Protein AF-A0A7C5MYC2-F1 (afdb_monomer)

pLDDT: mean 78.36, std 22.59, range [30.2, 98.88]

Mean predicted aligned error: 18.4 Å

Nearest PDB structures (foldseek):
  7vme-assembly1_A  TM=4.708E-01  e=9.262E-05  unclassified Marinobacter
  7pzj-assembly1_A  TM=5.254E-01  e=3.603E-04  Kaistella jeonii
  1cux-assembly1_A  TM=4.445E-01  e=9.280E-03  Fusarium vanettenii
  1ffa-assembly1_A  TM=4.434E-01  e=8.246E-03  Fusarium vanettenii

Radius of gyration: 40.83 Å; Cα contacts (8 Å, |Δi|>4): 657; chains: 1; bounding box: 94×95×108 Å

Structure (mmCIF, N/CA/C/O backbone):
data_AF-A0A7C5MYC2-F1
#
_entry.id   AF-A0A7C5MYC2-F1
#
loop_
_atom_site.group_PDB
_atom_site.id
_atom_site.type_symbol
_atom_site.label_atom_id
_atom_site.label_alt_id
_atom_site.label_comp_id
_atom_site.label_asym_id
_atom_site.label_entity_id
_atom_site.label_seq_id
_atom_site.pdbx_PDB_ins_code
_atom_site.Cartn_x
_atom_site.Cartn_y
_atom_site.Cartn_z
_atom_site.occupancy
_atom_site.B_iso_or_equiv
_atom_site.auth_seq_id
_atom_site.auth_comp_id
_atom_site.auth_asym_id
_atom_site.auth_atom_id
_atom_site.pdbx_PDB_model_num
ATOM 1 N N . MET A 1 1 ? -17.491 48.946 32.745 1.00 39.00 1 MET A N 1
ATOM 2 C CA . MET A 1 1 ? -16.175 48.851 33.410 1.00 39.00 1 MET A CA 1
ATOM 3 C C . MET A 1 1 ? -15.127 48.729 32.322 1.00 39.00 1 MET A C 1
ATOM 5 O O . MET A 1 1 ? -15.325 47.957 31.397 1.00 39.00 1 MET A O 1
ATOM 9 N N . SER A 1 2 ? -14.147 49.620 32.386 1.00 34.09 2 SER A N 1
ATOM 10 C CA . SER A 1 2 ? -13.108 49.933 31.399 1.00 34.09 2 SER A CA 1
ATOM 11 C C . SER A 1 2 ? -11.841 49.117 31.665 1.00 34.09 2 SER A C 1
ATOM 13 O O . SER A 1 2 ? -11.564 48.913 32.838 1.00 34.09 2 SER A O 1
ATOM 15 N N . GLU A 1 3 ? -11.096 48.747 30.611 1.00 35.19 3 GLU A N 1
ATOM 16 C CA . GLU A 1 3 ? -9.609 48.715 30.467 1.00 35.19 3 GLU A CA 1
ATOM 17 C C . GLU A 1 3 ? -9.252 47.932 29.175 1.00 35.19 3 GLU A C 1
ATOM 19 O O . GLU A 1 3 ? -9.709 46.806 29.006 1.00 35.19 3 GLU A O 1
ATOM 24 N N . LYS A 1 4 ? -8.761 48.562 28.088 1.00 35.53 4 LYS A N 1
ATOM 25 C CA . LYS A 1 4 ? -7.371 48.974 27.732 1.00 35.53 4 LYS A CA 1
ATOM 26 C C . LYS A 1 4 ? -6.376 47.802 27.647 1.00 35.53 4 LYS A C 1
ATOM 28 O O . LYS A 1 4 ? -6.118 47.154 28.646 1.00 35.53 4 LYS A O 1
ATOM 33 N N . GLU A 1 5 ? -5.997 47.368 26.438 1.00 39.16 5 GLU A N 1
ATOM 34 C CA . GLU A 1 5 ? -4.896 47.830 25.545 1.00 39.16 5 GLU A CA 1
ATOM 35 C C . GLU A 1 5 ? -3.571 47.078 25.781 1.00 39.16 5 GLU A C 1
ATOM 37 O O . GLU A 1 5 ? -3.093 46.990 26.905 1.00 39.16 5 GLU A O 1
ATOM 42 N N . GLY A 1 6 ? -2.968 46.564 24.700 1.00 30.20 6 GLY A N 1
ATOM 43 C CA . GLY A 1 6 ? -1.650 45.922 24.719 1.00 30.20 6 GLY A CA 1
ATOM 44 C C . GLY A 1 6 ? -1.267 45.279 23.382 1.00 30.20 6 GLY A C 1
ATOM 45 O O . GLY A 1 6 ? -1.387 44.070 23.215 1.00 30.20 6 GLY A O 1
ATOM 46 N N . THR A 1 7 ? -0.829 46.098 22.427 1.00 35.38 7 THR A N 1
ATOM 47 C CA . THR A 1 7 ? -0.166 45.708 21.171 1.00 35.38 7 THR A CA 1
ATOM 48 C C . THR A 1 7 ? 1.322 45.445 21.421 1.00 35.38 7 THR A C 1
ATOM 50 O O . THR A 1 7 ? 1.981 46.273 22.046 1.00 35.38 7 THR A O 1
ATOM 53 N N . GLY A 1 8 ? 1.855 44.323 20.930 1.00 32.94 8 GLY A N 1
ATOM 54 C CA . GLY A 1 8 ? 3.282 43.990 20.989 1.00 32.94 8 GLY A CA 1
ATOM 55 C C . GLY A 1 8 ? 3.850 43.748 19.592 1.00 32.94 8 GLY A C 1
ATOM 56 O O . GLY A 1 8 ? 3.485 42.767 18.946 1.00 32.94 8 GLY A O 1
ATOM 57 N N . ASP A 1 9 ? 4.724 44.654 19.155 1.00 33.12 9 ASP A N 1
ATOM 58 C CA . ASP A 1 9 ? 5.522 44.565 17.931 1.00 33.12 9 ASP A CA 1
ATOM 59 C C . ASP A 1 9 ? 6.724 43.622 18.119 1.00 33.12 9 ASP A C 1
ATOM 61 O O . ASP A 1 9 ? 7.357 43.589 19.175 1.00 33.12 9 ASP A O 1
ATOM 65 N N . PHE A 1 10 ? 7.035 42.854 17.072 1.00 32.72 10 PHE A N 1
ATOM 66 C CA . PHE A 1 10 ? 8.182 41.947 16.984 1.00 32.72 10 PHE A CA 1
ATOM 67 C C . PHE A 1 10 ? 9.341 42.642 16.255 1.00 32.72 10 PHE A C 1
ATOM 69 O O . PHE A 1 10 ? 9.234 42.960 15.071 1.00 32.72 10 PHE A O 1
ATOM 76 N N . GLU A 1 11 ? 10.458 42.838 16.954 1.00 31.36 11 GLU A N 1
ATOM 77 C CA . GLU A 1 11 ? 11.714 43.378 16.421 1.00 31.36 11 GLU A CA 1
ATOM 78 C C . GLU A 1 11 ? 12.682 42.231 16.052 1.00 31.36 11 GLU A C 1
ATOM 80 O O . GLU A 1 11 ? 12.803 41.240 16.775 1.00 31.36 11 GLU A O 1
ATOM 85 N N . ALA A 1 12 ? 13.351 42.343 14.900 1.00 36.12 12 ALA A N 1
ATOM 86 C CA . ALA A 1 12 ? 14.298 41.359 14.365 1.00 36.12 12 ALA A CA 1
ATOM 87 C C . ALA A 1 12 ? 15.734 41.585 14.893 1.00 36.12 12 ALA A C 1
ATOM 89 O O . ALA A 1 12 ? 16.107 42.735 15.126 1.00 36.12 12 ALA A O 1
ATOM 90 N N . PRO A 1 13 ? 16.580 40.542 15.035 1.00 41.38 13 PRO A N 1
ATOM 91 C CA . PRO A 1 13 ? 17.935 40.723 15.545 1.00 41.38 13 PRO A CA 1
ATOM 92 C C . PRO A 1 13 ? 18.958 41.089 14.454 1.00 41.38 13 PRO A C 1
ATOM 94 O O . PRO A 1 13 ? 19.045 40.461 13.398 1.00 41.38 13 PRO A O 1
ATOM 97 N N . ASP A 1 14 ? 19.755 42.104 14.791 1.00 34.56 14 ASP A N 1
ATOM 98 C CA . ASP A 1 14 ? 20.915 42.661 14.091 1.00 34.56 14 ASP A CA 1
ATOM 99 C C . ASP A 1 14 ? 22.116 41.694 14.096 1.00 34.56 14 ASP A C 1
ATOM 101 O O . ASP A 1 14 ? 22.470 41.097 15.117 1.00 34.56 14 ASP A O 1
ATOM 105 N N . VAL A 1 15 ? 22.754 41.553 12.933 1.00 39.22 15 VAL A N 1
ATOM 106 C CA . VAL A 1 15 ? 23.890 40.663 12.674 1.00 39.22 15 VAL A CA 1
ATOM 107 C C . VAL A 1 15 ? 25.121 41.515 12.383 1.00 39.22 15 VAL A C 1
ATOM 109 O O . VAL A 1 15 ? 25.499 41.720 11.232 1.00 39.22 15 VAL A O 1
ATOM 112 N N . SER A 1 16 ? 25.791 42.008 13.423 1.00 30.58 16 SER A N 1
ATOM 113 C CA . SER A 1 16 ? 27.143 42.548 13.269 1.00 30.58 16 SER A CA 1
ATOM 114 C C . SER A 1 16 ? 27.916 42.561 14.588 1.00 30.58 16 SER A C 1
ATOM 116 O O . SER A 1 16 ? 27.665 43.372 15.471 1.00 30.58 16 SER A O 1
ATOM 118 N N . ARG A 1 17 ? 28.885 41.643 14.710 1.00 33.03 17 ARG A N 1
ATOM 119 C CA . ARG A 1 17 ? 30.165 41.765 15.442 1.00 33.03 17 ARG A CA 1
ATOM 120 C C . ARG A 1 17 ? 30.740 40.367 15.633 1.00 33.03 17 ARG A C 1
ATOM 122 O O . ARG A 1 17 ? 30.127 39.546 16.294 1.00 33.03 17 ARG A O 1
ATOM 129 N N . LEU A 1 18 ? 31.932 40.132 15.093 1.00 32.47 18 LEU A N 1
ATOM 130 C CA . LEU A 1 18 ? 33.087 39.631 15.844 1.00 32.47 18 LEU A CA 1
ATOM 131 C C . LEU A 1 18 ? 34.300 39.631 14.905 1.00 32.47 18 LEU A C 1
ATOM 133 O O . LEU A 1 18 ? 34.389 38.877 13.942 1.00 32.47 18 LEU A O 1
ATOM 137 N N . SER A 1 19 ? 35.213 40.550 15.198 1.00 32.03 19 SER A N 1
ATOM 138 C CA . SER A 1 19 ? 36.535 40.674 14.601 1.00 32.03 19 SER A CA 1
ATOM 139 C C . SER A 1 19 ? 37.575 40.178 15.603 1.00 32.03 19 SER A C 1
ATOM 141 O O . SER A 1 19 ? 37.449 40.410 16.804 1.00 32.03 19 SER A O 1
ATOM 143 N N . SER A 1 20 ? 38.658 39.646 15.039 1.00 33.34 20 SER A N 1
ATOM 144 C CA . SER A 1 20 ? 40.029 39.570 15.555 1.00 33.34 20 SER A CA 1
ATOM 145 C C . SER A 1 20 ? 40.399 38.481 16.565 1.00 33.34 20 SER A C 1
ATOM 147 O O . SER A 1 20 ? 40.134 38.579 17.757 1.00 33.34 20 SER A O 1
ATOM 149 N N . SER A 1 21 ? 41.251 37.568 16.096 1.00 31.94 21 SER A N 1
ATOM 150 C CA . SER A 1 21 ? 42.475 37.204 16.808 1.00 31.94 21 SER A CA 1
ATOM 151 C C . SER A 1 21 ? 43.614 36.958 15.806 1.00 31.94 21 SER A C 1
ATOM 153 O O . SER A 1 21 ? 43.459 36.296 14.782 1.00 31.94 21 SER A O 1
ATOM 155 N N . ARG A 1 22 ? 44.751 37.607 16.079 1.00 35.69 22 ARG A N 1
ATOM 156 C CA . ARG A 1 22 ? 46.049 37.455 15.407 1.00 35.69 22 ARG A CA 1
ATOM 157 C C . ARG A 1 22 ? 46.706 36.158 15.867 1.00 35.69 22 ARG A C 1
ATOM 159 O O . ARG A 1 22 ? 46.611 35.881 17.055 1.00 35.69 22 ARG A O 1
ATOM 166 N N . LEU A 1 23 ? 47.502 35.520 15.007 1.00 33.97 23 LEU A N 1
ATOM 167 C CA . LEU A 1 23 ? 48.734 34.817 15.388 1.00 33.97 23 LEU A CA 1
ATOM 168 C C . LEU A 1 23 ? 49.741 34.821 14.211 1.00 33.97 23 LEU A C 1
ATOM 170 O O . LEU A 1 23 ? 49.398 34.547 13.065 1.00 33.97 23 LEU A O 1
ATOM 174 N N . SER A 1 24 ? 50.961 35.224 14.567 1.00 30.73 24 SER A N 1
ATOM 175 C CA . SER A 1 24 ? 52.315 35.018 14.008 1.00 30.73 24 SER A CA 1
ATOM 176 C C . SER A 1 24 ? 52.576 33.620 13.405 1.00 30.73 24 SER A C 1
ATOM 178 O O . SER A 1 24 ? 51.852 32.697 13.744 1.00 30.73 24 SER A O 1
ATOM 180 N N . SER A 1 25 ? 53.613 33.290 12.624 1.00 31.97 25 SER A N 1
ATOM 181 C CA . SER A 1 25 ? 54.783 33.934 11.998 1.00 31.97 25 SER A CA 1
ATOM 182 C C . SER A 1 25 ? 55.534 32.841 11.195 1.00 31.97 25 SER A C 1
ATOM 184 O O . SER A 1 25 ? 55.359 31.663 11.480 1.00 31.97 25 SER A O 1
ATOM 186 N N . GLU A 1 26 ? 56.439 33.259 10.301 1.00 32.81 26 GLU A N 1
ATOM 187 C CA . GLU A 1 26 ? 57.592 32.512 9.739 1.00 32.81 26 GLU A CA 1
ATOM 188 C C . GLU A 1 26 ? 57.384 31.432 8.654 1.00 32.81 26 GLU A C 1
ATOM 190 O O . GLU A 1 26 ? 56.603 30.497 8.775 1.00 32.81 26 GLU A O 1
ATOM 195 N N . GLY A 1 27 ? 58.186 31.549 7.583 1.00 32.34 27 GLY A N 1
ATOM 196 C CA . GLY A 1 27 ? 58.301 30.558 6.508 1.00 32.34 27 GLY A CA 1
ATOM 197 C C . GLY A 1 27 ? 58.931 31.111 5.225 1.00 32.34 27 GLY A C 1
ATOM 198 O O . GLY A 1 27 ? 58.271 31.202 4.196 1.00 32.34 27 GLY A O 1
ATOM 199 N N . SER A 1 28 ? 60.200 31.525 5.288 1.00 36.47 28 SER A N 1
ATOM 200 C CA . SER A 1 28 ? 61.001 31.983 4.141 1.00 36.47 28 SER A CA 1
ATOM 201 C C . SER A 1 28 ? 61.481 30.793 3.298 1.00 36.47 28 SER A C 1
ATOM 203 O O . SER A 1 28 ? 62.249 29.965 3.783 1.00 36.47 28 SER A O 1
ATOM 205 N N . GLY A 1 29 ? 61.055 30.718 2.032 1.00 33.94 29 GLY A N 1
ATOM 206 C CA . GLY A 1 29 ? 61.508 29.728 1.050 1.00 33.94 29 GLY A CA 1
ATOM 207 C C . GLY A 1 29 ? 61.976 30.400 -0.243 1.00 33.94 29 GLY A C 1
ATOM 208 O O . GLY A 1 29 ? 61.168 30.900 -1.021 1.00 33.94 29 GLY A O 1
ATOM 209 N N . ARG A 1 30 ? 63.297 30.429 -0.461 1.00 35.22 30 ARG A N 1
ATOM 210 C CA . ARG A 1 30 ? 63.971 30.945 -1.666 1.00 35.22 30 ARG A CA 1
ATOM 211 C C . ARG A 1 30 ? 63.613 30.118 -2.908 1.00 35.22 30 ARG A C 1
ATOM 213 O O . ARG A 1 30 ? 63.908 28.929 -2.967 1.00 35.22 30 ARG A O 1
ATOM 220 N N . ILE A 1 31 ? 63.082 30.781 -3.933 1.00 36.34 31 ILE A N 1
ATOM 221 C CA . ILE A 1 31 ? 62.927 30.247 -5.292 1.00 36.34 31 ILE A CA 1
ATOM 222 C C . ILE A 1 31 ? 64.267 30.398 -6.029 1.00 36.34 31 ILE A C 1
ATOM 224 O O . ILE A 1 31 ? 64.780 31.509 -6.163 1.00 36.34 31 ILE A O 1
ATOM 228 N N . THR A 1 32 ? 64.833 29.287 -6.511 1.00 40.03 32 THR A N 1
ATOM 229 C CA . THR A 1 32 ? 66.067 29.269 -7.317 1.00 40.03 32 THR A CA 1
ATOM 230 C C . THR A 1 32 ? 65.703 29.023 -8.781 1.00 40.03 32 THR A C 1
ATOM 232 O O . THR A 1 32 ? 65.143 27.981 -9.109 1.00 40.03 32 THR A O 1
ATOM 235 N N . ILE A 1 33 ? 66.005 29.985 -9.656 1.00 42.47 33 ILE A N 1
ATOM 236 C CA . ILE A 1 33 ? 65.817 29.898 -11.113 1.00 42.47 33 ILE A CA 1
ATOM 237 C C . ILE A 1 33 ? 67.083 29.277 -11.735 1.00 42.47 33 ILE A C 1
ATOM 239 O O . ILE A 1 33 ? 68.169 29.827 -11.524 1.00 42.47 33 ILE A O 1
ATOM 243 N N . PRO A 1 34 ? 67.002 28.178 -12.509 1.00 40.44 34 PRO A N 1
ATOM 244 C CA . PRO A 1 34 ? 68.157 27.644 -13.226 1.00 40.44 34 PRO A CA 1
ATOM 245 C C . PRO A 1 34 ? 68.434 28.418 -14.529 1.00 40.44 34 PRO A C 1
ATOM 247 O O . PRO A 1 34 ? 67.521 28.830 -15.244 1.00 40.44 34 PRO A O 1
ATOM 250 N N . ARG A 1 35 ? 69.727 28.625 -14.818 1.00 39.66 35 ARG A N 1
ATOM 251 C CA . ARG A 1 35 ? 70.253 29.320 -16.007 1.00 39.66 35 ARG A CA 1
ATOM 252 C C . ARG A 1 35 ? 70.217 28.441 -17.273 1.00 39.66 35 ARG A C 1
ATOM 254 O O . ARG A 1 35 ? 70.305 27.221 -17.159 1.00 39.66 35 ARG A O 1
ATOM 261 N N . PRO A 1 36 ? 70.166 29.057 -18.471 1.00 42.31 36 PRO A N 1
ATOM 262 C CA . PRO A 1 36 ? 70.090 28.361 -19.749 1.00 42.31 36 PRO A CA 1
ATOM 263 C C . PRO A 1 36 ? 71.487 28.071 -20.318 1.00 42.31 36 PRO A C 1
ATOM 265 O O . PRO A 1 36 ? 72.156 28.971 -20.818 1.00 42.31 36 PRO A O 1
ATOM 268 N N . SER A 1 37 ? 71.917 26.813 -20.289 1.00 45.06 37 SER A N 1
ATOM 269 C CA . SER A 1 37 ? 72.983 26.313 -21.166 1.00 45.06 37 SER A CA 1
ATOM 270 C C . SER A 1 37 ? 72.986 24.790 -21.136 1.00 45.06 37 SER A C 1
ATOM 272 O O . SER A 1 37 ? 73.504 24.224 -20.186 1.00 45.06 37 SER A O 1
ATOM 274 N N . ASP A 1 38 ? 72.351 24.168 -22.133 1.00 39.12 38 ASP A N 1
ATOM 275 C CA . ASP A 1 38 ? 72.709 22.857 -22.696 1.00 39.12 38 ASP A CA 1
ATOM 276 C C . ASP A 1 38 ? 71.740 22.538 -23.847 1.00 39.12 38 ASP A C 1
ATOM 278 O O . ASP A 1 38 ? 70.709 21.891 -23.679 1.00 39.12 38 ASP A O 1
ATOM 282 N N . TYR A 1 39 ? 72.053 23.040 -25.045 1.00 34.25 39 TYR A N 1
ATOM 283 C CA . TYR A 1 39 ? 71.360 22.671 -26.282 1.00 34.25 39 TYR A CA 1
ATOM 284 C C . TYR A 1 39 ? 72.369 21.991 -27.215 1.00 34.25 39 TYR A C 1
ATOM 286 O O . TYR A 1 39 ? 73.190 22.648 -27.853 1.00 34.25 39 TYR A O 1
ATOM 294 N N . ARG A 1 40 ? 72.329 20.654 -27.272 1.00 37.81 40 ARG A N 1
ATOM 295 C CA . ARG A 1 40 ? 72.939 19.857 -28.350 1.00 37.81 40 ARG A CA 1
ATOM 296 C C . ARG A 1 40 ? 71.864 19.565 -29.405 1.00 37.81 40 ARG A C 1
ATOM 298 O O . ARG A 1 40 ? 70.763 19.172 -29.022 1.00 37.81 40 ARG A O 1
ATOM 305 N N . PRO A 1 41 ? 72.153 19.702 -30.710 1.00 39.06 41 PRO A N 1
ATOM 306 C CA . PRO A 1 41 ? 71.170 19.457 -31.755 1.00 39.06 41 PRO A CA 1
ATOM 307 C C . PRO A 1 41 ? 71.030 17.949 -32.001 1.00 39.06 41 PRO A C 1
ATOM 309 O O . PRO A 1 41 ? 71.984 17.289 -32.416 1.00 39.06 41 PRO A O 1
ATOM 312 N N . SER A 1 42 ? 69.839 17.394 -31.772 1.00 34.75 42 SER A N 1
ATOM 313 C CA . SER A 1 42 ? 69.474 16.068 -32.272 1.00 34.75 42 SER A CA 1
ATOM 314 C C . SER A 1 42 ? 68.950 16.197 -33.702 1.00 34.75 42 SER A C 1
ATOM 316 O O . SER A 1 42 ? 67.890 16.753 -33.981 1.00 34.75 42 SER A O 1
ATOM 318 N N . SER A 1 43 ? 69.743 15.685 -34.636 1.00 44.12 43 SER A N 1
ATOM 319 C CA . SER A 1 43 ? 69.320 15.394 -35.996 1.00 44.12 43 SER A CA 1
ATOM 320 C C . SER A 1 43 ? 68.593 14.048 -36.009 1.00 44.12 43 SER A C 1
ATOM 322 O O . SER A 1 43 ? 69.136 13.056 -35.536 1.00 44.12 43 SER A O 1
ATOM 324 N N . GLN A 1 44 ? 67.363 14.058 -36.535 1.00 42.56 44 GLN A N 1
ATOM 325 C CA . GLN A 1 44 ? 66.622 12.996 -37.241 1.00 42.56 44 GLN A CA 1
ATOM 326 C C . GLN A 1 44 ? 65.122 13.144 -36.951 1.00 42.56 44 GLN A C 1
ATOM 328 O O . GLN A 1 44 ? 64.598 12.678 -35.943 1.00 42.56 44 GLN A O 1
ATOM 333 N N . LEU A 1 45 ? 64.425 13.822 -37.867 1.00 42.53 45 LEU A N 1
ATOM 334 C CA . LEU A 1 45 ? 62.966 13.828 -37.918 1.00 42.53 45 LEU A CA 1
ATOM 335 C C . LEU A 1 45 ? 62.464 12.406 -38.237 1.00 42.53 45 LEU A C 1
ATOM 337 O O . LEU A 1 45 ? 62.999 11.768 -39.150 1.00 42.53 45 LEU A O 1
ATOM 341 N N . PRO A 1 46 ? 61.429 11.903 -37.544 1.00 41.06 46 PRO A N 1
ATOM 342 C CA . PRO A 1 46 ? 60.824 10.619 -37.870 1.00 41.06 46 PRO A CA 1
ATOM 343 C C . PRO A 1 46 ? 60.166 10.688 -39.256 1.00 41.06 46 PRO A C 1
ATOM 345 O O . PRO A 1 46 ? 59.416 11.620 -39.552 1.00 41.06 46 PRO A O 1
ATOM 348 N N . LYS A 1 47 ? 60.430 9.689 -40.113 1.00 52.06 47 LYS A N 1
ATOM 349 C CA . LYS A 1 47 ? 59.710 9.501 -41.384 1.00 52.06 47 LYS A CA 1
ATOM 350 C C . LYS A 1 47 ? 58.207 9.421 -41.096 1.00 52.06 47 LYS A C 1
ATOM 352 O O . LYS A 1 47 ? 57.751 8.473 -40.459 1.00 52.06 47 LYS A O 1
ATOM 357 N N . ARG A 1 48 ? 57.442 10.411 -41.561 1.00 47.75 48 ARG A N 1
ATOM 358 C CA . ARG A 1 48 ? 55.976 10.396 -41.497 1.00 47.75 48 ARG A CA 1
ATOM 359 C C . ARG A 1 48 ? 55.429 9.320 -42.442 1.00 47.75 48 ARG A C 1
ATOM 361 O O . ARG A 1 48 ? 55.736 9.323 -43.627 1.00 47.75 48 ARG A O 1
ATOM 368 N N . ASN A 1 49 ? 54.618 8.412 -41.897 1.00 50.00 49 ASN A N 1
ATOM 369 C CA . ASN A 1 49 ? 53.811 7.438 -42.641 1.00 50.00 49 ASN A CA 1
ATOM 370 C C . ASN A 1 49 ? 52.491 8.095 -43.084 1.00 50.00 49 ASN A C 1
ATOM 372 O O . ASN A 1 49 ? 51.423 7.751 -42.573 1.00 50.00 49 ASN A O 1
ATOM 376 N N . THR A 1 50 ? 52.561 9.071 -43.983 1.00 48.53 50 THR A N 1
ATOM 377 C CA . THR A 1 50 ? 51.381 9.705 -44.588 1.00 48.53 50 THR A CA 1
ATOM 378 C C . THR A 1 50 ? 51.326 9.335 -46.066 1.00 48.53 50 THR A C 1
ATOM 380 O O . THR A 1 50 ? 52.353 9.317 -46.738 1.00 48.53 50 THR A O 1
ATOM 383 N N . THR A 1 51 ? 50.142 8.968 -46.564 1.00 57.47 51 THR A N 1
ATOM 384 C CA . THR A 1 51 ? 49.917 8.697 -47.991 1.00 57.47 51 THR A CA 1
ATOM 385 C C . THR A 1 51 ? 49.017 9.787 -48.547 1.00 57.47 51 THR A C 1
ATOM 387 O O . THR A 1 51 ? 47.989 10.124 -47.959 1.00 57.47 51 THR A O 1
ATOM 390 N N . THR A 1 52 ? 49.414 10.379 -49.667 1.00 67.88 52 THR A N 1
ATOM 391 C CA . THR A 1 52 ? 48.631 11.441 -50.313 1.00 67.88 52 THR A CA 1
ATOM 392 C C . THR A 1 52 ? 47.726 10.862 -51.397 1.00 67.88 52 THR A C 1
ATOM 394 O O . THR A 1 52 ? 47.991 9.792 -51.952 1.00 67.88 52 THR A O 1
ATOM 397 N N . PHE A 1 53 ? 46.668 11.589 -51.763 1.00 54.78 53 PHE A N 1
ATOM 398 C CA . PHE A 1 53 ? 45.827 11.229 -52.914 1.00 54.78 53 PHE A CA 1
ATOM 399 C C . PHE A 1 53 ? 46.626 11.081 -54.220 1.00 54.78 53 PHE A C 1
ATOM 401 O O . PHE A 1 53 ? 46.259 10.279 -55.078 1.00 54.78 53 PHE A O 1
ATOM 408 N N . VAL A 1 54 ? 47.745 11.800 -54.351 1.00 66.44 54 VAL A N 1
ATOM 409 C CA . VAL A 1 54 ? 48.658 11.713 -55.500 1.00 66.44 54 VAL A CA 1
ATOM 410 C C . VAL A 1 54 ? 49.376 10.359 -55.543 1.00 66.44 54 VAL A C 1
ATOM 412 O O . VAL A 1 54 ? 49.480 9.756 -56.608 1.00 66.44 54 VAL A O 1
ATOM 415 N N . GLU A 1 55 ? 49.810 9.828 -54.397 1.00 64.38 55 GLU A N 1
ATOM 416 C CA . GLU A 1 55 ? 50.441 8.503 -54.315 1.00 64.38 55 GLU A CA 1
ATOM 417 C C . GLU A 1 55 ? 49.448 7.363 -54.586 1.00 64.38 55 GLU A C 1
ATOM 419 O O . GLU A 1 55 ? 49.782 6.408 -55.289 1.00 64.38 55 GLU A O 1
ATOM 424 N N . LEU A 1 56 ? 48.209 7.476 -54.094 1.00 56.12 56 LEU A N 1
ATOM 425 C CA . LEU A 1 56 ? 47.131 6.529 -54.415 1.00 56.12 56 LEU A CA 1
ATOM 426 C C . LEU A 1 56 ? 46.770 6.559 -55.908 1.00 56.12 56 LEU A C 1
ATOM 428 O O . LEU A 1 56 ? 46.584 5.498 -56.507 1.00 56.12 56 LEU A O 1
ATOM 432 N N . ASN A 1 57 ? 46.736 7.746 -56.528 1.00 62.09 57 ASN A N 1
ATOM 433 C CA . ASN A 1 57 ? 46.531 7.875 -57.972 1.00 62.09 57 ASN A CA 1
ATOM 434 C C . ASN A 1 57 ? 47.697 7.273 -58.770 1.00 62.09 57 ASN A C 1
ATOM 436 O O . ASN A 1 57 ? 47.453 6.578 -59.746 1.00 62.09 57 ASN A O 1
ATOM 440 N N . ALA A 1 58 ? 48.949 7.439 -58.329 1.00 66.56 58 ALA A N 1
ATOM 441 C CA . ALA A 1 58 ? 50.111 6.832 -58.987 1.00 66.56 58 ALA A CA 1
ATOM 442 C C . ALA A 1 58 ? 50.098 5.289 -58.927 1.00 66.56 58 ALA A C 1
ATOM 444 O O . ALA A 1 58 ? 50.535 4.618 -59.865 1.00 66.56 58 ALA A O 1
ATOM 445 N N . VAL A 1 59 ? 49.577 4.702 -57.843 1.00 61.44 59 VAL A N 1
ATOM 446 C CA . VAL A 1 59 ? 49.365 3.247 -57.734 1.00 61.44 59 VAL A CA 1
ATOM 447 C C . VAL A 1 59 ? 48.216 2.791 -58.637 1.00 61.44 59 VAL A C 1
ATOM 449 O O . VAL A 1 59 ? 48.362 1.788 -59.336 1.00 61.44 59 VAL A O 1
ATOM 452 N N . ALA A 1 60 ? 47.110 3.539 -58.681 1.00 54.44 60 ALA A 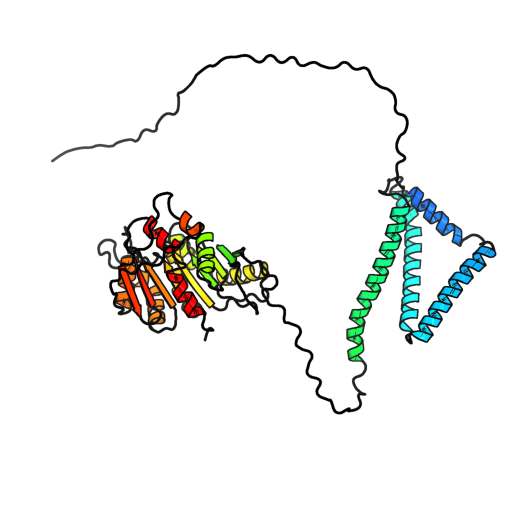N 1
ATOM 453 C CA . ALA A 1 60 ? 45.990 3.266 -59.581 1.00 54.44 60 ALA A CA 1
ATOM 454 C C . ALA A 1 60 ? 46.395 3.390 -61.063 1.00 54.44 60 ALA A C 1
ATOM 456 O O . ALA A 1 60 ? 46.047 2.525 -61.865 1.00 54.44 60 ALA A O 1
ATOM 457 N N . GLU A 1 61 ? 47.206 4.389 -61.420 1.00 54.94 61 GLU A N 1
ATOM 458 C CA . GLU A 1 61 ? 47.765 4.557 -62.762 1.00 54.94 61 GLU A CA 1
ATOM 459 C C . GLU A 1 61 ? 48.690 3.395 -63.125 1.00 54.94 61 GLU A C 1
ATOM 461 O O . GLU A 1 61 ? 48.507 2.799 -64.183 1.00 54.94 61 GLU A O 1
ATOM 466 N N . ARG A 1 62 ? 49.597 2.973 -62.232 1.00 58.06 62 ARG A N 1
ATOM 467 C CA . ARG A 1 62 ? 50.446 1.785 -62.455 1.00 58.06 62 ARG A CA 1
ATOM 468 C C . ARG A 1 62 ? 49.645 0.494 -62.624 1.00 58.06 62 ARG A C 1
ATOM 470 O O . ARG A 1 62 ? 50.063 -0.368 -63.390 1.00 58.06 62 ARG A O 1
ATOM 477 N N . LEU A 1 63 ? 48.511 0.356 -61.940 1.00 51.41 63 LEU A N 1
ATOM 478 C CA . LEU A 1 63 ? 47.601 -0.781 -62.112 1.00 51.41 63 LEU A CA 1
ATOM 479 C C . LEU A 1 63 ? 46.779 -0.672 -63.409 1.00 51.41 63 LEU A C 1
ATOM 481 O O . LEU A 1 63 ? 46.479 -1.694 -64.021 1.00 51.41 63 LEU A O 1
ATOM 485 N N . SER A 1 64 ? 46.472 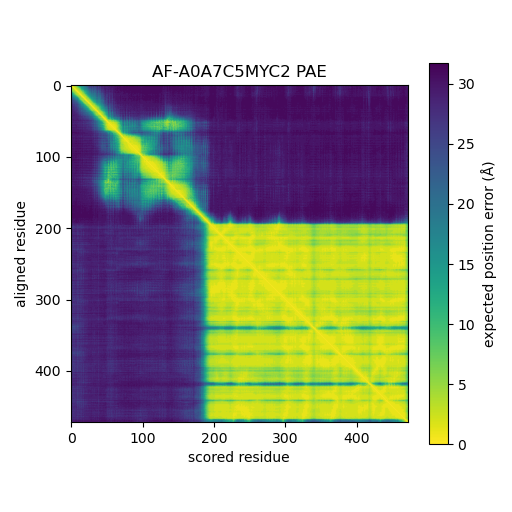0.545 -63.869 1.00 46.16 64 SER A N 1
ATOM 486 C CA . SER A 1 64 ? 45.730 0.791 -65.114 1.00 46.16 64 SER A CA 1
ATOM 487 C C . SER A 1 64 ? 46.600 0.703 -66.379 1.00 46.16 64 SER A C 1
ATOM 489 O O . SER A 1 64 ? 46.141 0.203 -67.403 1.00 46.16 64 SER A O 1
ATOM 491 N N . VAL A 1 65 ? 47.884 1.076 -66.315 1.00 42.69 65 VAL A N 1
ATOM 492 C CA . VAL A 1 65 ? 48.830 1.007 -67.450 1.00 42.69 65 VAL A CA 1
ATOM 493 C C . VAL A 1 65 ? 49.195 -0.443 -67.802 1.00 42.69 65 VAL A C 1
ATOM 495 O O . VAL A 1 65 ? 49.502 -0.746 -68.952 1.00 42.69 65 VAL A O 1
ATOM 498 N N . VAL A 1 66 ? 49.021 -1.390 -66.872 1.00 44.59 66 VAL A N 1
ATOM 499 C CA . VAL A 1 66 ? 49.150 -2.835 -67.150 1.00 44.59 66 VAL A CA 1
ATOM 500 C C . VAL A 1 66 ? 48.044 -3.359 -68.088 1.00 44.59 66 VAL A C 1
ATOM 502 O O . VAL A 1 66 ? 48.151 -4.475 -68.590 1.00 44.59 66 VAL A O 1
ATOM 505 N N . THR A 1 67 ? 47.022 -2.556 -68.407 1.00 46.34 67 THR A N 1
ATOM 506 C CA . THR A 1 67 ? 45.955 -2.952 -69.346 1.00 46.34 67 THR A CA 1
ATOM 507 C C . THR A 1 67 ? 46.096 -2.401 -70.771 1.00 46.34 67 THR A C 1
ATOM 509 O O . THR A 1 67 ? 45.285 -2.767 -71.618 1.00 46.34 67 THR A O 1
ATOM 512 N N . ALA A 1 68 ? 47.125 -1.597 -71.084 1.00 43.84 68 ALA A N 1
ATOM 513 C CA . ALA A 1 68 ? 47.255 -0.961 -72.406 1.00 43.84 68 ALA A CA 1
ATOM 514 C C . ALA A 1 68 ? 48.588 -1.189 -73.155 1.00 43.84 68 ALA A C 1
ATOM 516 O O . ALA A 1 68 ? 48.681 -0.824 -74.325 1.00 43.84 68 ALA A O 1
ATOM 517 N N . GLU A 1 69 ? 49.595 -1.837 -72.561 1.00 49.47 69 GLU A N 1
ATOM 518 C CA . GLU A 1 69 ? 50.844 -2.189 -73.258 1.00 49.47 69 GLU A CA 1
ATOM 519 C C . GLU A 1 69 ? 51.003 -3.702 -73.442 1.00 49.47 69 GLU A C 1
ATOM 521 O O . GLU A 1 69 ? 50.640 -4.490 -72.568 1.00 49.47 69 GLU A O 1
ATOM 526 N N . LYS A 1 70 ? 51.549 -4.109 -74.602 1.00 51.53 70 LYS A N 1
ATOM 527 C CA . LYS A 1 70 ? 51.800 -5.509 -74.991 1.00 51.53 70 LYS A CA 1
ATOM 528 C C . LYS A 1 70 ? 52.516 -6.260 -73.865 1.00 51.53 70 LYS A C 1
ATOM 530 O O . LYS A 1 70 ? 53.725 -6.142 -73.685 1.00 51.53 70 LYS A O 1
ATOM 535 N N . VAL A 1 71 ? 51.751 -7.051 -73.120 1.00 52.16 71 VAL A N 1
ATOM 536 C CA . VAL A 1 71 ? 52.250 -7.867 -72.013 1.00 52.16 71 VAL A CA 1
ATOM 537 C C . VAL A 1 71 ? 53.276 -8.874 -72.560 1.00 52.16 71 VAL A C 1
ATOM 539 O O . VAL A 1 71 ? 52.965 -9.579 -73.521 1.00 52.16 71 VAL A O 1
ATOM 542 N N . PRO A 1 72 ? 54.489 -8.977 -71.982 1.00 66.75 72 PRO A N 1
ATOM 543 C CA . PRO A 1 72 ? 55.484 -9.953 -72.415 1.00 66.75 72 PRO A CA 1
ATOM 544 C C . PRO A 1 72 ? 54.936 -11.378 -72.270 1.00 66.75 72 PRO A C 1
ATOM 546 O O . PRO A 1 72 ? 54.300 -11.704 -71.264 1.00 66.75 72 PRO A O 1
ATOM 549 N N . ILE A 1 73 ? 55.210 -12.225 -73.269 1.00 65.69 73 ILE A N 1
ATOM 550 C CA . ILE A 1 73 ? 54.610 -13.559 -73.471 1.00 65.69 73 ILE A CA 1
ATOM 551 C C . ILE A 1 73 ? 54.590 -14.406 -72.183 1.00 65.69 73 ILE A C 1
ATOM 553 O O . ILE A 1 73 ? 53.586 -15.046 -71.882 1.00 65.69 73 ILE A O 1
ATOM 557 N N . GLY A 1 74 ? 55.636 -14.342 -71.350 1.00 62.66 74 GLY A N 1
ATOM 558 C CA . GLY A 1 74 ? 55.691 -15.076 -70.077 1.00 62.66 74 GLY A CA 1
ATOM 559 C C . GLY A 1 74 ? 54.633 -14.661 -69.041 1.00 62.66 74 GLY A C 1
ATOM 560 O O . GLY A 1 74 ? 54.095 -15.511 -68.334 1.00 62.66 74 GLY A O 1
ATOM 561 N N . ARG A 1 75 ? 54.265 -13.373 -68.971 1.00 53.19 75 ARG A N 1
ATOM 562 C CA . ARG A 1 75 ? 53.176 -12.893 -68.097 1.00 53.19 75 ARG A CA 1
ATOM 563 C C . ARG A 1 75 ? 51.800 -13.188 -68.678 1.00 53.19 75 ARG A C 1
ATOM 565 O O . ARG A 1 75 ? 50.881 -13.443 -67.907 1.00 53.19 75 ARG A O 1
ATOM 572 N N . GLN A 1 76 ? 51.670 -13.200 -70.004 1.00 52.62 76 GLN A N 1
ATOM 573 C CA . GLN A 1 76 ? 50.450 -13.658 -70.669 1.00 52.62 76 GLN A CA 1
ATOM 574 C C . GLN A 1 76 ? 50.164 -15.121 -70.344 1.00 52.62 76 GLN A C 1
ATOM 576 O O . GLN A 1 76 ? 49.036 -15.425 -69.981 1.00 52.62 76 GLN A O 1
ATOM 581 N N . ILE A 1 77 ? 51.186 -15.983 -70.379 1.00 63.88 77 ILE A N 1
ATOM 582 C CA . ILE A 1 77 ? 51.063 -17.400 -70.015 1.00 63.88 77 ILE A CA 1
ATOM 583 C C . ILE A 1 77 ? 50.689 -17.558 -68.536 1.00 63.88 77 ILE A C 1
ATOM 585 O O . ILE A 1 77 ? 49.819 -18.359 -68.214 1.00 63.88 77 ILE A O 1
ATOM 589 N N . ALA A 1 78 ? 51.276 -16.775 -67.626 1.00 60.69 78 ALA A N 1
ATOM 590 C CA . ALA A 1 78 ? 50.923 -16.842 -66.205 1.00 60.69 78 ALA A CA 1
ATOM 591 C C . ALA A 1 78 ? 49.476 -16.380 -65.927 1.00 60.69 78 ALA A C 1
ATOM 593 O O . ALA A 1 78 ? 48.760 -17.016 -65.153 1.00 60.69 78 ALA A O 1
ATOM 594 N N . LEU A 1 79 ? 49.024 -15.308 -66.586 1.00 57.28 79 LEU A N 1
ATOM 595 C CA . LEU A 1 79 ? 47.658 -14.789 -66.461 1.00 57.28 79 LEU A CA 1
ATOM 596 C C . LEU A 1 79 ? 46.619 -15.721 -67.094 1.00 57.28 79 LEU A C 1
ATOM 598 O O . LEU A 1 79 ? 45.561 -15.937 -66.504 1.00 57.28 79 LEU A O 1
ATOM 602 N N . SER A 1 80 ? 46.918 -16.322 -68.248 1.00 54.47 80 SER A N 1
ATOM 603 C CA . SER A 1 80 ? 46.034 -17.315 -68.866 1.00 54.47 80 SER A CA 1
ATOM 604 C C . SER A 1 80 ? 46.026 -18.640 -68.100 1.00 54.47 80 SER A C 1
ATOM 606 O O . SER A 1 80 ? 44.977 -19.272 -68.016 1.00 54.47 80 SER A O 1
ATOM 608 N N . SER A 1 81 ? 47.131 -19.013 -67.447 1.00 61.50 81 SER A N 1
ATOM 609 C CA . SER A 1 81 ? 47.181 -20.171 -66.541 1.00 61.50 81 SER A CA 1
ATOM 610 C C . SER A 1 81 ? 46.338 -19.945 -65.284 1.00 61.50 81 SER A C 1
ATOM 612 O O . SER A 1 81 ? 45.589 -20.832 -64.883 1.00 61.50 81 SER A O 1
ATOM 614 N N . ALA A 1 82 ? 46.398 -18.749 -64.688 1.00 60.97 82 ALA A N 1
ATOM 615 C CA . ALA A 1 82 ? 45.566 -18.391 -63.539 1.00 60.97 82 ALA A CA 1
ATOM 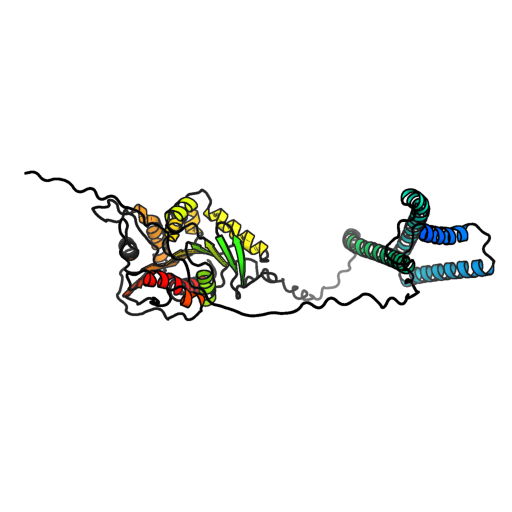616 C C . ALA A 1 82 ? 44.071 -18.329 -63.906 1.00 60.97 82 ALA A C 1
ATOM 618 O O . ALA A 1 82 ? 43.232 -18.835 -63.162 1.00 60.97 82 ALA A O 1
ATOM 619 N N . GLY A 1 83 ? 43.741 -17.775 -65.079 1.00 65.19 83 GLY A N 1
ATOM 620 C CA . GLY A 1 83 ? 42.375 -17.774 -65.608 1.00 65.19 83 GLY A CA 1
ATOM 621 C C . GLY A 1 83 ? 41.863 -19.180 -65.933 1.00 65.19 83 GLY A C 1
ATOM 622 O O . GLY A 1 83 ? 40.721 -19.506 -65.617 1.00 65.19 83 GLY A O 1
ATOM 623 N N . GLY A 1 84 ? 42.721 -20.039 -66.491 1.00 65.88 84 GLY A N 1
ATOM 624 C CA . GLY A 1 84 ? 42.415 -21.443 -66.760 1.00 65.88 84 GLY A CA 1
ATOM 625 C C . GLY A 1 84 ? 42.175 -22.247 -65.483 1.00 65.88 84 GLY A C 1
ATOM 626 O O . GLY A 1 84 ? 41.198 -22.986 -65.409 1.00 65.88 84 GLY A O 1
ATOM 627 N N . LEU A 1 85 ? 42.998 -22.054 -64.447 1.00 62.50 85 LEU A N 1
ATOM 628 C CA . LEU A 1 85 ? 42.822 -22.707 -63.147 1.00 62.50 85 LEU A CA 1
ATOM 629 C C . LEU A 1 85 ? 41.502 -22.289 -62.481 1.00 62.50 85 LEU A C 1
ATOM 631 O O . LEU A 1 85 ? 40.788 -23.134 -61.945 1.00 62.50 85 LEU A O 1
ATOM 635 N N . LEU A 1 86 ? 41.144 -21.004 -62.567 1.00 59.34 86 LEU A N 1
ATOM 636 C CA . LEU A 1 86 ? 39.871 -20.494 -62.059 1.00 59.34 86 LEU A CA 1
ATOM 637 C C . LEU A 1 86 ? 38.680 -21.115 -62.803 1.00 59.34 86 LEU A C 1
ATOM 639 O O . LEU A 1 86 ? 37.706 -21.510 -62.169 1.00 59.34 86 LEU A O 1
ATOM 643 N N . LEU A 1 87 ? 38.776 -21.246 -64.130 1.00 64.00 87 LEU A N 1
A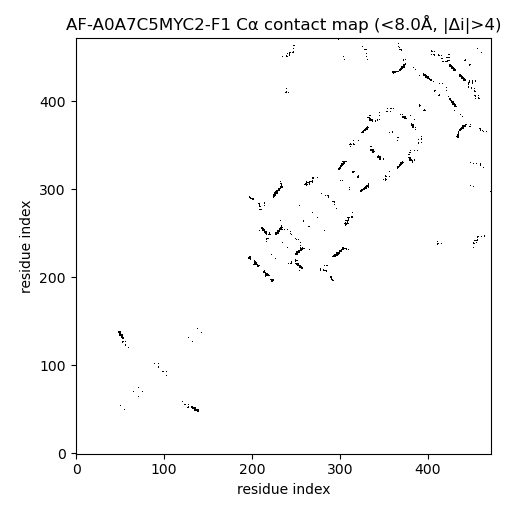TOM 644 C CA . LEU A 1 87 ? 37.745 -21.870 -64.962 1.00 64.00 87 LEU A CA 1
ATOM 645 C C . LEU A 1 87 ? 37.586 -23.364 -64.636 1.00 64.00 87 LEU A C 1
ATOM 647 O O . LEU A 1 87 ? 36.465 -23.850 -64.516 1.00 64.00 87 LEU A O 1
ATOM 651 N N . VAL A 1 88 ? 38.697 -24.079 -64.442 1.00 66.38 88 VAL A N 1
ATOM 652 C CA . VAL A 1 88 ? 38.705 -25.501 -64.062 1.00 66.38 88 VAL A CA 1
ATOM 653 C C . VAL A 1 88 ? 38.086 -25.700 -62.679 1.00 66.38 88 VAL A C 1
ATOM 655 O O . VAL A 1 88 ? 37.256 -26.590 -62.515 1.00 66.38 88 VAL A O 1
ATOM 658 N N . LEU A 1 89 ? 38.407 -24.847 -61.703 1.00 60.91 89 LEU A N 1
ATOM 659 C CA . LEU A 1 89 ? 37.776 -24.879 -60.378 1.00 60.91 89 LEU A CA 1
ATOM 660 C C . LEU A 1 89 ? 36.270 -24.582 -60.451 1.00 60.91 89 LEU A C 1
ATOM 662 O O . LEU A 1 89 ? 35.486 -25.212 -59.742 1.00 60.91 89 LEU A O 1
ATOM 666 N N . LEU A 1 90 ? 35.853 -23.690 -61.353 1.00 56.72 90 LEU A N 1
ATOM 667 C CA . LEU A 1 90 ? 34.444 -23.402 -61.633 1.00 56.72 90 LEU A CA 1
ATOM 668 C C . LEU A 1 90 ? 33.721 -24.621 -62.227 1.00 56.72 90 LEU A C 1
ATOM 670 O O . LEU A 1 90 ? 32.628 -24.960 -61.781 1.00 56.72 90 LEU A O 1
ATOM 674 N N . VAL A 1 91 ? 34.342 -25.318 -63.183 1.00 62.59 91 VAL A N 1
ATOM 675 C CA . VAL A 1 91 ? 33.790 -26.533 -63.811 1.00 62.59 91 VAL A CA 1
ATOM 676 C C . VAL A 1 91 ? 33.739 -27.707 -62.826 1.00 62.59 91 VAL A C 1
ATOM 678 O O . VAL A 1 91 ? 32.737 -28.417 -62.782 1.00 62.59 91 VAL A O 1
ATOM 681 N N . ILE A 1 92 ? 34.763 -27.888 -61.986 1.00 61.56 92 ILE A N 1
ATOM 682 C CA . ILE A 1 92 ? 34.753 -28.892 -60.908 1.00 61.56 92 ILE A CA 1
ATOM 683 C C . ILE A 1 92 ? 33.638 -28.574 -59.900 1.00 61.56 92 ILE A C 1
ATOM 685 O O . ILE A 1 92 ? 32.905 -29.475 -59.499 1.00 61.56 92 ILE A O 1
ATOM 689 N N . GLY A 1 93 ? 33.433 -27.297 -59.561 1.00 55.06 93 GLY A N 1
ATOM 690 C CA . GLY A 1 93 ? 32.308 -26.857 -58.729 1.00 55.06 93 GLY A CA 1
ATOM 691 C C . GLY A 1 93 ? 30.935 -27.167 -59.342 1.00 55.06 93 GLY A C 1
ATOM 692 O O . GLY A 1 93 ? 30.017 -27.558 -58.623 1.00 55.06 93 GLY A O 1
ATOM 693 N N . VAL A 1 94 ? 30.799 -27.073 -60.669 1.00 52.47 94 VAL A N 1
ATOM 694 C CA . VAL A 1 94 ? 29.571 -27.447 -61.399 1.00 52.47 94 VAL A CA 1
ATOM 695 C C . VAL A 1 94 ? 29.323 -28.954 -61.362 1.00 52.47 94 VAL A C 1
ATOM 697 O O . VAL A 1 94 ? 28.188 -29.377 -61.145 1.00 52.47 94 VAL A O 1
ATOM 700 N N . LEU A 1 95 ? 30.371 -29.760 -61.538 1.00 53.88 95 LEU A N 1
ATOM 701 C CA . LEU A 1 95 ? 30.261 -31.220 -61.573 1.00 53.88 95 LEU A CA 1
ATOM 702 C C . LEU A 1 95 ? 30.035 -31.836 -60.184 1.00 53.88 95 LEU A C 1
ATOM 704 O O . LEU A 1 95 ? 29.349 -32.848 -60.082 1.00 53.88 95 LEU A O 1
ATOM 708 N N . VAL A 1 96 ? 30.571 -31.225 -59.123 1.00 56.22 96 VAL A N 1
ATOM 709 C CA . VAL A 1 96 ? 30.434 -31.718 -57.739 1.00 56.22 96 VAL A CA 1
ATOM 710 C C . VAL A 1 96 ? 29.191 -31.145 -57.034 1.00 56.22 96 VAL A C 1
ATOM 712 O O . VAL A 1 96 ? 28.650 -31.793 -56.144 1.00 56.22 96 VAL A O 1
ATOM 715 N N . GLY A 1 97 ? 28.708 -29.958 -57.429 1.00 55.25 97 GLY A N 1
ATOM 716 C CA . GLY A 1 97 ? 27.658 -29.220 -56.706 1.00 55.25 97 GLY A CA 1
ATOM 717 C C . GLY A 1 97 ? 26.297 -29.072 -57.402 1.00 55.25 97 GLY A C 1
ATOM 718 O O . GLY A 1 97 ? 25.387 -28.477 -56.823 1.00 55.25 97 GLY A O 1
ATOM 719 N N . GLY A 1 98 ? 26.134 -29.554 -58.639 1.00 50.72 98 GLY A N 1
ATOM 720 C CA . GLY A 1 98 ? 24.824 -29.728 -59.285 1.00 50.72 98 GLY A CA 1
ATOM 721 C C . GLY A 1 98 ? 23.935 -28.483 -59.453 1.00 50.72 98 GLY A C 1
ATOM 722 O O . GLY A 1 98 ? 22.744 -28.636 -59.705 1.00 50.72 98 GLY A O 1
ATOM 723 N N . THR A 1 99 ? 24.442 -27.249 -59.329 1.00 56.16 99 THR A N 1
ATOM 724 C CA . THR A 1 99 ? 23.597 -26.046 -59.453 1.00 56.16 99 THR A CA 1
ATOM 725 C C . THR A 1 99 ? 24.251 -24.930 -60.276 1.00 56.16 99 THR A C 1
ATOM 727 O O . THR A 1 99 ? 25.147 -24.215 -59.830 1.00 56.16 99 THR A O 1
ATOM 730 N N . LEU A 1 100 ? 23.709 -24.712 -61.484 1.00 53.84 100 LEU A N 1
ATOM 731 C CA . LEU A 1 100 ? 24.007 -23.612 -62.427 1.00 53.84 100 LEU A CA 1
ATOM 732 C C . LEU A 1 100 ? 23.948 -22.207 -61.776 1.00 53.84 100 LEU A C 1
ATOM 734 O O . LEU A 1 100 ? 24.539 -21.241 -62.257 1.00 53.84 100 LEU A O 1
ATOM 738 N N . ARG A 1 101 ? 23.258 -22.108 -60.637 1.00 55.19 101 ARG A N 1
ATOM 739 C CA . ARG A 1 101 ? 23.032 -20.901 -59.840 1.00 55.19 101 ARG A CA 1
ATOM 740 C C . ARG A 1 101 ? 24.319 -20.268 -59.295 1.00 55.19 101 ARG A C 1
ATOM 742 O O . ARG A 1 101 ? 24.425 -19.043 -59.299 1.00 55.19 101 ARG A O 1
ATOM 749 N N . TRP A 1 102 ? 25.304 -21.066 -58.878 1.00 55.00 102 TRP A N 1
ATOM 750 C CA . TRP A 1 102 ? 26.565 -20.538 -58.334 1.00 55.00 102 TRP A CA 1
ATOM 751 C C . TRP A 1 102 ? 27.483 -19.960 -59.415 1.00 55.00 102 TRP A C 1
ATOM 753 O O . TRP A 1 102 ? 28.192 -18.987 -59.166 1.00 55.00 102 TRP A O 1
ATOM 763 N N . VAL A 1 103 ? 27.400 -20.485 -60.641 1.00 58.28 103 VAL A N 1
ATOM 764 C CA . VAL A 1 103 ? 28.146 -19.969 -61.800 1.00 58.28 103 VAL A CA 1
ATOM 765 C C . VAL A 1 103 ? 27.642 -18.584 -62.199 1.00 58.28 103 VAL A C 1
ATOM 767 O O . VAL A 1 103 ? 28.437 -17.671 -62.417 1.00 58.28 103 VAL A O 1
ATOM 770 N N . LEU A 1 104 ? 26.318 -18.406 -62.245 1.00 60.22 104 LEU A N 1
ATOM 771 C CA . LEU A 1 104 ? 25.706 -17.123 -62.593 1.00 60.22 104 LEU A CA 1
ATOM 772 C C . LEU A 1 104 ? 25.967 -16.059 -61.517 1.00 60.22 104 LEU A C 1
ATOM 774 O O . LEU A 1 104 ? 26.312 -14.929 -61.855 1.00 60.22 104 LEU A O 1
ATOM 778 N N . LEU A 1 105 ? 25.888 -16.424 -60.232 1.00 58.91 105 LEU A N 1
ATOM 779 C CA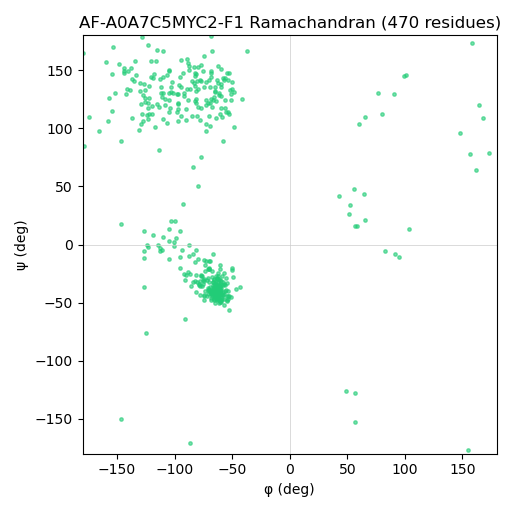 . LEU A 1 105 ? 26.215 -15.518 -59.122 1.00 58.91 105 LEU A CA 1
ATOM 780 C C . LEU A 1 105 ? 27.696 -15.112 -59.119 1.00 58.91 105 LEU A C 1
ATOM 782 O O . LEU A 1 105 ? 27.998 -13.929 -58.958 1.00 58.91 105 LEU A O 1
ATOM 786 N N . GLY A 1 106 ? 28.611 -16.054 -59.373 1.00 65.38 106 GLY A N 1
ATOM 787 C CA . GLY A 1 106 ? 30.036 -15.751 -59.530 1.00 65.38 106 GLY A CA 1
ATOM 788 C C . GLY A 1 106 ? 30.315 -14.819 -60.715 1.00 65.38 106 GLY A C 1
ATOM 789 O O . GLY A 1 106 ? 31.096 -13.873 -60.591 1.00 65.38 106 GLY A O 1
ATOM 790 N N . GLY A 1 107 ? 29.623 -15.026 -61.841 1.00 68.00 107 GLY A N 1
ATOM 791 C CA . GLY A 1 107 ? 29.711 -14.159 -63.018 1.00 68.00 107 GLY A CA 1
ATOM 792 C C . GLY A 1 107 ? 29.227 -12.732 -62.748 1.00 68.00 107 GLY A C 1
ATOM 793 O O . GLY A 1 107 ? 29.933 -11.772 -63.058 1.00 68.00 107 GLY A O 1
ATOM 794 N N . VAL A 1 108 ? 28.062 -12.576 -62.111 1.00 67.38 108 VAL A N 1
ATOM 795 C CA . VAL A 1 108 ? 27.518 -11.254 -61.748 1.00 67.38 108 VAL A CA 1
ATOM 796 C C . VAL A 1 108 ? 28.438 -10.533 -60.761 1.00 67.38 108 VAL A C 1
ATOM 798 O O . VAL A 1 108 ? 28.712 -9.345 -60.941 1.00 67.38 108 VAL A O 1
ATOM 801 N N . PHE A 1 109 ? 28.983 -11.240 -59.768 1.00 66.12 109 PHE A N 1
ATOM 802 C CA . PHE A 1 109 ? 29.915 -10.657 -58.804 1.00 66.12 109 PHE A CA 1
ATOM 803 C C . PHE A 1 109 ? 31.193 -10.127 -59.475 1.00 66.12 109 PHE A C 1
ATOM 805 O O . PHE A 1 109 ? 31.626 -9.010 -59.180 1.00 66.12 109 PHE A O 1
ATOM 812 N N . LEU A 1 110 ? 31.764 -10.873 -60.427 1.00 66.88 110 LEU A N 1
ATOM 813 C CA . LEU A 1 110 ? 32.933 -10.428 -61.195 1.00 66.88 110 LEU A CA 1
ATOM 814 C C . LEU A 1 110 ? 32.637 -9.176 -62.032 1.00 66.88 110 LEU A C 1
ATOM 816 O O . LEU A 1 110 ? 33.451 -8.250 -62.052 1.00 66.88 110 LEU A O 1
ATOM 820 N N . VAL A 1 111 ? 31.464 -9.107 -62.671 1.00 69.25 111 VAL A N 1
ATOM 821 C CA . VAL A 1 111 ? 31.053 -7.939 -63.469 1.00 69.25 111 VAL A CA 1
ATOM 822 C C . VAL A 1 111 ? 30.865 -6.704 -62.587 1.00 69.25 111 VAL A C 1
ATOM 824 O O . VAL A 1 111 ? 31.401 -5.640 -62.902 1.00 69.25 111 VAL A O 1
ATOM 827 N N . VAL A 1 112 ? 30.160 -6.833 -61.459 1.00 68.38 112 VAL A N 1
ATOM 828 C CA . VAL A 1 112 ? 29.919 -5.715 -60.529 1.00 68.38 112 VAL A CA 1
ATOM 829 C C . VAL A 1 112 ? 31.231 -5.211 -59.927 1.00 68.38 112 VAL A C 1
ATOM 831 O O . VAL A 1 112 ? 31.480 -4.005 -59.910 1.00 68.38 112 VAL A O 1
ATOM 834 N N . THR A 1 113 ? 32.110 -6.120 -59.504 1.00 60.66 113 THR A N 1
ATOM 835 C CA . THR A 1 113 ? 33.416 -5.757 -58.933 1.00 60.66 113 THR A CA 1
ATOM 836 C C . THR A 1 113 ? 34.304 -5.062 -59.970 1.00 60.66 113 THR A C 1
ATOM 838 O O . THR A 1 113 ? 34.944 -4.054 -59.663 1.00 60.66 113 THR A O 1
ATOM 841 N N . GLY A 1 114 ? 34.288 -5.532 -61.223 1.00 68.75 114 GLY A N 1
ATOM 842 C CA . GLY A 1 114 ? 34.988 -4.887 -62.335 1.00 68.75 114 GLY A CA 1
ATOM 843 C C . GLY A 1 114 ? 34.470 -3.475 -62.630 1.00 68.75 114 GLY A C 1
ATOM 844 O O . GLY A 1 114 ? 35.263 -2.543 -62.778 1.00 68.75 114 GLY A O 1
ATOM 845 N N . LEU A 1 115 ? 33.148 -3.283 -62.653 1.00 68.00 115 LEU A N 1
ATOM 846 C CA . LEU A 1 115 ? 32.533 -1.968 -62.869 1.00 68.00 115 LEU A CA 1
ATOM 847 C C . LEU A 1 115 ? 32.856 -0.981 -61.738 1.00 68.00 115 LEU A C 1
ATOM 849 O O . LEU A 1 115 ? 33.161 0.181 -62.017 1.00 68.00 115 LEU A O 1
ATOM 853 N N . LEU A 1 116 ? 32.852 -1.438 -60.482 1.00 67.50 116 LEU A N 1
ATOM 854 C CA . LEU A 1 116 ? 33.241 -0.621 -59.328 1.00 67.50 116 LEU A CA 1
ATOM 855 C C . LEU A 1 116 ? 34.721 -0.222 -59.384 1.00 67.50 116 LEU A C 1
ATOM 857 O O . LEU A 1 116 ? 35.045 0.939 -59.131 1.00 67.50 116 LEU A O 1
ATOM 861 N N . ALA A 1 117 ? 35.608 -1.137 -59.787 1.00 66.50 117 ALA A N 1
ATOM 862 C CA . ALA A 1 117 ? 37.028 -0.838 -59.962 1.00 66.50 117 ALA A CA 1
ATOM 863 C C . ALA A 1 117 ? 37.269 0.206 -61.070 1.00 66.50 117 ALA A C 1
ATOM 865 O O . ALA A 1 117 ? 38.023 1.161 -60.866 1.00 66.50 117 ALA A O 1
ATOM 866 N N . VAL A 1 118 ? 36.582 0.091 -62.214 1.00 69.38 118 VAL A N 1
ATOM 867 C CA . VAL A 1 118 ? 36.664 1.084 -63.305 1.00 69.38 118 VAL A CA 1
ATOM 868 C C . VAL A 1 118 ? 36.070 2.432 -62.881 1.00 69.38 118 VAL A C 1
ATOM 870 O O . VAL A 1 118 ? 36.631 3.483 -63.198 1.00 69.38 118 VAL A O 1
ATOM 873 N N . GLY A 1 119 ? 34.954 2.424 -62.147 1.00 67.56 119 GLY A N 1
ATOM 874 C CA . GLY A 1 119 ? 34.335 3.631 -61.597 1.00 67.56 119 GLY A CA 1
ATOM 875 C C . GLY A 1 119 ? 35.266 4.368 -60.635 1.00 67.56 119 GLY A C 1
ATOM 876 O O . GLY A 1 119 ? 35.489 5.570 -60.797 1.00 67.56 119 GLY A O 1
ATOM 877 N N . ALA A 1 120 ? 35.877 3.638 -59.698 1.00 65.75 120 ALA A N 1
ATOM 878 C CA . ALA A 1 120 ? 36.863 4.179 -58.768 1.00 65.75 120 ALA A CA 1
ATOM 879 C C . ALA A 1 120 ? 38.071 4.773 -59.511 1.00 65.75 120 ALA A C 1
ATOM 881 O O . ALA A 1 120 ? 38.425 5.927 -59.267 1.00 65.75 120 ALA A O 1
ATOM 882 N N . ALA A 1 121 ? 38.634 4.052 -60.488 1.00 68.00 121 ALA A N 1
ATOM 883 C CA . ALA A 1 121 ? 39.762 4.527 -61.292 1.00 68.00 121 ALA A CA 1
ATOM 884 C C . ALA A 1 121 ? 39.448 5.811 -62.088 1.00 68.00 121 ALA A C 1
ATOM 886 O O . ALA A 1 121 ? 40.331 6.638 -62.291 1.00 68.00 121 ALA A O 1
ATOM 887 N N . ARG A 1 122 ? 38.191 6.026 -62.505 1.00 71.50 122 ARG A N 1
ATOM 888 C CA . ARG A 1 122 ? 37.761 7.263 -63.190 1.00 71.50 122 ARG A CA 1
ATOM 889 C C . ARG A 1 122 ? 37.464 8.428 -62.242 1.00 71.50 122 ARG A C 1
ATOM 891 O O . ARG A 1 122 ? 37.537 9.586 -62.656 1.00 71.50 122 ARG A O 1
ATOM 898 N N . LEU A 1 123 ? 37.100 8.142 -60.994 1.00 65.06 123 LEU A N 1
ATOM 899 C CA . LEU A 1 123 ? 36.798 9.145 -59.966 1.00 65.06 123 LEU A CA 1
ATOM 900 C C . LEU A 1 123 ? 38.056 9.649 -59.249 1.00 65.06 123 LEU A C 1
ATOM 902 O O . LEU A 1 123 ? 38.114 10.826 -58.892 1.00 65.06 123 LEU A O 1
ATOM 906 N N . LEU A 1 124 ? 39.070 8.795 -59.093 1.00 63.22 124 LEU A N 1
ATOM 907 C CA . LEU A 1 124 ? 40.337 9.110 -58.422 1.00 63.22 124 LEU A CA 1
ATOM 908 C C . LEU A 1 124 ? 41.049 10.364 -58.978 1.00 63.22 124 LEU A C 1
ATOM 910 O O . LEU A 1 124 ? 41.379 11.236 -58.173 1.00 63.22 124 LEU A O 1
ATOM 914 N N . PRO A 1 125 ? 41.196 10.559 -60.305 1.00 62.34 125 PRO A N 1
ATOM 915 C CA . PRO A 1 125 ? 41.831 11.758 -60.863 1.00 62.34 125 PRO A CA 1
ATOM 916 C C . PRO A 1 125 ? 41.047 13.044 -60.571 1.00 62.34 125 PRO A C 1
ATOM 918 O O . PRO A 1 125 ? 41.631 14.097 -60.312 1.00 62.34 125 PRO A O 1
ATOM 921 N N . ARG A 1 126 ? 39.708 12.962 -60.561 1.00 71.75 126 ARG A N 1
ATOM 922 C CA . ARG A 1 126 ? 38.830 14.104 -60.250 1.00 71.75 126 ARG A CA 1
ATOM 923 C C . ARG A 1 126 ? 38.903 14.485 -58.775 1.00 71.75 126 ARG A C 1
ATOM 925 O O . ARG A 1 126 ? 38.880 15.668 -58.446 1.00 71.75 126 ARG A O 1
ATOM 932 N N . LEU A 1 127 ? 39.005 13.494 -57.891 1.00 63.19 127 LEU A N 1
ATOM 933 C CA . LEU A 1 127 ? 39.192 13.718 -56.458 1.00 63.19 127 LEU A CA 1
ATOM 934 C C . LEU A 1 127 ? 40.592 14.272 -56.159 1.00 63.19 127 LEU A C 1
ATOM 936 O O . LEU A 1 127 ? 40.706 15.214 -55.379 1.00 63.19 127 LEU A O 1
ATOM 940 N N . ALA A 1 128 ? 41.629 13.781 -56.842 1.00 64.38 128 ALA A N 1
ATOM 941 C CA . ALA A 1 128 ? 42.989 14.307 -56.727 1.00 64.38 128 ALA A CA 1
ATOM 942 C C . ALA A 1 128 ? 43.089 15.776 -57.186 1.00 64.38 128 ALA A C 1
ATOM 944 O O . ALA A 1 128 ? 43.720 16.586 -56.509 1.00 64.38 128 ALA A O 1
ATOM 945 N N . GLN A 1 129 ? 42.405 16.154 -58.275 1.00 70.62 129 GLN A N 1
ATOM 946 C CA . GLN A 1 129 ? 42.335 17.552 -58.728 1.00 70.62 129 GLN A CA 1
ATOM 947 C C . GLN A 1 129 ? 41.574 18.466 -57.760 1.00 70.62 129 GLN A C 1
ATOM 949 O O . GLN A 1 129 ? 41.925 19.636 -57.625 1.00 70.62 129 GLN A O 1
ATOM 954 N N . ARG A 1 130 ? 40.529 17.957 -57.097 1.00 69.50 130 ARG A N 1
ATOM 955 C CA . ARG A 1 130 ? 39.662 18.768 -56.230 1.00 69.50 130 ARG A CA 1
ATOM 956 C C . ARG A 1 130 ? 40.229 18.977 -54.828 1.00 69.50 130 ARG A C 1
ATOM 958 O O . ARG A 1 130 ? 39.961 20.012 -54.227 1.00 69.50 130 ARG A O 1
ATOM 965 N N . TYR A 1 131 ? 40.981 18.007 -54.312 1.00 59.97 131 TYR A N 1
ATOM 966 C CA . TYR A 1 131 ? 41.446 18.010 -52.924 1.00 59.97 131 TYR A CA 1
ATOM 967 C C . TYR A 1 131 ? 42.963 18.173 -52.767 1.00 59.97 131 TYR A C 1
ATOM 969 O O . TYR A 1 131 ? 43.422 18.348 -51.645 1.00 59.97 131 TYR A O 1
ATOM 977 N N . GLY A 1 132 ? 43.751 18.191 -53.849 1.00 67.56 132 GLY A N 1
ATOM 978 C CA . GLY A 1 132 ? 45.196 18.428 -53.773 1.00 67.56 132 GLY A CA 1
ATOM 979 C C . GLY A 1 132 ? 45.927 17.438 -52.852 1.00 67.56 132 GLY A C 1
ATOM 980 O O . GLY A 1 132 ? 45.491 16.304 -52.650 1.00 67.56 132 GLY A O 1
ATOM 981 N N . SER A 1 133 ? 47.060 17.851 -52.281 1.00 54.03 133 SER A N 1
ATOM 982 C CA . SER A 1 133 ? 47.908 17.024 -51.407 1.00 54.03 133 SER A CA 1
ATOM 983 C C . SER A 1 133 ? 47.377 16.926 -49.970 1.00 54.03 133 SER A C 1
ATOM 985 O O . SER A 1 133 ? 48.110 17.177 -49.014 1.00 54.03 133 SER A O 1
ATOM 987 N N . VAL A 1 134 ? 46.097 16.599 -49.798 1.00 61.84 134 VAL A N 1
ATOM 988 C CA . VAL A 1 134 ? 45.558 16.270 -48.473 1.00 61.84 134 VAL A CA 1
ATOM 989 C C . VAL A 1 134 ? 46.153 14.930 -48.033 1.00 61.84 134 VAL A C 1
ATOM 991 O O . VAL A 1 134 ? 46.042 13.923 -48.738 1.00 61.84 134 VAL A O 1
ATOM 994 N N . GLU A 1 135 ? 46.837 14.941 -46.888 1.00 58.66 135 GLU A N 1
ATOM 995 C CA . GLU A 1 135 ? 47.423 13.750 -46.273 1.00 58.66 135 GLU A CA 1
ATOM 996 C C . GLU A 1 135 ? 46.308 12.876 -45.689 1.00 58.66 135 GLU A C 1
ATOM 998 O O . GLU A 1 135 ? 45.551 13.314 -44.822 1.00 58.66 135 GLU A O 1
ATOM 1003 N N . LEU A 1 136 ? 46.198 11.633 -46.161 1.00 65.62 136 LEU A N 1
ATOM 1004 C CA . LEU A 1 136 ? 45.285 10.659 -45.577 1.00 65.62 136 LEU A CA 1
ATOM 1005 C C . LEU A 1 136 ? 45.960 9.972 -44.383 1.00 65.62 136 LEU A C 1
ATOM 1007 O O . LEU A 1 136 ? 47.156 9.657 -44.443 1.00 65.62 136 LEU A O 1
ATOM 1011 N N . PRO A 1 137 ? 45.215 9.704 -43.297 1.00 55.22 137 PRO A N 1
ATOM 1012 C CA . PRO A 1 137 ? 45.748 8.957 -42.171 1.00 55.22 137 PRO A CA 1
ATOM 1013 C C . PRO A 1 137 ? 46.047 7.513 -42.599 1.00 55.22 137 PRO A C 1
ATOM 1015 O O . PRO A 1 137 ? 45.185 6.811 -43.125 1.00 55.22 137 PRO A O 1
ATOM 1018 N N . GLY A 1 138 ? 47.282 7.070 -42.355 1.00 67.00 138 GLY A N 1
ATOM 1019 C CA . GLY A 1 138 ? 47.737 5.705 -42.622 1.00 67.00 138 GLY A CA 1
ATOM 1020 C C . GLY A 1 138 ? 48.514 5.550 -43.932 1.00 67.00 138 GLY A C 1
ATOM 1021 O O . GLY A 1 138 ? 48.239 6.203 -44.934 1.00 67.00 138 GLY A O 1
ATOM 1022 N N . GLY A 1 139 ? 49.505 4.656 -43.918 1.00 71.94 139 GLY A N 1
ATOM 1023 C CA . GLY A 1 139 ? 50.301 4.337 -45.103 1.00 71.94 139 GLY A CA 1
ATOM 1024 C C . GLY A 1 139 ? 49.536 3.478 -46.117 1.00 71.94 139 GLY A C 1
ATOM 1025 O O . GLY A 1 139 ? 48.575 2.794 -45.769 1.00 71.94 139 GLY A O 1
ATOM 1026 N N . LEU A 1 140 ? 50.017 3.437 -47.360 1.00 64.62 140 LEU A N 1
ATOM 1027 C CA . LEU A 1 140 ? 49.435 2.709 -48.500 1.00 64.62 140 LEU A CA 1
ATOM 1028 C C . LEU A 1 140 ? 48.930 1.280 -48.190 1.00 64.62 140 LEU A C 1
ATOM 1030 O O . LEU A 1 140 ? 47.903 0.853 -48.713 1.00 64.62 140 LEU A O 1
ATOM 1034 N N . ARG A 1 141 ? 49.616 0.536 -47.313 1.00 65.31 141 ARG A N 1
ATOM 1035 C CA . ARG A 1 141 ? 49.215 -0.827 -46.913 1.00 65.31 141 ARG A CA 1
ATOM 1036 C C . ARG A 1 141 ? 47.900 -0.870 -46.125 1.00 65.31 141 ARG A C 1
ATOM 1038 O O . ARG A 1 141 ? 47.162 -1.838 -46.264 1.00 65.31 141 ARG A O 1
ATOM 1045 N N . VAL A 1 142 ? 47.598 0.161 -45.335 1.00 70.75 142 VAL A N 1
ATOM 1046 C CA . VAL A 1 142 ? 46.355 0.266 -44.548 1.00 70.75 142 VAL A CA 1
ATOM 1047 C C . VAL A 1 142 ? 45.159 0.451 -45.476 1.00 70.75 142 VAL A C 1
ATOM 1049 O O . VAL A 1 142 ? 44.141 -0.213 -45.313 1.00 70.75 142 VAL A O 1
ATOM 1052 N N . TRP A 1 143 ? 45.312 1.285 -46.503 1.00 67.88 143 TRP A N 1
ATOM 1053 C CA . TRP A 1 143 ? 44.263 1.534 -47.490 1.00 67.88 143 TRP A CA 1
ATOM 1054 C C . TRP A 1 143 ? 44.032 0.338 -48.418 1.00 67.88 143 TRP A C 1
ATOM 1056 O O . TRP A 1 143 ? 42.885 -0.014 -48.687 1.00 67.88 143 TRP A O 1
ATOM 1066 N N . LEU A 1 144 ? 45.101 -0.350 -48.836 1.00 69.00 144 LEU A N 1
ATOM 1067 C CA . LEU A 1 144 ? 44.981 -1.614 -49.571 1.00 69.00 144 LEU A CA 1
ATOM 1068 C C . LEU A 1 144 ? 44.312 -2.706 -48.721 1.00 69.00 144 LEU A C 1
ATOM 1070 O O . LEU A 1 144 ? 43.442 -3.415 -49.220 1.00 69.00 144 LEU A O 1
ATOM 1074 N N . GLY A 1 145 ? 44.663 -2.802 -47.434 1.00 66.31 145 GLY A N 1
ATOM 1075 C CA . GLY A 1 145 ? 44.015 -3.718 -46.494 1.00 66.31 145 GLY A CA 1
ATOM 1076 C C . GLY A 1 145 ? 42.529 -3.408 -46.303 1.00 66.31 145 GLY A C 1
ATOM 1077 O O . GLY A 1 145 ? 41.699 -4.303 -46.423 1.00 66.31 145 GLY A O 1
ATOM 1078 N N . GLY A 1 146 ? 42.175 -2.135 -46.094 1.00 66.94 146 GLY A N 1
ATOM 1079 C CA . GLY A 1 146 ? 40.785 -1.695 -45.941 1.00 66.94 146 GLY A CA 1
ATOM 1080 C C . GLY A 1 146 ? 39.915 -1.997 -47.164 1.00 66.94 146 GLY A C 1
ATOM 1081 O O . GLY A 1 146 ? 38.781 -2.447 -47.008 1.00 66.94 146 GLY A O 1
ATOM 1082 N N . GLY A 1 147 ? 40.455 -1.832 -48.377 1.00 66.69 147 GLY A N 1
ATOM 1083 C CA . GLY A 1 147 ? 39.748 -2.176 -49.616 1.00 66.69 147 GLY A CA 1
ATOM 1084 C C . GLY A 1 147 ? 39.442 -3.673 -49.745 1.00 66.69 147 GLY A C 1
ATOM 1085 O O . GLY A 1 147 ? 38.332 -4.042 -50.131 1.00 66.69 147 GLY A O 1
ATOM 1086 N N . VAL A 1 148 ? 40.389 -4.540 -49.368 1.00 66.62 148 VAL A N 1
ATOM 1087 C CA . VAL A 1 148 ? 40.194 -6.002 -49.378 1.00 66.62 148 VAL A CA 1
ATOM 1088 C C . VAL A 1 148 ? 39.140 -6.425 -48.352 1.00 66.62 148 VAL A C 1
ATOM 1090 O O . VAL A 1 148 ? 38.264 -7.230 -48.671 1.00 66.62 148 VAL A O 1
ATOM 1093 N N . THR A 1 149 ? 39.161 -5.844 -47.151 1.00 61.69 149 THR A N 1
ATOM 1094 C CA . THR A 1 149 ? 38.174 -6.148 -46.103 1.00 61.69 149 THR A CA 1
ATOM 1095 C C . THR A 1 149 ? 36.765 -5.702 -46.496 1.00 61.69 149 THR A C 1
ATOM 1097 O O . THR A 1 149 ? 35.804 -6.436 -46.268 1.00 61.69 149 THR A O 1
ATOM 1100 N N . LEU A 1 150 ? 36.626 -4.538 -47.142 1.00 66.25 150 LEU A N 1
ATOM 1101 C CA . LEU A 1 150 ? 35.329 -4.041 -47.611 1.00 66.25 150 LEU A CA 1
ATOM 1102 C C . LEU A 1 150 ? 34.739 -4.940 -48.712 1.00 66.25 150 LEU A C 1
ATOM 1104 O O . LEU A 1 150 ? 33.540 -5.222 -48.709 1.00 66.25 150 LEU A O 1
ATOM 1108 N N . LEU A 1 151 ? 35.582 -5.435 -49.625 1.00 58.44 151 LEU A N 1
ATOM 1109 C CA . LEU A 1 151 ? 35.183 -6.391 -50.664 1.00 58.44 151 LEU A CA 1
ATOM 1110 C C . LEU A 1 151 ? 34.736 -7.733 -50.068 1.00 58.44 151 LEU A C 1
ATOM 1112 O O . LEU A 1 151 ? 33.702 -8.262 -50.475 1.00 58.44 151 LEU A O 1
ATOM 1116 N N . ALA A 1 152 ? 35.460 -8.250 -49.072 1.00 60.56 152 ALA A N 1
ATOM 1117 C CA . ALA A 1 152 ? 35.089 -9.482 -48.376 1.00 60.56 152 ALA A CA 1
ATOM 1118 C C . ALA A 1 152 ? 33.762 -9.338 -47.604 1.00 60.56 152 ALA A C 1
ATOM 1120 O O . ALA A 1 152 ? 32.904 -10.216 -47.689 1.00 60.56 152 ALA A O 1
ATOM 1121 N N . ALA A 1 153 ? 33.550 -8.210 -46.918 1.00 59.03 153 ALA A N 1
ATOM 1122 C CA . ALA A 1 153 ? 32.300 -7.925 -46.208 1.00 59.03 153 ALA A CA 1
ATOM 1123 C C . ALA A 1 153 ? 31.103 -7.769 -47.165 1.00 59.03 153 ALA A C 1
ATOM 1125 O O . ALA A 1 153 ? 30.006 -8.243 -46.874 1.00 59.03 153 ALA A O 1
ATOM 1126 N N . SER A 1 154 ? 31.325 -7.166 -48.337 1.00 58.88 154 SER A N 1
ATOM 1127 C CA . SER A 1 154 ? 30.296 -7.023 -49.377 1.00 58.88 154 SER A CA 1
ATOM 1128 C C . SER A 1 154 ? 29.895 -8.379 -49.968 1.00 58.88 154 SER A C 1
ATOM 1130 O O . SER A 1 154 ? 28.710 -8.640 -50.170 1.00 58.88 154 SER A O 1
ATOM 1132 N N . ALA A 1 155 ? 30.869 -9.267 -50.199 1.00 55.75 155 ALA A N 1
ATOM 1133 C CA . ALA A 1 155 ? 30.610 -10.636 -50.638 1.00 55.75 155 ALA A CA 1
ATOM 1134 C C . ALA A 1 155 ? 29.826 -11.432 -49.579 1.00 55.75 155 ALA A C 1
ATOM 1136 O O . ALA A 1 155 ? 28.841 -12.084 -49.921 1.00 55.75 155 ALA A O 1
ATOM 1137 N N . ALA A 1 156 ? 30.202 -11.309 -48.299 1.00 55.34 156 ALA A N 1
ATOM 1138 C CA . ALA A 1 156 ? 29.524 -11.974 -47.186 1.00 55.34 156 ALA A CA 1
ATOM 1139 C C . ALA A 1 156 ? 28.067 -11.499 -47.006 1.00 55.34 156 ALA A C 1
ATOM 1141 O O . ALA A 1 156 ? 27.165 -12.322 -46.830 1.00 55.34 156 ALA A O 1
ATOM 1142 N N . GLY A 1 157 ? 27.814 -10.189 -47.119 1.00 56.75 157 GLY A N 1
ATOM 1143 C CA . GLY A 1 157 ? 26.466 -9.615 -47.036 1.00 56.75 157 GLY A CA 1
ATOM 1144 C C . GLY A 1 157 ? 25.548 -10.062 -48.178 1.00 56.75 157 GLY A C 1
ATOM 1145 O O . GLY A 1 157 ? 24.377 -10.364 -47.949 1.00 56.75 157 GLY A O 1
ATOM 1146 N N . LEU A 1 158 ? 26.087 -10.193 -49.396 1.00 55.22 158 LEU A N 1
ATOM 1147 C CA . LEU A 1 158 ? 25.337 -10.719 -50.539 1.00 55.22 158 LEU A CA 1
ATOM 1148 C C . LEU A 1 158 ? 25.034 -12.219 -50.391 1.00 55.22 158 LEU A C 1
ATOM 1150 O O . LEU A 1 158 ? 23.939 -12.648 -50.750 1.00 55.22 158 LEU A O 1
ATOM 1154 N N . THR A 1 159 ? 25.946 -13.015 -49.821 1.00 53.00 159 THR A N 1
ATOM 1155 C CA . THR A 1 159 ? 25.680 -14.440 -49.549 1.00 53.00 159 THR A CA 1
ATOM 1156 C C . THR A 1 159 ? 24.666 -14.666 -48.426 1.00 53.00 159 THR A C 1
ATOM 1158 O O . THR A 1 159 ? 23.886 -15.611 -48.515 1.00 53.00 159 THR A O 1
ATOM 1161 N N . TRP A 1 160 ? 24.615 -13.793 -47.414 1.00 47.19 160 TRP A N 1
ATOM 1162 C CA . TRP A 1 160 ? 23.654 -13.907 -46.309 1.00 47.19 160 TRP A CA 1
ATOM 1163 C C . TRP A 1 160 ? 22.231 -13.508 -46.741 1.00 47.19 160 TRP A C 1
ATOM 1165 O O . TRP A 1 160 ? 21.279 -14.245 -46.491 1.00 47.19 160 TRP A O 1
ATOM 1175 N N . GLY A 1 161 ? 22.079 -12.404 -47.485 1.00 47.41 161 GLY A N 1
ATOM 1176 C CA . GLY A 1 161 ? 20.765 -11.917 -47.939 1.00 47.41 161 GLY A CA 1
ATOM 1177 C C . GLY A 1 161 ? 20.058 -12.820 -48.964 1.00 47.41 161 GLY A C 1
ATOM 1178 O O . GLY A 1 161 ? 18.834 -12.807 -49.072 1.00 47.41 161 GLY A O 1
ATOM 1179 N N . LEU A 1 162 ? 20.802 -13.652 -49.699 1.00 49.06 162 LEU A N 1
ATOM 1180 C CA . LEU A 1 162 ? 20.236 -14.619 -50.651 1.00 49.06 162 LEU A CA 1
ATOM 1181 C C . LEU A 1 162 ? 19.756 -15.928 -49.991 1.00 49.06 162 LEU A C 1
ATOM 1183 O O . LEU A 1 162 ? 18.991 -16.665 -50.624 1.00 49.06 162 LEU A O 1
ATOM 1187 N N . SER A 1 163 ? 20.151 -16.202 -48.740 1.00 46.72 163 SER A N 1
ATOM 1188 C CA . SER A 1 163 ? 19.739 -17.393 -47.976 1.00 46.72 163 SER A CA 1
ATOM 1189 C C . SER A 1 163 ? 18.326 -17.261 -47.387 1.00 46.72 163 SER A C 1
ATOM 1191 O O . SER A 1 163 ? 17.581 -18.237 -47.357 1.00 46.72 163 SER A O 1
ATOM 1193 N N . GLU A 1 164 ? 17.903 -16.060 -46.984 1.00 47.31 164 GLU A N 1
ATOM 1194 C CA . GLU A 1 164 ? 16.537 -15.832 -46.471 1.00 47.31 164 GLU A CA 1
ATOM 1195 C C . GLU A 1 164 ? 15.495 -15.758 -47.595 1.00 47.31 164 GLU A C 1
ATOM 1197 O O . GLU A 1 164 ? 14.393 -16.295 -47.476 1.00 47.31 164 GLU A O 1
ATOM 1202 N N . ALA A 1 165 ? 15.865 -15.179 -48.741 1.00 47.81 165 ALA A N 1
ATOM 1203 C CA . ALA A 1 165 ? 14.982 -15.076 -49.904 1.00 47.81 165 ALA A CA 1
ATOM 1204 C C . ALA A 1 165 ? 14.766 -16.420 -50.633 1.00 47.81 165 ALA A C 1
ATOM 1206 O O . ALA A 1 165 ? 13.873 -16.541 -51.469 1.00 47.81 165 ALA A O 1
ATOM 1207 N N . THR A 1 166 ? 15.577 -17.447 -50.349 1.00 48.72 166 THR A N 1
ATOM 1208 C CA . THR A 1 166 ? 15.412 -18.789 -50.936 1.00 48.72 166 THR A CA 1
ATOM 1209 C C . THR A 1 166 ? 14.546 -19.722 -50.111 1.00 48.72 166 THR A C 1
ATOM 1211 O O . THR A 1 166 ? 13.836 -20.540 -50.699 1.00 48.72 166 THR A O 1
ATOM 1214 N N . ALA A 1 167 ? 14.536 -19.566 -48.788 1.00 47.88 167 ALA A N 1
ATOM 1215 C CA . ALA A 1 167 ? 13.663 -20.334 -47.906 1.00 47.88 167 ALA A CA 1
ATOM 1216 C C . ALA A 1 167 ? 12.174 -20.074 -48.206 1.00 47.88 167 ALA A C 1
ATOM 1218 O O . ALA A 1 167 ? 11.359 -20.993 -48.185 1.00 47.88 167 ALA A O 1
ATOM 1219 N N . THR A 1 168 ? 11.831 -18.841 -48.585 1.00 46.88 168 THR A N 1
ATOM 1220 C CA . THR A 1 168 ? 10.458 -18.422 -48.912 1.00 46.88 168 THR A CA 1
ATOM 1221 C C . THR A 1 168 ? 9.985 -18.870 -50.300 1.00 46.88 168 THR A C 1
ATOM 1223 O O . THR A 1 168 ? 8.792 -19.081 -50.496 1.00 46.88 168 THR A O 1
ATOM 1226 N N . LEU A 1 169 ? 10.893 -19.078 -51.260 1.00 46.38 169 LEU A N 1
ATOM 1227 C CA . LEU A 1 169 ? 10.549 -19.489 -52.631 1.00 46.38 169 LEU A CA 1
ATOM 1228 C C . LEU A 1 169 ? 10.535 -21.014 -52.836 1.00 46.38 169 LEU A C 1
ATOM 1230 O O . LEU A 1 169 ? 9.805 -21.499 -53.698 1.00 46.38 169 LEU A O 1
ATOM 1234 N N . ALA A 1 170 ? 11.284 -21.784 -52.039 1.00 45.09 170 ALA A N 1
ATOM 1235 C CA . ALA A 1 170 ? 11.296 -23.248 -52.133 1.00 45.09 170 ALA A CA 1
ATOM 1236 C C . ALA A 1 170 ? 9.986 -23.899 -51.641 1.00 45.09 170 ALA A C 1
ATOM 1238 O O . ALA A 1 170 ? 9.594 -24.944 -52.156 1.00 45.09 170 ALA A O 1
ATOM 1239 N N . GLY A 1 171 ? 9.277 -23.265 -50.699 1.00 49.25 171 GLY A N 1
ATOM 1240 C CA . GLY A 1 171 ? 7.986 -23.750 -50.194 1.00 49.25 171 GLY A CA 1
ATOM 1241 C C . GLY A 1 171 ? 6.811 -23.569 -51.163 1.00 49.25 171 GLY A C 1
ATOM 1242 O O . GLY A 1 171 ? 5.790 -24.227 -51.007 1.00 49.25 171 GLY A O 1
ATOM 1243 N N . ALA A 1 172 ? 6.948 -22.712 -52.180 1.00 50.06 172 ALA A N 1
ATOM 1244 C CA . ALA A 1 172 ? 5.839 -22.327 -53.054 1.00 50.06 172 ALA A CA 1
ATOM 1245 C C . ALA A 1 172 ? 5.730 -23.146 -54.358 1.00 50.06 172 ALA A C 1
ATOM 1247 O O . ALA A 1 172 ? 4.733 -23.017 -55.062 1.00 50.06 172 ALA A O 1
ATOM 1248 N N . ALA A 1 173 ? 6.731 -23.963 -54.715 1.00 47.69 173 ALA A N 1
ATOM 1249 C CA . ALA A 1 173 ? 6.873 -24.455 -56.093 1.00 47.69 173 ALA A CA 1
ATOM 1250 C C . ALA A 1 173 ? 6.475 -25.924 -56.358 1.00 47.69 173 ALA A C 1
ATOM 1252 O O . ALA A 1 173 ? 6.341 -26.279 -57.525 1.00 47.69 173 ALA A O 1
ATOM 1253 N N . PHE A 1 174 ? 6.257 -26.782 -55.351 1.00 50.72 174 PHE A N 1
ATOM 1254 C CA . PHE A 1 174 ? 5.912 -28.198 -55.591 1.00 50.72 174 PHE A CA 1
ATOM 1255 C C . PHE A 1 174 ? 4.957 -28.765 -54.520 1.00 50.72 174 PHE A C 1
ATOM 1257 O O . PHE A 1 174 ? 5.429 -29.314 -53.524 1.00 50.72 174 PHE A O 1
ATOM 1264 N N . PRO A 1 175 ? 3.624 -28.659 -54.698 1.00 44.06 175 PRO A N 1
ATOM 1265 C CA . PRO A 1 175 ? 2.655 -29.191 -53.741 1.00 44.06 175 PRO A CA 1
ATOM 1266 C C . PRO A 1 175 ? 2.282 -30.663 -53.983 1.00 44.06 175 PRO A C 1
ATOM 1268 O O . PRO A 1 175 ? 1.656 -31.276 -53.126 1.00 44.06 175 PRO A O 1
ATOM 1271 N N . GLU A 1 176 ? 2.684 -31.269 -55.101 1.00 47.88 176 GLU A N 1
ATOM 1272 C CA . GLU A 1 176 ? 2.285 -32.632 -55.462 1.00 47.88 176 GLU A CA 1
ATOM 1273 C C . GLU A 1 176 ? 3.506 -33.480 -55.816 1.00 47.88 176 GLU A C 1
ATOM 1275 O O . GLU A 1 176 ? 4.090 -33.301 -56.879 1.00 47.88 176 GLU A O 1
ATOM 1280 N N . LEU A 1 177 ? 3.901 -34.360 -54.887 1.00 45.44 177 LEU A N 1
ATOM 1281 C CA . LEU A 1 177 ? 4.627 -35.636 -55.053 1.00 45.44 177 LEU A CA 1
ATOM 1282 C C . LEU A 1 177 ? 5.344 -35.963 -53.731 1.00 45.44 177 LEU A C 1
ATOM 1284 O O . LEU A 1 177 ? 6.554 -35.789 -53.587 1.00 45.44 177 LEU A O 1
ATOM 1288 N N . ARG A 1 178 ? 4.596 -36.466 -52.745 1.00 44.94 178 ARG A N 1
ATOM 1289 C CA . ARG A 1 178 ? 5.173 -37.276 -51.663 1.00 44.94 178 ARG A CA 1
ATOM 1290 C C . ARG A 1 178 ? 4.461 -38.630 -51.637 1.00 44.94 178 ARG A C 1
ATOM 1292 O O . ARG A 1 178 ? 3.238 -38.646 -51.519 1.00 44.94 178 ARG A O 1
ATOM 1299 N N . PRO A 1 179 ? 5.181 -39.756 -51.776 1.00 45.09 179 PRO A N 1
ATOM 1300 C CA . PRO A 1 179 ? 4.591 -41.075 -51.607 1.00 45.09 179 PRO A CA 1
ATOM 1301 C C . PRO A 1 179 ? 4.253 -41.317 -50.131 1.00 45.09 179 PRO A C 1
ATOM 1303 O O . PRO A 1 179 ? 4.995 -40.915 -49.235 1.00 45.09 179 PRO A O 1
ATOM 1306 N N . HIS A 1 180 ? 3.116 -41.969 -49.896 1.00 46.38 180 HIS A N 1
ATOM 1307 C CA . HIS A 1 180 ? 2.589 -42.281 -48.572 1.00 46.38 180 HIS A CA 1
ATOM 1308 C C . HIS A 1 180 ? 3.428 -43.403 -47.935 1.00 46.38 180 HIS A C 1
ATOM 1310 O O . HIS A 1 180 ? 3.259 -44.580 -48.248 1.00 46.38 180 HIS A O 1
ATOM 1316 N N . ILE A 1 181 ? 4.378 -43.023 -47.082 1.00 50.50 181 ILE A N 1
ATOM 1317 C CA . ILE A 1 181 ? 5.045 -43.924 -46.137 1.00 50.50 181 ILE A CA 1
ATOM 1318 C C . ILE A 1 181 ? 4.229 -43.837 -44.840 1.00 50.50 181 ILE A C 1
ATOM 1320 O O . ILE A 1 181 ? 3.948 -42.710 -44.427 1.00 50.50 181 ILE A O 1
ATOM 1324 N N . PRO A 1 182 ? 3.820 -44.955 -44.209 1.00 51.16 182 PRO A N 1
ATOM 1325 C CA . PRO A 1 182 ? 3.166 -44.908 -42.907 1.00 51.16 182 PRO A CA 1
ATOM 1326 C C . PRO A 1 182 ? 4.079 -44.173 -41.929 1.00 51.16 182 PRO A C 1
ATOM 1328 O O . PRO A 1 182 ? 5.224 -44.572 -41.715 1.00 51.16 182 PRO A O 1
ATOM 1331 N N . GLU A 1 183 ? 3.586 -43.051 -41.426 1.00 54.47 183 GLU A N 1
ATOM 1332 C CA . GLU A 1 183 ? 4.304 -42.146 -40.547 1.00 54.47 183 GLU A CA 1
ATOM 1333 C C . GLU A 1 183 ? 4.476 -42.854 -39.200 1.00 54.47 183 GLU A C 1
ATOM 1335 O O . GLU A 1 183 ? 3.536 -42.995 -38.424 1.00 54.47 183 GLU A O 1
ATOM 1340 N N . GLU A 1 184 ? 5.673 -43.388 -38.956 1.00 58.06 184 GLU A N 1
ATOM 1341 C CA . GLU A 1 184 ? 6.118 -43.674 -37.599 1.00 58.06 184 GLU A CA 1
ATOM 1342 C C . GLU A 1 184 ? 6.087 -42.323 -36.879 1.00 58.06 184 GLU A C 1
ATOM 1344 O O . GLU A 1 184 ? 6.821 -41.407 -37.260 1.00 58.06 184 GLU A O 1
ATOM 1349 N N . GLU A 1 185 ? 5.134 -42.174 -35.956 1.00 56.56 185 GLU A N 1
ATOM 1350 C CA . GLU A 1 185 ? 4.817 -40.944 -35.235 1.00 56.56 185 GLU A CA 1
ATOM 1351 C C . GLU A 1 185 ? 6.074 -40.473 -34.498 1.00 56.56 185 GLU A C 1
ATOM 1353 O O . GLU A 1 185 ? 6.371 -40.877 -33.375 1.00 56.56 185 GLU A O 1
ATOM 1358 N N . LYS A 1 186 ? 6.888 -39.666 -35.186 1.00 59.06 186 LYS A N 1
ATOM 1359 C CA . LYS A 1 186 ? 8.024 -38.989 -34.584 1.00 59.06 186 LYS A CA 1
ATOM 1360 C C . LYS A 1 186 ? 7.441 -38.039 -33.564 1.00 59.06 186 LYS A C 1
ATOM 1362 O O . LYS A 1 186 ? 6.831 -37.037 -33.936 1.00 59.06 186 LYS A O 1
ATOM 1367 N N . GLU A 1 187 ? 7.648 -38.381 -32.299 1.00 59.88 187 GLU A N 1
ATOM 1368 C CA . GLU A 1 187 ? 7.426 -37.488 -31.173 1.00 59.88 187 GLU A CA 1
ATOM 1369 C C . GLU A 1 187 ? 7.947 -36.096 -31.566 1.00 59.88 187 GLU A C 1
ATOM 1371 O O . GLU A 1 187 ? 9.085 -35.990 -32.054 1.00 59.88 187 GLU A O 1
ATOM 1376 N N . PRO A 1 188 ? 7.114 -35.043 -31.470 1.00 68.62 188 PRO A N 1
ATOM 1377 C CA . PRO A 1 188 ? 7.545 -33.711 -31.849 1.00 68.62 188 PRO A CA 1
ATOM 1378 C C . PRO A 1 188 ? 8.829 -33.378 -31.082 1.00 68.62 188 PRO A C 1
ATOM 1380 O O . PRO A 1 188 ? 8.955 -33.763 -29.914 1.00 68.62 188 PRO A O 1
ATOM 1383 N N . PRO A 1 189 ? 9.800 -32.689 -31.715 1.00 69.12 189 PRO A N 1
ATOM 1384 C CA . PRO A 1 189 ? 10.976 -32.226 -30.994 1.00 69.12 189 PRO A CA 1
ATOM 1385 C C . PRO A 1 189 ? 10.505 -31.484 -29.736 1.00 69.12 189 PRO A C 1
ATOM 1387 O O . PRO A 1 189 ? 9.496 -30.771 -29.820 1.00 69.12 189 PRO A O 1
ATOM 1390 N N . PRO A 1 190 ? 11.181 -31.658 -28.582 1.00 69.06 190 PRO A N 1
ATOM 1391 C CA . PRO A 1 190 ? 10.806 -30.953 -27.365 1.00 69.06 190 PRO A CA 1
ATOM 1392 C C . PRO A 1 190 ? 10.632 -29.473 -27.712 1.00 69.06 190 PRO A C 1
ATOM 1394 O O . PRO A 1 190 ? 11.502 -28.945 -28.415 1.00 69.06 190 PRO A O 1
ATOM 1397 N N . PRO A 1 191 ? 9.527 -28.820 -27.303 1.00 70.06 191 PRO A N 1
ATOM 1398 C CA . PRO A 1 191 ? 9.343 -27.408 -27.599 1.00 70.06 191 PRO A CA 1
ATOM 1399 C C . PRO A 1 191 ? 10.607 -26.672 -27.159 1.00 70.06 191 PRO A C 1
ATOM 1401 O O . PRO A 1 191 ? 11.093 -26.902 -26.046 1.00 70.06 191 PRO A O 1
ATOM 1404 N N . GLU A 1 192 ? 11.172 -25.846 -28.047 1.00 67.12 192 GLU A N 1
ATOM 1405 C CA . GLU A 1 192 ? 12.286 -24.983 -27.661 1.00 67.12 192 GLU A CA 1
ATOM 1406 C C . GLU A 1 192 ? 11.878 -24.256 -26.375 1.00 67.12 192 GLU A C 1
ATOM 1408 O O . GLU A 1 192 ? 10.728 -23.803 -26.296 1.00 67.12 192 GLU A O 1
ATOM 1413 N N . PRO A 1 193 ? 12.747 -24.192 -25.345 1.00 71.62 193 PRO A N 1
ATOM 1414 C CA . PRO A 1 193 ? 12.388 -23.549 -24.094 1.00 71.62 193 PRO A CA 1
ATOM 1415 C C . PRO A 1 193 ? 11.877 -22.145 -24.401 1.00 71.62 193 PRO A C 1
ATOM 1417 O O . PRO A 1 193 ? 12.638 -21.307 -24.886 1.00 71.62 193 PRO A O 1
ATOM 1420 N N . VAL A 1 194 ? 10.583 -21.903 -24.167 1.00 79.12 194 VAL A N 1
ATOM 1421 C CA . VAL A 1 194 ? 10.002 -20.575 -24.352 1.00 79.12 194 VAL A CA 1
ATOM 1422 C C . VAL A 1 194 ? 10.751 -19.667 -23.394 1.00 79.12 194 VAL A C 1
ATOM 1424 O O . VAL A 1 194 ? 10.677 -19.842 -22.176 1.00 79.12 194 VAL A O 1
ATOM 1427 N N . GLU A 1 195 ? 11.538 -18.748 -23.947 1.00 89.56 195 GLU A N 1
ATOM 1428 C CA . GLU A 1 195 ? 12.309 -17.817 -23.140 1.00 89.56 195 GLU A CA 1
ATOM 1429 C C . GLU A 1 195 ? 11.345 -17.071 -22.221 1.00 89.56 195 GLU A C 1
ATOM 1431 O O . GLU A 1 195 ? 10.371 -16.475 -22.683 1.00 89.56 195 GLU A O 1
ATOM 1436 N N . ARG A 1 196 ? 11.594 -17.121 -20.912 1.00 94.69 196 ARG A N 1
ATOM 1437 C CA . ARG A 1 196 ? 10.729 -16.465 -19.931 1.00 94.69 196 ARG A CA 1
ATOM 1438 C C . ARG A 1 196 ? 10.607 -14.976 -20.233 1.00 94.69 196 ARG A C 1
ATOM 1440 O O . ARG A 1 196 ? 11.588 -14.320 -20.584 1.00 94.69 196 ARG A O 1
ATOM 1447 N N . ALA A 1 197 ? 9.420 -14.418 -20.037 1.00 97.06 197 ALA A N 1
ATOM 1448 C CA . ALA A 1 197 ? 9.161 -13.003 -20.284 1.00 97.06 197 ALA A CA 1
ATOM 1449 C C . ALA A 1 197 ? 10.057 -12.060 -19.459 1.00 97.06 197 ALA A C 1
ATOM 1451 O O . ALA A 1 197 ? 10.351 -10.942 -19.882 1.00 97.06 197 ALA A O 1
ATOM 1452 N N . ASP A 1 198 ? 10.523 -12.516 -18.298 1.00 97.31 198 ASP A N 1
ATOM 1453 C CA . ASP A 1 198 ? 11.402 -11.783 -17.392 1.00 97.31 198 ASP A CA 1
ATOM 1454 C C . ASP A 1 198 ? 12.905 -12.084 -17.571 1.00 97.31 198 ASP A C 1
ATOM 1456 O O . ASP A 1 198 ? 13.717 -11.668 -16.731 1.00 97.31 198 ASP A O 1
ATOM 1460 N N . ALA A 1 199 ? 13.304 -12.779 -18.644 1.00 97.00 199 ALA A N 1
ATOM 1461 C CA . ALA A 1 199 ? 14.702 -13.141 -18.912 1.00 97.00 199 ALA A CA 1
ATOM 1462 C C . ALA A 1 199 ? 15.629 -11.917 -19.031 1.00 97.00 199 ALA A C 1
ATOM 1464 O O . ALA A 1 199 ? 16.796 -11.971 -18.644 1.00 97.00 199 ALA A O 1
ATOM 1465 N N . HIS A 1 200 ? 15.103 -10.787 -19.510 1.00 96.88 200 HIS A N 1
ATOM 1466 C CA . HIS A 1 200 ? 15.846 -9.531 -19.669 1.00 96.88 200 HIS A CA 1
ATOM 1467 C C . HIS A 1 200 ? 15.414 -8.434 -18.691 1.00 96.88 200 HIS A C 1
ATOM 1469 O O . HIS A 1 200 ? 15.887 -7.296 -18.782 1.00 96.88 200 HIS A O 1
ATOM 1475 N N . LEU A 1 201 ? 14.533 -8.762 -17.743 1.00 98.31 201 LEU A N 1
ATOM 1476 C CA . LEU A 1 201 ? 14.046 -7.807 -16.762 1.00 98.31 201 LEU A CA 1
ATOM 1477 C C . LEU A 1 201 ? 15.174 -7.378 -15.820 1.00 98.31 201 LEU A C 1
ATOM 1479 O O . LEU A 1 201 ? 15.792 -8.190 -15.122 1.00 98.31 201 LEU A O 1
ATOM 1483 N N . LYS A 1 202 ? 15.390 -6.068 -15.744 1.00 98.25 202 LYS A N 1
ATOM 1484 C CA . LYS A 1 202 ? 16.275 -5.443 -14.763 1.00 98.25 202 LYS A CA 1
ATOM 1485 C C . LYS A 1 202 ? 15.599 -5.507 -13.389 1.00 98.25 202 LYS A C 1
ATOM 1487 O O . LYS A 1 202 ? 14.668 -4.753 -13.120 1.00 98.25 202 LYS A O 1
ATOM 1492 N N . ARG A 1 203 ? 16.061 -6.417 -12.531 1.00 97.69 203 ARG A N 1
ATOM 1493 C CA . ARG A 1 203 ? 15.607 -6.573 -11.136 1.00 97.69 203 ARG A CA 1
ATOM 1494 C C . ARG A 1 203 ? 16.424 -5.696 -10.189 1.00 97.69 203 ARG A C 1
ATOM 1496 O O . ARG A 1 203 ? 17.522 -5.263 -10.538 1.00 97.69 203 ARG A O 1
ATOM 1503 N N . GLY A 1 204 ? 15.884 -5.411 -9.005 1.00 96.81 204 GLY A N 1
ATOM 1504 C CA . GLY A 1 204 ? 16.538 -4.568 -7.997 1.00 96.81 204 GLY A CA 1
ATOM 1505 C C . GLY A 1 204 ? 16.723 -3.109 -8.434 1.00 96.81 204 GLY A C 1
ATOM 1506 O O . GLY A 1 204 ? 17.585 -2.407 -7.913 1.00 96.81 204 GLY A O 1
ATOM 1507 N N . THR A 1 205 ? 15.945 -2.650 -9.416 1.00 97.25 205 THR A N 1
ATOM 1508 C CA . THR A 1 205 ? 16.005 -1.280 -9.938 1.00 97.25 205 THR A CA 1
ATOM 1509 C C . THR A 1 205 ? 14.622 -0.636 -9.953 1.00 97.25 205 THR A C 1
ATOM 1511 O O . THR A 1 205 ? 13.617 -1.244 -9.576 1.00 97.25 205 THR A O 1
ATOM 1514 N N . LYS A 1 206 ? 14.581 0.624 -10.386 1.00 97.69 206 LYS A N 1
ATOM 1515 C CA . LYS A 1 206 ? 13.368 1.423 -10.505 1.00 97.69 206 LYS A CA 1
ATOM 1516 C C . LYS A 1 206 ? 13.259 2.089 -11.870 1.00 97.69 206 LYS A C 1
ATOM 1518 O O . LYS A 1 206 ? 14.238 2.611 -12.403 1.00 97.69 206 LYS A O 1
ATOM 1523 N N . GLY A 1 207 ? 12.049 2.090 -12.409 1.00 97.69 207 GLY A N 1
ATOM 1524 C CA . GLY A 1 207 ? 11.655 2.793 -13.620 1.00 97.69 207 GLY A CA 1
ATOM 1525 C C . GLY A 1 207 ? 10.731 3.966 -13.308 1.00 97.69 207 GLY A C 1
ATOM 1526 O O . GLY A 1 207 ? 10.225 4.126 -12.192 1.00 97.69 207 GLY A O 1
ATOM 1527 N N . ARG A 1 208 ? 10.528 4.833 -14.299 1.00 97.75 208 ARG A N 1
ATOM 1528 C CA . ARG A 1 208 ? 9.633 5.982 -14.165 1.00 97.75 208 ARG A CA 1
ATOM 1529 C C . ARG A 1 208 ? 8.228 5.575 -14.595 1.00 97.75 208 ARG A C 1
ATOM 1531 O O . ARG A 1 208 ? 7.986 5.381 -15.775 1.00 97.75 208 ARG A O 1
ATOM 1538 N N . ALA A 1 209 ? 7.284 5.622 -13.666 1.00 96.88 209 ALA A N 1
ATOM 1539 C CA . ALA A 1 209 ? 5.864 5.438 -13.943 1.00 96.88 209 ALA A CA 1
ATOM 1540 C C . ALA A 1 209 ? 5.100 6.582 -13.279 1.00 96.88 209 ALA A C 1
ATOM 1542 O O . ALA A 1 209 ? 4.899 6.600 -12.067 1.00 96.88 209 ALA A O 1
ATOM 1543 N N . ARG A 1 210 ? 4.751 7.618 -14.050 1.00 95.31 210 ARG A N 1
ATOM 1544 C CA . ARG A 1 210 ? 4.185 8.855 -13.485 1.00 95.31 210 ARG A CA 1
ATOM 1545 C C . ARG A 1 210 ? 2.834 8.583 -12.798 1.00 95.31 210 ARG A C 1
ATOM 1547 O O . ARG A 1 210 ? 2.033 7.829 -13.342 1.00 95.31 210 ARG A O 1
ATOM 1554 N N . PRO A 1 211 ? 2.547 9.237 -11.658 1.00 95.94 211 PRO A N 1
ATOM 1555 C CA . PRO A 1 211 ? 3.316 10.299 -10.996 1.00 95.94 211 PRO A CA 1
ATOM 1556 C C . PRO A 1 211 ? 4.310 9.786 -9.929 1.00 95.94 211 PRO A C 1
ATOM 1558 O O . PRO A 1 211 ? 4.530 10.447 -8.918 1.00 95.94 211 PRO A O 1
ATOM 1561 N N . GLY A 1 212 ? 4.914 8.619 -10.135 1.00 96.88 212 GLY A N 1
ATOM 1562 C CA . GLY A 1 212 ? 5.818 7.993 -9.179 1.00 96.88 212 GLY A CA 1
ATOM 1563 C C . GLY A 1 212 ? 6.943 7.190 -9.826 1.00 96.88 212 GLY A C 1
ATOM 1564 O O . GLY A 1 212 ? 7.425 7.504 -10.923 1.00 96.88 212 GLY A O 1
ATOM 1565 N N . LEU A 1 213 ? 7.372 6.164 -9.100 1.00 98.25 213 LEU A N 1
ATOM 1566 C CA . LEU A 1 213 ? 8.408 5.224 -9.509 1.00 98.25 213 LEU A CA 1
ATOM 1567 C C . LEU A 1 213 ? 7.872 3.801 -9.386 1.00 98.25 213 LEU A C 1
ATOM 1569 O O . LEU A 1 213 ? 7.241 3.470 -8.380 1.00 98.25 213 LEU A O 1
ATOM 1573 N N . LEU A 1 214 ? 8.187 2.980 -10.384 1.00 98.75 214 LEU A N 1
ATOM 1574 C CA . LEU A 1 214 ? 7.927 1.549 -10.370 1.00 98.75 214 LEU A CA 1
ATOM 1575 C C . LEU A 1 214 ? 9.202 0.829 -9.942 1.00 98.75 214 LEU A C 1
ATOM 1577 O O . LEU A 1 214 ? 10.231 0.970 -10.597 1.00 98.75 214 LEU A O 1
ATOM 1581 N N . PHE A 1 215 ? 9.139 0.060 -8.867 1.00 98.75 215 PHE A N 1
ATOM 1582 C CA . PHE A 1 215 ? 10.240 -0.747 -8.359 1.00 98.75 215 PHE A CA 1
ATOM 1583 C C . PHE A 1 215 ? 10.041 -2.208 -8.749 1.00 98.75 215 PHE A C 1
ATOM 1585 O O . PHE A 1 215 ? 8.926 -2.733 -8.677 1.00 98.75 215 PHE A O 1
ATOM 1592 N N . VAL A 1 216 ? 11.143 -2.853 -9.126 1.00 98.56 216 VAL A N 1
ATOM 1593 C CA . VAL A 1 216 ? 11.204 -4.286 -9.420 1.00 98.56 216 VAL A CA 1
ATOM 1594 C C . VAL A 1 216 ? 12.004 -4.957 -8.306 1.00 98.56 216 VAL A C 1
ATOM 1596 O O . VAL A 1 216 ? 13.223 -4.752 -8.260 1.00 98.56 216 VAL A O 1
ATOM 1599 N N . PRO A 1 217 ? 11.366 -5.729 -7.405 1.00 97.06 217 PRO A N 1
ATOM 1600 C CA . PRO A 1 217 ? 12.084 -6.470 -6.373 1.00 97.06 217 PRO A CA 1
ATOM 1601 C C . PRO A 1 217 ? 13.207 -7.353 -6.946 1.00 97.06 217 PRO A C 1
ATOM 1603 O O . PRO A 1 217 ? 13.085 -7.842 -8.075 1.00 97.06 217 PRO A O 1
ATOM 1606 N N . PRO A 1 218 ? 14.318 -7.558 -6.214 1.00 95.69 218 PRO A N 1
ATOM 1607 C CA . PRO A 1 218 ? 15.436 -8.389 -6.672 1.00 95.69 218 PRO A CA 1
ATOM 1608 C C . PRO A 1 218 ? 15.047 -9.836 -7.007 1.00 95.69 218 PRO A C 1
ATOM 1610 O O . PRO A 1 218 ? 15.634 -10.438 -7.903 1.00 95.69 218 PRO A O 1
ATOM 1613 N N . ASP A 1 219 ? 14.056 -10.369 -6.301 1.00 93.94 219 ASP A N 1
ATOM 1614 C CA . ASP A 1 219 ? 13.536 -11.734 -6.379 1.00 93.94 219 ASP A CA 1
ATOM 1615 C C . ASP A 1 219 ? 12.265 -11.856 -7.239 1.00 93.94 219 ASP A C 1
ATOM 1617 O O . ASP A 1 219 ? 11.679 -12.934 -7.332 1.00 93.94 219 ASP A O 1
ATOM 1621 N N . PHE A 1 220 ? 11.847 -10.772 -7.902 1.00 97.75 220 PHE A N 1
ATOM 1622 C CA . PHE A 1 220 ? 10.655 -10.776 -8.744 1.00 97.75 220 PHE A CA 1
ATOM 1623 C C . PHE A 1 220 ? 10.783 -11.754 -9.923 1.00 97.75 220 PHE A C 1
ATOM 1625 O O . PHE A 1 220 ? 11.814 -11.822 -10.601 1.00 97.75 220 PHE A O 1
ATOM 1632 N N . THR A 1 221 ? 9.694 -12.462 -10.218 1.00 96.94 221 THR A N 1
ATOM 1633 C CA . THR A 1 221 ? 9.595 -13.423 -11.316 1.00 96.94 221 THR A CA 1
ATOM 1634 C C . THR A 1 221 ? 8.276 -13.309 -12.080 1.00 96.94 221 THR A C 1
ATOM 1636 O O . THR A 1 221 ? 7.214 -13.095 -11.496 1.00 96.94 221 THR A O 1
ATOM 1639 N N . SER A 1 222 ? 8.339 -13.477 -13.400 1.00 97.00 222 SER A N 1
ATOM 1640 C CA . SER A 1 222 ? 7.177 -13.553 -14.292 1.00 97.00 222 SER A CA 1
ATOM 1641 C C . SER A 1 222 ? 7.531 -14.349 -15.549 1.00 97.00 222 SER A C 1
ATOM 1643 O O . SER A 1 222 ? 8.390 -13.948 -16.333 1.00 97.00 222 SER A O 1
ATOM 1645 N N . GLU A 1 223 ? 6.899 -15.507 -15.730 1.00 95.62 223 GLU A N 1
ATOM 1646 C CA . GLU A 1 223 ? 7.183 -16.390 -16.868 1.00 95.62 223 GLU A CA 1
ATOM 1647 C C . GLU A 1 223 ? 6.556 -15.880 -18.169 1.00 95.62 223 GLU A C 1
ATOM 1649 O O . GLU A 1 223 ? 7.167 -16.001 -19.231 1.00 95.62 223 GLU A O 1
ATOM 1654 N N . ASP A 1 224 ? 5.373 -15.273 -18.078 1.00 96.00 224 ASP A N 1
ATOM 1655 C CA . ASP A 1 224 ? 4.502 -14.915 -19.202 1.00 96.00 224 ASP A CA 1
ATOM 1656 C C . ASP A 1 224 ? 4.316 -13.400 -19.398 1.00 96.00 224 ASP A C 1
ATOM 1658 O O . ASP A 1 224 ? 3.610 -12.982 -20.311 1.00 96.00 224 ASP A O 1
ATOM 1662 N N . GLY A 1 225 ? 4.933 -12.572 -18.552 1.00 97.44 225 GLY A N 1
ATOM 1663 C CA . GLY A 1 225 ? 4.828 -11.113 -18.608 1.00 97.44 225 GLY A CA 1
ATOM 1664 C C . GLY A 1 225 ? 3.750 -10.551 -17.687 1.00 97.44 225 GLY A C 1
ATOM 1665 O O . GLY A 1 225 ? 3.715 -9.342 -17.431 1.00 97.44 225 GLY A O 1
ATOM 1666 N N . GLN A 1 226 ? 2.894 -11.405 -17.121 1.00 97.94 226 GLN A N 1
ATOM 1667 C CA . GLN A 1 226 ? 1.894 -10.971 -16.160 1.00 97.94 226 GLN A CA 1
ATOM 1668 C C . GLN A 1 226 ? 2.515 -10.726 -14.785 1.00 97.94 226 GLN A C 1
ATOM 1670 O O . GLN A 1 226 ? 3.360 -11.490 -14.311 1.00 97.94 226 GLN A O 1
ATOM 1675 N N . PHE A 1 227 ? 2.070 -9.672 -14.105 1.00 98.31 227 PHE A N 1
ATOM 1676 C CA . PHE A 1 227 ? 2.585 -9.302 -12.789 1.00 98.31 227 PHE A CA 1
ATOM 1677 C C . PHE A 1 227 ? 1.499 -8.742 -11.873 1.00 98.31 227 PHE A C 1
ATOM 1679 O O . PHE A 1 227 ? 0.557 -8.085 -12.316 1.00 98.31 227 PHE A O 1
ATOM 1686 N N . ASP A 1 228 ? 1.638 -8.985 -10.573 1.00 98.56 228 ASP A N 1
ATOM 1687 C CA . ASP A 1 228 ? 0.834 -8.297 -9.565 1.00 98.56 228 ASP A CA 1
ATOM 1688 C C . ASP A 1 228 ? 1.447 -6.928 -9.261 1.00 98.56 228 ASP A C 1
ATOM 1690 O O . ASP A 1 228 ? 2.671 -6.769 -9.272 1.00 98.56 228 ASP A O 1
ATOM 1694 N N . LEU A 1 229 ? 0.602 -5.934 -8.993 1.00 98.88 229 LEU A N 1
ATOM 1695 C CA . LEU A 1 229 ? 1.026 -4.562 -8.732 1.00 98.88 229 LEU A CA 1
ATOM 1696 C C . LEU A 1 229 ? 0.534 -4.086 -7.365 1.00 98.88 229 LEU A C 1
ATOM 1698 O O . LEU A 1 229 ? -0.668 -4.069 -7.093 1.00 98.88 229 LEU A O 1
ATOM 1702 N N . ILE A 1 230 ? 1.456 -3.613 -6.530 1.00 98.88 230 ILE A N 1
ATOM 1703 C CA . ILE A 1 230 ? 1.133 -2.852 -5.320 1.00 98.88 230 ILE A CA 1
ATOM 1704 C C . ILE A 1 230 ? 1.287 -1.368 -5.646 1.00 98.88 230 ILE A C 1
ATOM 1706 O O . ILE A 1 230 ? 2.394 -0.897 -5.902 1.00 98.88 230 ILE A O 1
ATOM 1710 N N . VAL A 1 231 ? 0.187 -0.618 -5.626 1.00 98.88 231 VAL A N 1
ATOM 1711 C CA . VAL A 1 231 ? 0.204 0.842 -5.781 1.00 98.88 231 VAL A CA 1
ATOM 1712 C C . VAL A 1 231 ? 0.157 1.477 -4.399 1.00 98.88 231 VAL A C 1
ATOM 1714 O O . VAL A 1 231 ? -0.888 1.487 -3.750 1.00 98.88 231 VAL A O 1
ATOM 1717 N N . HIS A 1 232 ? 1.289 2.013 -3.951 1.00 98.88 232 HIS A N 1
ATOM 1718 C CA . HIS A 1 232 ? 1.433 2.644 -2.649 1.00 98.88 232 HIS A CA 1
ATOM 1719 C C . HIS A 1 232 ? 1.450 4.172 -2.750 1.00 98.88 232 HIS A C 1
ATOM 1721 O O . HIS A 1 232 ? 2.211 4.757 -3.527 1.00 98.88 232 HIS A O 1
ATOM 1727 N N . PHE A 1 233 ? 0.643 4.828 -1.923 1.00 98.75 233 PHE A N 1
ATOM 1728 C CA . PHE A 1 233 ? 0.581 6.281 -1.828 1.00 98.75 233 PHE A CA 1
ATOM 1729 C C . PHE A 1 233 ? 1.150 6.775 -0.508 1.00 98.75 233 PHE A C 1
ATOM 1731 O O . PHE A 1 233 ? 0.680 6.367 0.553 1.00 98.75 233 PHE A O 1
ATOM 1738 N N . HIS A 1 234 ? 2.049 7.752 -0.622 1.00 98.50 234 HIS A N 1
ATOM 1739 C CA . HIS A 1 234 ? 2.676 8.475 0.477 1.00 98.50 234 HIS A CA 1
ATOM 1740 C C . HIS A 1 234 ? 3.587 7.620 1.368 1.00 98.50 234 HIS A C 1
ATOM 1742 O O . HIS A 1 234 ? 3.117 6.821 2.161 1.00 98.50 234 HIS A O 1
ATOM 1748 N N . GLY A 1 235 ? 4.899 7.840 1.288 1.00 97.06 235 GLY A N 1
ATOM 1749 C CA . GLY A 1 235 ? 5.884 7.158 2.131 1.00 97.06 235 GLY A CA 1
ATOM 1750 C C . GLY A 1 235 ? 7.285 7.174 1.526 1.00 97.06 235 GLY A C 1
ATOM 1751 O O . GLY A 1 235 ? 7.481 7.613 0.389 1.00 97.06 235 GLY A O 1
ATOM 1752 N N . ASN A 1 236 ? 8.279 6.695 2.276 1.00 97.19 236 ASN A N 1
ATOM 1753 C CA . ASN A 1 236 ? 9.626 6.504 1.741 1.00 97.19 236 ASN A CA 1
ATOM 1754 C C . ASN A 1 236 ? 9.602 5.366 0.688 1.00 97.19 236 ASN A C 1
ATOM 1756 O O . ASN A 1 236 ? 9.276 4.233 1.045 1.00 97.19 236 ASN A O 1
ATOM 1760 N N . PRO A 1 237 ? 9.944 5.626 -0.591 1.00 96.75 237 PRO A N 1
ATOM 1761 C CA . PRO A 1 237 ? 9.846 4.609 -1.638 1.00 96.75 237 PRO A CA 1
ATOM 1762 C C . PRO A 1 237 ? 10.751 3.393 -1.435 1.00 96.75 237 PRO A C 1
ATOM 1764 O O . PRO A 1 237 ? 10.352 2.274 -1.749 1.00 96.75 237 PRO A O 1
ATOM 1767 N N . GLU A 1 238 ? 11.950 3.603 -0.894 1.00 97.00 238 GLU A N 1
ATOM 1768 C CA . GLU A 1 238 ? 12.906 2.527 -0.623 1.00 97.00 238 GLU A CA 1
ATOM 1769 C C . GLU A 1 238 ? 12.376 1.632 0.494 1.00 97.00 238 GLU A C 1
ATOM 1771 O O . GLU A 1 238 ? 12.295 0.423 0.299 1.00 97.00 238 GLU A O 1
ATOM 1776 N N . LEU A 1 239 ? 11.873 2.219 1.586 1.00 98.12 239 LEU A N 1
ATOM 1777 C CA . LEU A 1 239 ? 11.240 1.474 2.677 1.00 98.12 239 LEU A CA 1
ATOM 1778 C C . LEU A 1 239 ? 10.065 0.616 2.197 1.00 98.12 239 LEU A C 1
ATOM 1780 O O . LEU A 1 239 ? 9.977 -0.557 2.554 1.00 98.12 239 LEU A O 1
ATOM 1784 N N . VAL A 1 240 ? 9.173 1.179 1.381 1.00 98.31 240 VAL A N 1
ATOM 1785 C CA . VAL A 1 240 ? 8.003 0.453 0.864 1.00 98.31 240 VAL A CA 1
ATOM 1786 C C . VAL A 1 240 ? 8.441 -0.699 -0.040 1.00 98.31 240 VAL A C 1
ATOM 1788 O O . VAL A 1 240 ? 8.011 -1.833 0.158 1.00 98.31 240 VAL A O 1
ATOM 1791 N N . SER A 1 241 ? 9.314 -0.426 -1.015 1.00 97.44 241 SER A N 1
ATOM 1792 C CA . SER A 1 241 ? 9.789 -1.448 -1.960 1.00 97.44 241 SER A CA 1
ATOM 1793 C C . SER A 1 241 ? 10.573 -2.568 -1.269 1.00 97.44 241 SER A C 1
ATOM 1795 O O . SER A 1 241 ? 10.355 -3.747 -1.561 1.00 97.44 241 SER A O 1
ATOM 1797 N N . GLN A 1 242 ? 11.419 -2.220 -0.296 1.00 97.69 242 GLN A N 1
ATOM 1798 C CA . GLN A 1 242 ? 12.132 -3.200 0.506 1.00 97.69 242 GLN A CA 1
ATOM 1799 C C . GLN A 1 242 ? 11.157 -4.004 1.363 1.00 97.69 242 GLN A C 1
ATOM 1801 O O . GLN A 1 242 ? 11.222 -5.222 1.337 1.00 97.69 242 GLN A O 1
ATOM 1806 N N . SER A 1 243 ? 10.180 -3.373 2.018 1.00 98.44 243 SER A N 1
ATOM 1807 C CA . SER A 1 243 ? 9.191 -4.092 2.834 1.00 98.44 243 SER A CA 1
ATOM 1808 C C . SER A 1 243 ? 8.401 -5.143 2.047 1.00 98.44 243 SER A C 1
ATOM 1810 O O . SER A 1 243 ? 8.072 -6.192 2.596 1.00 98.44 243 SER A O 1
ATOM 1812 N N . VAL A 1 244 ? 8.106 -4.889 0.767 1.00 98.12 244 VAL A N 1
ATOM 1813 C CA . VAL A 1 244 ? 7.473 -5.877 -0.127 1.00 98.12 244 VAL A CA 1
ATOM 1814 C C . VAL A 1 244 ? 8.410 -7.053 -0.416 1.00 98.12 244 VAL A C 1
ATOM 1816 O O . VAL A 1 244 ? 7.963 -8.201 -0.377 1.00 98.12 244 VAL A O 1
ATOM 1819 N N . SER A 1 245 ? 9.697 -6.772 -0.640 1.00 96.69 245 SER A N 1
ATOM 1820 C CA . SER A 1 245 ? 10.730 -7.798 -0.851 1.00 96.69 245 SER A CA 1
ATOM 1821 C C . SER A 1 245 ? 10.925 -8.650 0.413 1.00 96.69 245 SER A C 1
ATOM 1823 O O . SER A 1 245 ? 10.884 -9.871 0.347 1.00 96.69 245 SER A O 1
ATOM 1825 N N . GLU A 1 246 ? 11.020 -8.021 1.588 1.00 97.69 246 GLU A N 1
ATOM 1826 C CA . GLU A 1 246 ? 11.153 -8.702 2.889 1.00 97.69 246 GLU A CA 1
ATOM 1827 C C . GLU A 1 246 ? 9.910 -9.538 3.237 1.00 97.69 246 GLU A C 1
ATOM 1829 O O . GLU A 1 246 ? 10.005 -10.608 3.837 1.00 97.69 246 GLU A O 1
ATOM 1834 N N . ALA A 1 247 ? 8.720 -9.093 2.821 1.00 97.38 247 ALA A N 1
ATOM 1835 C CA . ALA A 1 247 ? 7.506 -9.898 2.937 1.00 97.38 247 ALA A CA 1
ATOM 1836 C C . ALA A 1 247 ? 7.503 -11.102 1.969 1.00 97.38 247 ALA A C 1
ATOM 1838 O O . ALA A 1 247 ? 6.693 -12.021 2.132 1.00 97.38 247 ALA A O 1
ATOM 1839 N N . GLY A 1 248 ? 8.394 -11.140 0.973 1.00 96.38 248 GLY A N 1
ATOM 1840 C CA . GLY A 1 248 ? 8.476 -12.181 -0.051 1.00 96.38 248 GLY A CA 1
ATOM 1841 C C . GLY A 1 248 ? 7.237 -12.217 -0.942 1.00 96.38 248 GLY A C 1
ATOM 1842 O O . GLY A 1 248 ? 6.671 -13.291 -1.166 1.00 96.38 248 GLY A O 1
ATOM 1843 N N . ILE A 1 249 ? 6.753 -11.043 -1.356 1.00 97.31 249 ILE A N 1
ATOM 1844 C CA . ILE A 1 249 ? 5.619 -10.910 -2.275 1.00 97.31 249 ILE A CA 1
ATOM 1845 C C . ILE A 1 249 ? 6.156 -10.704 -3.690 1.00 97.31 249 ILE A C 1
ATOM 1847 O O . ILE A 1 249 ? 6.826 -9.714 -3.972 1.00 97.31 249 ILE A O 1
ATOM 1851 N N . ASN A 1 250 ? 5.790 -11.606 -4.600 1.00 97.56 250 ASN A N 1
ATOM 1852 C CA . ASN A 1 250 ? 6.158 -11.523 -6.011 1.00 97.56 250 ASN A CA 1
ATOM 1853 C C . ASN A 1 250 ? 5.298 -10.488 -6.765 1.00 97.56 250 ASN A C 1
ATOM 1855 O O . ASN A 1 250 ? 4.363 -10.844 -7.484 1.00 97.56 250 ASN A O 1
ATOM 1859 N N . ALA A 1 251 ? 5.581 -9.201 -6.567 1.00 98.38 251 ALA A N 1
ATOM 1860 C CA . ALA A 1 251 ? 4.842 -8.099 -7.178 1.00 98.38 251 ALA A CA 1
ATOM 1861 C C . ALA A 1 251 ? 5.757 -6.924 -7.532 1.00 98.38 251 ALA A C 1
ATOM 1863 O O . ALA A 1 251 ? 6.759 -6.677 -6.864 1.00 98.38 251 ALA A O 1
ATOM 1864 N N . LEU A 1 252 ? 5.378 -6.151 -8.548 1.00 98.81 252 LEU A N 1
ATOM 1865 C CA . LEU A 1 252 ? 5.981 -4.841 -8.780 1.00 98.81 252 LEU A CA 1
ATOM 1866 C C . LEU A 1 252 ? 5.361 -3.808 -7.835 1.00 98.81 252 LEU A C 1
ATOM 1868 O O . LEU A 1 252 ? 4.206 -3.939 -7.416 1.00 98.81 252 LEU A O 1
ATOM 1872 N N . VAL A 1 253 ? 6.119 -2.762 -7.502 1.00 98.81 253 VAL A N 1
ATOM 1873 C CA . VAL A 1 253 ? 5.698 -1.764 -6.508 1.00 98.81 253 VAL A CA 1
ATOM 1874 C C . VAL A 1 253 ? 5.727 -0.369 -7.111 1.00 98.81 253 VAL A C 1
ATOM 1876 O O . VAL A 1 253 ? 6.790 0.180 -7.383 1.00 98.81 253 VAL A O 1
ATOM 1879 N N . GLN A 1 254 ? 4.556 0.229 -7.295 1.00 98.69 254 GLN A N 1
ATOM 1880 C CA . GLN A 1 254 ? 4.405 1.605 -7.749 1.00 98.69 254 GLN A CA 1
ATOM 1881 C C . GLN A 1 254 ? 4.262 2.529 -6.539 1.00 98.69 254 GLN A C 1
ATOM 1883 O O . GLN A 1 254 ? 3.223 2.521 -5.883 1.00 98.69 254 GLN A O 1
ATOM 1888 N N . VAL A 1 255 ? 5.263 3.369 -6.263 1.00 98.69 255 VAL A N 1
ATOM 1889 C CA . VAL A 1 255 ? 5.211 4.330 -5.147 1.00 98.69 255 VAL A CA 1
ATOM 1890 C C . VAL A 1 255 ? 4.968 5.743 -5.660 1.00 98.69 255 VAL A C 1
ATOM 1892 O O . VAL A 1 255 ? 5.735 6.269 -6.469 1.00 98.69 255 VAL A O 1
ATOM 1895 N N . THR A 1 256 ? 3.912 6.378 -5.152 1.00 98.38 256 THR A N 1
ATOM 1896 C CA . THR A 1 256 ? 3.469 7.718 -5.548 1.00 98.38 256 THR A CA 1
ATOM 1897 C C . THR A 1 256 ? 3.480 8.679 -4.360 1.00 98.38 256 THR A C 1
ATOM 1899 O O . THR A 1 256 ? 2.734 8.506 -3.397 1.00 98.38 256 THR A O 1
ATOM 1902 N N . ASN A 1 257 ? 4.279 9.744 -4.466 1.00 98.19 257 ASN A N 1
ATOM 1903 C CA . ASN A 1 257 ? 4.359 10.833 -3.493 1.00 98.19 257 ASN A CA 1
ATOM 1904 C C . ASN A 1 257 ? 3.970 12.153 -4.169 1.00 98.19 257 ASN A C 1
ATOM 1906 O O . ASN A 1 257 ? 4.687 12.638 -5.039 1.00 98.19 257 ASN A O 1
ATOM 1910 N N . LEU A 1 258 ? 2.836 12.734 -3.770 1.00 97.19 258 LEU A N 1
ATOM 1911 C CA . LEU A 1 258 ? 2.256 13.940 -4.387 1.00 97.19 258 LEU A CA 1
ATOM 1912 C C . LEU A 1 258 ? 2.312 15.178 -3.481 1.00 97.19 258 LEU A C 1
ATOM 1914 O O . LEU A 1 258 ? 1.926 16.270 -3.887 1.00 97.19 258 LEU A O 1
ATOM 1918 N N . GLY A 1 259 ? 2.769 15.011 -2.241 1.00 93.88 259 GLY A N 1
ATOM 1919 C CA . GLY A 1 259 ? 2.848 16.072 -1.241 1.00 93.88 259 GLY A CA 1
ATOM 1920 C C . GLY A 1 259 ? 2.802 15.532 0.187 1.00 93.88 259 GLY A C 1
ATOM 1921 O O . GLY A 1 259 ? 2.763 14.319 0.400 1.00 93.88 259 GLY A O 1
ATOM 1922 N N . LEU A 1 260 ? 2.796 16.450 1.157 1.00 91.06 260 LEU A N 1
ATOM 1923 C CA . LEU A 1 260 ? 2.835 16.135 2.594 1.00 91.06 260 LEU A CA 1
ATOM 1924 C C . LEU A 1 260 ? 1.454 15.918 3.232 1.00 91.06 260 LEU A C 1
ATOM 1926 O O . LEU A 1 260 ? 1.352 15.288 4.274 1.00 91.06 260 LEU A O 1
ATOM 1930 N N . ARG A 1 261 ? 0.386 16.466 2.643 1.00 94.31 261 ARG A N 1
ATOM 1931 C CA . ARG A 1 261 ? -0.993 16.366 3.161 1.00 94.31 261 ARG A CA 1
ATOM 1932 C C . ARG A 1 261 ? -1.862 15.577 2.190 1.00 94.31 261 ARG A C 1
ATOM 1934 O O . ARG A 1 261 ? -1.468 15.374 1.047 1.00 94.31 261 ARG A O 1
ATOM 1941 N N . SER A 1 262 ? -3.059 15.173 2.612 1.00 95.56 262 SER A N 1
ATOM 1942 C CA . SER A 1 262 ? -3.963 14.359 1.784 1.00 95.56 262 SER A CA 1
ATOM 1943 C C . SER A 1 262 ? -4.578 15.101 0.591 1.00 95.56 262 SER A C 1
ATOM 1945 O O . SER A 1 262 ? -4.990 14.467 -0.378 1.00 95.56 262 SER A O 1
ATOM 1947 N N . GLY A 1 263 ? -4.600 16.439 0.623 1.00 96.44 263 GLY A N 1
ATOM 1948 C CA . GLY A 1 263 ? -5.181 17.289 -0.424 1.00 96.44 263 GLY A CA 1
ATOM 1949 C C . GLY A 1 263 ? -4.654 17.000 -1.838 1.00 96.44 263 GLY A C 1
ATOM 1950 O O . GLY A 1 263 ? -5.464 16.678 -2.704 1.00 96.44 263 GLY A O 1
ATOM 1951 N N . PRO A 1 264 ? -3.332 17.047 -2.090 1.00 97.75 264 PRO A N 1
ATOM 1952 C CA . PRO A 1 264 ? -2.755 16.699 -3.391 1.00 97.75 264 PRO A CA 1
ATOM 1953 C C . PRO A 1 264 ? -3.125 15.299 -3.905 1.00 97.75 264 PRO A C 1
ATOM 1955 O O . PRO A 1 264 ? -3.421 15.139 -5.086 1.00 97.75 264 PRO A O 1
ATOM 1958 N N . TYR A 1 265 ? -3.175 14.289 -3.029 1.00 98.25 265 TYR A N 1
ATOM 1959 C CA . TYR A 1 265 ? -3.582 12.925 -3.398 1.00 98.25 265 TYR A CA 1
ATOM 1960 C C . TYR A 1 265 ? -5.059 12.866 -3.807 1.00 98.25 265 TYR A C 1
ATOM 1962 O O . TYR A 1 265 ? -5.414 12.240 -4.811 1.00 98.25 265 TYR A O 1
ATOM 1970 N N . LYS A 1 266 ? -5.914 13.576 -3.063 1.00 96.12 266 LYS A N 1
ATOM 1971 C CA . LYS A 1 266 ? -7.337 13.738 -3.378 1.00 96.12 266 LYS A CA 1
ATOM 1972 C C . LYS A 1 266 ? -7.531 14.439 -4.724 1.00 96.12 266 LYS A C 1
ATOM 1974 O O . LYS A 1 266 ? -8.227 13.926 -5.588 1.00 96.12 266 LYS A O 1
ATOM 1979 N N . GLN A 1 267 ? -6.869 15.573 -4.934 1.00 97.00 267 GLN A N 1
ATOM 1980 C CA . GLN A 1 267 ? -6.965 16.344 -6.178 1.00 97.00 267 GLN A CA 1
ATOM 1981 C C . GLN A 1 267 ? -6.488 15.544 -7.393 1.00 97.00 267 GLN A C 1
ATOM 1983 O O . GLN A 1 267 ? -7.141 15.563 -8.432 1.00 97.00 267 GLN A O 1
ATOM 1988 N N . TRP A 1 268 ? -5.381 14.810 -7.264 1.00 97.38 268 TRP A N 1
ATOM 1989 C CA . TRP A 1 268 ? -4.884 13.962 -8.344 1.00 97.38 268 TRP A CA 1
ATOM 1990 C C . TRP A 1 268 ? -5.869 12.839 -8.699 1.00 97.38 268 TRP A C 1
ATOM 1992 O O . TRP A 1 268 ? -6.156 12.631 -9.874 1.00 97.38 268 TRP A O 1
ATOM 2002 N N . SER A 1 269 ? -6.426 12.150 -7.700 1.00 95.75 269 SER A N 1
ATOM 2003 C CA . SER A 1 269 ? -7.357 11.031 -7.923 1.00 95.75 269 SER A CA 1
ATOM 2004 C C . SER A 1 269 ? -8.736 11.459 -8.449 1.00 95.75 269 SER A C 1
ATOM 2006 O O . SER A 1 269 ? -9.423 10.651 -9.079 1.00 95.75 269 SER A O 1
ATOM 2008 N N . MET A 1 270 ? -9.127 12.726 -8.260 1.00 95.31 270 MET A N 1
ATOM 2009 C CA . MET A 1 270 ? -10.322 13.313 -8.885 1.00 95.31 270 MET A CA 1
ATOM 2010 C C . MET A 1 270 ? -10.201 13.453 -10.404 1.00 95.31 270 MET A C 1
ATOM 2012 O O . MET A 1 270 ? -11.220 13.444 -11.096 1.00 95.31 270 MET A O 1
ATOM 2016 N N . VAL A 1 271 ? -8.983 13.606 -10.936 1.00 95.44 271 VAL A N 1
ATOM 2017 C CA . VAL A 1 271 ? -8.787 13.775 -12.378 1.00 95.44 271 VAL A CA 1
ATOM 2018 C C . VAL A 1 271 ? -9.298 12.520 -13.104 1.00 95.44 271 VAL A C 1
ATOM 2020 O O . VAL A 1 271 ? -8.936 11.399 -12.722 1.00 95.44 271 VAL A O 1
ATOM 2023 N N . PRO A 1 272 ? -10.141 12.668 -14.146 1.00 92.38 272 PRO A N 1
ATOM 2024 C CA . PRO A 1 272 ? -10.631 11.533 -14.919 1.00 92.38 272 PRO A CA 1
ATOM 2025 C C . PRO A 1 272 ? -9.490 10.632 -15.404 1.00 92.38 272 PRO A C 1
ATOM 2027 O O . PRO A 1 272 ? -8.465 11.108 -15.896 1.00 92.38 272 PRO A O 1
ATOM 2030 N N . ASP A 1 273 ? -9.668 9.323 -15.221 1.00 94.19 273 ASP A N 1
ATOM 2031 C CA . ASP A 1 273 ? -8.719 8.269 -15.604 1.00 94.19 273 ASP A CA 1
ATOM 2032 C C . ASP A 1 273 ? -7.301 8.396 -15.017 1.00 94.19 273 ASP A C 1
ATOM 2034 O O . ASP A 1 273 ? -6.378 7.735 -15.489 1.00 94.19 273 ASP A O 1
ATOM 2038 N N . ALA A 1 274 ? -7.079 9.220 -13.983 1.00 96.56 274 ALA A N 1
ATOM 2039 C CA . ALA A 1 274 ? -5.753 9.371 -13.375 1.00 96.56 274 ALA A CA 1
ATOM 2040 C C . ALA A 1 274 ? -5.177 8.035 -12.887 1.00 96.56 274 ALA A C 1
ATOM 2042 O O . ALA A 1 274 ? -3.991 7.759 -13.077 1.00 96.56 274 ALA A O 1
ATOM 2043 N N . PHE A 1 275 ? -6.033 7.194 -12.305 1.00 97.88 275 PHE A N 1
ATOM 2044 C CA . PHE A 1 275 ? -5.653 5.862 -11.860 1.00 97.88 275 PHE A CA 1
ATOM 2045 C C . PHE A 1 275 ? -5.331 4.937 -13.040 1.00 97.88 275 PHE A C 1
ATOM 2047 O O . PHE A 1 275 ? -4.254 4.353 -13.061 1.00 97.88 275 PHE A O 1
ATOM 2054 N N . ASP A 1 276 ? -6.174 4.885 -14.073 1.00 97.38 276 ASP A N 1
ATOM 2055 C CA . ASP A 1 276 ? -5.929 4.052 -15.261 1.00 97.38 276 ASP A CA 1
ATOM 2056 C C . ASP A 1 276 ? -4.644 4.451 -15.999 1.00 97.38 276 ASP A C 1
ATOM 2058 O O . ASP A 1 276 ? -3.892 3.597 -16.476 1.00 97.38 276 ASP A O 1
ATOM 2062 N N . ARG A 1 277 ? -4.338 5.754 -16.043 1.00 98.06 277 ARG A N 1
ATOM 2063 C CA . ARG A 1 277 ? -3.072 6.264 -16.589 1.00 98.06 277 ARG A CA 1
ATOM 2064 C C . ARG A 1 277 ? -1.871 5.832 -15.753 1.00 98.06 277 ARG A C 1
ATOM 2066 O O . ARG A 1 277 ? -0.839 5.515 -16.333 1.00 98.06 277 ARG A O 1
ATOM 2073 N N . LEU A 1 278 ? -1.989 5.800 -14.423 1.00 98.50 278 LEU A N 1
ATOM 2074 C CA . LEU A 1 278 ? -0.938 5.275 -13.543 1.00 98.50 278 LEU A CA 1
ATOM 2075 C C . LEU A 1 278 ? -0.711 3.779 -13.792 1.00 98.50 278 LEU A C 1
ATOM 2077 O O . LEU A 1 278 ? 0.439 3.352 -13.891 1.00 98.50 278 LEU A O 1
ATOM 2081 N N . LEU A 1 279 ? -1.782 2.992 -13.938 1.00 98.56 279 LEU A N 1
ATOM 2082 C CA . LEU A 1 279 ? -1.679 1.564 -14.255 1.00 98.56 279 LEU A CA 1
ATOM 2083 C C . LEU A 1 279 ? -1.002 1.348 -15.614 1.00 98.56 279 LEU A C 1
ATOM 2085 O O . LEU A 1 279 ? -0.034 0.598 -15.706 1.00 98.56 279 LEU A O 1
ATOM 2089 N N . SER A 1 280 ? -1.427 2.092 -16.636 1.00 98.56 280 SER A N 1
ATOM 2090 C CA . SER A 1 280 ? -0.827 2.041 -17.978 1.00 98.56 280 SER A CA 1
ATOM 2091 C C . SER A 1 280 ? 0.651 2.450 -17.962 1.00 98.56 280 SER A C 1
ATOM 2093 O O . SER A 1 280 ? 1.486 1.804 -18.588 1.00 98.56 280 SER A O 1
ATOM 2095 N N . ALA A 1 281 ? 1.004 3.491 -17.201 1.00 98.75 281 ALA A N 1
ATOM 2096 C CA . ALA A 1 281 ? 2.393 3.915 -17.030 1.00 98.75 281 ALA A CA 1
ATOM 2097 C C . ALA A 1 281 ? 3.240 2.871 -16.284 1.00 98.75 281 ALA A C 1
ATOM 2099 O O . ALA A 1 281 ? 4.443 2.781 -16.518 1.00 98.75 281 ALA A O 1
ATOM 2100 N N . SER A 1 282 ? 2.626 2.083 -15.398 1.00 98.81 282 SER A N 1
ATOM 2101 C CA . SER A 1 282 ? 3.298 0.984 -14.698 1.00 98.81 282 SER A CA 1
ATOM 2102 C C . SER A 1 282 ? 3.572 -0.186 -15.649 1.00 98.81 282 SER A C 1
ATOM 2104 O O . SER A 1 282 ? 4.691 -0.685 -15.676 1.00 98.81 282 SER A O 1
ATOM 2106 N N . GLU A 1 283 ? 2.606 -0.572 -16.491 1.00 98.81 283 GLU A N 1
ATOM 2107 C CA . GLU A 1 283 ? 2.817 -1.573 -17.556 1.00 98.81 283 GLU A CA 1
ATOM 2108 C C . GLU A 1 283 ? 3.921 -1.129 -18.526 1.00 98.81 283 GLU A C 1
ATOM 2110 O O . GLU A 1 283 ? 4.858 -1.882 -18.792 1.00 98.81 283 GLU A O 1
ATOM 2115 N N . GLN A 1 284 ? 3.877 0.130 -18.973 1.00 98.75 284 GLN A N 1
ATOM 2116 C CA . GLN A 1 284 ? 4.910 0.698 -19.839 1.00 98.75 284 GLN A CA 1
ATOM 2117 C C . GLN A 1 284 ? 6.290 0.684 -19.168 1.00 98.75 284 GLN A C 1
ATOM 2119 O O . GLN A 1 284 ? 7.267 0.252 -19.776 1.00 98.75 284 GLN A O 1
ATOM 2124 N N . SER A 1 285 ? 6.389 1.131 -17.914 1.00 98.75 285 SER A N 1
ATOM 2125 C CA . SER A 1 285 ? 7.668 1.149 -17.204 1.00 98.75 285 SER A CA 1
ATOM 2126 C C . SER A 1 285 ? 8.212 -0.261 -16.968 1.00 98.75 285 SER A C 1
ATOM 2128 O O . SER A 1 285 ? 9.428 -0.431 -16.981 1.00 98.75 285 SER A O 1
ATOM 2130 N N . ALA A 1 286 ? 7.360 -1.265 -16.744 1.00 98.75 286 ALA A N 1
ATOM 2131 C CA . ALA A 1 286 ? 7.794 -2.656 -16.633 1.00 98.75 286 ALA A CA 1
ATOM 2132 C C . ALA A 1 286 ? 8.375 -3.163 -17.965 1.00 98.75 286 ALA A C 1
ATOM 2134 O O . ALA A 1 286 ? 9.454 -3.760 -17.977 1.00 98.75 286 ALA A O 1
ATOM 2135 N N . ALA A 1 287 ? 7.722 -2.843 -19.087 1.00 98.56 287 ALA A N 1
ATOM 2136 C CA . ALA A 1 287 ? 8.222 -3.166 -20.421 1.00 98.56 287 ALA A CA 1
ATOM 2137 C C . ALA A 1 287 ? 9.570 -2.487 -20.724 1.00 98.56 287 ALA A C 1
ATOM 2139 O O . ALA A 1 287 ? 10.511 -3.139 -21.174 1.00 98.56 287 ALA A O 1
ATOM 2140 N N . GLU A 1 288 ? 9.717 -1.199 -20.399 1.00 98.56 288 GLU A N 1
ATOM 2141 C CA . GLU A 1 288 ? 10.978 -0.450 -20.555 1.00 98.56 288 GLU A CA 1
ATOM 2142 C C . GLU A 1 288 ? 12.122 -1.011 -19.688 1.00 98.56 288 GLU A C 1
ATOM 2144 O O . GLU A 1 288 ? 13.304 -0.889 -20.032 1.00 98.56 288 GLU A O 1
ATOM 2149 N N . LEU A 1 289 ? 11.785 -1.647 -18.563 1.00 98.44 289 LEU A N 1
ATOM 2150 C CA . LEU A 1 289 ? 12.736 -2.347 -17.699 1.00 98.44 289 LEU A CA 1
ATOM 2151 C C . LEU A 1 289 ? 13.085 -3.758 -18.193 1.00 98.44 289 LEU A C 1
ATOM 2153 O O . LEU A 1 289 ? 13.986 -4.373 -17.622 1.00 98.44 289 LEU A O 1
ATOM 2157 N N . GLY A 1 290 ? 12.449 -4.237 -19.264 1.00 98.19 290 GLY A N 1
ATOM 2158 C CA . GLY A 1 290 ? 12.765 -5.504 -19.923 1.00 98.19 290 GLY A CA 1
ATOM 2159 C C . GLY A 1 290 ? 11.796 -6.648 -19.625 1.00 98.19 290 GLY A C 1
ATOM 2160 O O . GLY A 1 290 ? 12.135 -7.789 -19.928 1.00 98.19 290 GLY A O 1
ATOM 2161 N N . LEU A 1 291 ? 10.623 -6.378 -19.036 1.00 98.50 291 LEU A N 1
ATOM 2162 C CA . LEU A 1 291 ? 9.563 -7.383 -18.919 1.00 98.50 291 LEU A CA 1
ATOM 2163 C C . LEU A 1 291 ? 8.803 -7.479 -20.246 1.00 98.50 291 LEU A C 1
ATOM 2165 O O . LEU A 1 291 ? 8.091 -6.551 -20.633 1.00 98.50 291 LEU A O 1
ATOM 2169 N N . ARG A 1 292 ? 8.953 -8.597 -20.953 1.00 97.88 292 ARG A N 1
ATOM 2170 C CA . ARG A 1 292 ? 8.208 -8.849 -22.190 1.00 97.88 292 ARG A CA 1
ATOM 2171 C C . ARG A 1 292 ? 6.723 -9.051 -21.873 1.00 97.88 292 ARG A C 1
ATOM 2173 O O . ARG A 1 292 ? 6.396 -9.582 -20.821 1.00 97.88 292 ARG A O 1
ATOM 2180 N N . ASP A 1 293 ? 5.841 -8.587 -22.759 1.00 96.81 293 ASP A N 1
ATOM 2181 C CA . ASP A 1 293 ? 4.380 -8.732 -22.632 1.00 96.81 293 ASP A CA 1
ATOM 2182 C C . ASP A 1 293 ? 3.812 -8.245 -21.279 1.00 96.81 293 ASP A C 1
ATOM 2184 O O . ASP A 1 293 ? 2.840 -8.785 -20.754 1.00 96.81 293 ASP A O 1
ATOM 2188 N N . ALA A 1 294 ? 4.431 -7.199 -20.713 1.00 98.44 294 ALA A N 1
ATOM 2189 C CA . ALA A 1 294 ? 4.127 -6.682 -19.384 1.00 98.44 294 ALA A CA 1
ATOM 2190 C C . ALA A 1 294 ? 2.636 -6.354 -19.201 1.00 98.44 294 ALA A C 1
ATOM 2192 O O . ALA A 1 294 ? 2.114 -5.403 -19.795 1.00 98.44 294 ALA A O 1
ATOM 2193 N N . LYS A 1 295 ? 1.962 -7.099 -18.316 1.00 98.44 295 LYS A N 1
ATOM 2194 C CA . LYS A 1 295 ? 0.536 -6.908 -18.034 1.00 98.44 295 LYS A CA 1
ATOM 2195 C C . LYS A 1 295 ? 0.200 -7.025 -16.554 1.00 98.44 295 LYS A C 1
ATOM 2197 O O . LYS A 1 295 ? 0.572 -7.988 -15.889 1.00 98.44 295 LYS A O 1
ATOM 2202 N N . ILE A 1 296 ? -0.573 -6.072 -16.039 1.00 98.56 296 ILE A N 1
ATOM 2203 C CA . ILE A 1 296 ? -1.050 -6.134 -14.655 1.00 98.56 296 ILE A CA 1
ATOM 2204 C C . ILE A 1 296 ? -2.129 -7.216 -14.529 1.00 98.56 296 ILE A C 1
ATOM 2206 O O . ILE A 1 296 ? -3.177 -7.150 -15.185 1.00 98.56 296 ILE A O 1
ATOM 2210 N N . ARG A 1 297 ? -1.908 -8.164 -13.617 1.00 96.75 297 ARG A N 1
ATOM 2211 C CA . ARG A 1 297 ? -2.833 -9.246 -13.269 1.00 96.75 297 ARG A CA 1
ATOM 2212 C C . ARG A 1 297 ? -3.753 -8.848 -12.116 1.00 96.75 297 ARG A C 1
ATOM 2214 O O . ARG A 1 297 ? -4.957 -8.704 -12.333 1.00 96.75 297 ARG A O 1
ATOM 2221 N N . ARG A 1 298 ? -3.199 -8.603 -10.922 1.00 96.50 298 ARG A N 1
ATOM 2222 C CA . ARG A 1 298 ? -3.925 -8.106 -9.735 1.00 96.50 298 ARG A CA 1
ATOM 2223 C C . ARG A 1 298 ? -3.365 -6.780 -9.246 1.00 96.50 298 ARG A C 1
ATOM 2225 O O . ARG A 1 298 ? -2.209 -6.448 -9.499 1.00 96.50 298 ARG A O 1
ATOM 2232 N N . ILE A 1 299 ? -4.195 -6.041 -8.514 1.00 98.75 299 ILE A N 1
ATOM 2233 C CA . ILE A 1 299 ? -3.820 -4.758 -7.920 1.00 98.75 299 ILE A CA 1
ATOM 2234 C C . ILE A 1 299 ? -4.131 -4.764 -6.429 1.00 98.75 299 ILE A C 1
ATOM 2236 O O . ILE A 1 299 ? -5.270 -5.019 -6.036 1.00 98.75 299 ILE A O 1
ATOM 2240 N N . ALA A 1 300 ? -3.143 -4.404 -5.616 1.00 98.81 300 ALA A N 1
ATOM 2241 C CA . ALA A 1 300 ? -3.360 -3.947 -4.251 1.00 98.81 300 ALA A CA 1
ATOM 2242 C C . ALA A 1 300 ? -3.175 -2.431 -4.191 1.00 98.81 300 ALA A C 1
ATOM 2244 O O . ALA A 1 300 ? -2.162 -1.900 -4.652 1.00 98.81 300 ALA A O 1
ATOM 2245 N N . LEU A 1 301 ? -4.138 -1.732 -3.598 1.00 98.81 301 LEU A N 1
ATOM 2246 C CA . LEU A 1 301 ? -3.963 -0.344 -3.197 1.00 98.81 301 LEU A CA 1
ATOM 2247 C C . LEU A 1 301 ? -3.403 -0.297 -1.785 1.00 98.81 301 LEU A C 1
ATOM 2249 O O . LEU A 1 301 ? -3.899 -0.978 -0.892 1.00 98.81 301 LEU A O 1
ATOM 2253 N N . SER A 1 302 ? -2.393 0.535 -1.573 1.00 98.88 302 SER A N 1
ATOM 2254 C CA . SER A 1 302 ? -1.814 0.763 -0.261 1.00 98.88 302 SER A CA 1
ATOM 2255 C C . SER A 1 302 ? -1.616 2.251 0.002 1.00 98.88 302 SER A C 1
ATOM 2257 O O . SER A 1 302 ? -1.319 3.021 -0.911 1.00 98.88 302 SER A O 1
ATOM 2259 N N . CYS A 1 303 ? -1.767 2.681 1.249 1.00 98.69 303 CYS A N 1
ATOM 2260 C CA . CYS A 1 303 ? -1.370 4.023 1.650 1.00 98.69 303 CYS A CA 1
ATOM 2261 C C . CYS A 1 303 ? -0.907 4.089 3.095 1.00 98.69 303 CYS A C 1
ATOM 2263 O O . CYS A 1 303 ? -1.360 3.311 3.933 1.00 98.69 303 CYS A O 1
ATOM 2265 N N . TRP A 1 304 ? -0.076 5.092 3.366 1.00 98.69 304 TRP A N 1
ATOM 2266 C CA . TRP A 1 304 ? 0.263 5.538 4.709 1.00 98.69 304 TRP A CA 1
ATOM 2267 C C . TRP A 1 304 ? -0.123 7.005 4.894 1.00 98.69 304 TRP A C 1
ATOM 2269 O O . TRP A 1 304 ? -0.007 7.805 3.960 1.00 98.69 304 TRP A O 1
ATOM 2279 N N . SER A 1 305 ? -0.575 7.377 6.095 1.00 97.25 305 SER A N 1
ATOM 2280 C CA . SER A 1 305 ? -0.833 8.778 6.457 1.00 97.25 305 SER A CA 1
ATOM 2281 C C . SER A 1 305 ? -1.680 9.511 5.401 1.00 97.25 305 SER A C 1
ATOM 2283 O O . SER A 1 305 ? -2.721 9.008 4.986 1.00 97.25 305 SER A O 1
ATOM 2285 N N . ALA A 1 306 ? -1.212 10.656 4.889 1.00 97.12 306 ALA A N 1
ATOM 2286 C CA . ALA A 1 306 ? -1.825 11.472 3.841 1.00 97.12 306 ALA A CA 1
ATOM 2287 C C . ALA A 1 306 ? -2.251 10.724 2.559 1.00 97.12 306 ALA A C 1
ATOM 2289 O O . ALA A 1 306 ? -3.130 11.217 1.841 1.00 97.12 306 ALA A O 1
ATOM 2290 N N . GLY A 1 307 ? -1.675 9.556 2.261 1.00 97.75 307 GLY A N 1
ATOM 2291 C CA . GLY A 1 307 ? -1.980 8.788 1.053 1.00 97.75 307 GLY A CA 1
ATOM 2292 C C . GLY A 1 307 ? -3.447 8.352 0.939 1.00 97.75 307 GLY A C 1
ATOM 2293 O O . GLY A 1 307 ? -3.931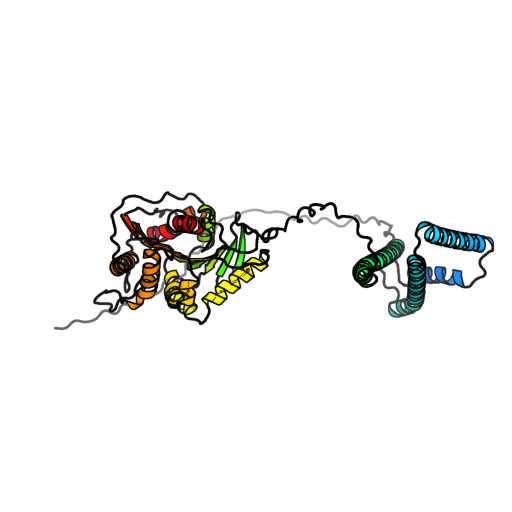 8.140 -0.174 1.00 97.75 307 GLY A O 1
ATOM 2294 N N . TYR A 1 308 ? -4.199 8.308 2.048 1.00 97.19 308 TYR A N 1
ATOM 2295 C CA . TYR A 1 308 ? -5.641 8.006 2.030 1.00 97.19 308 TYR A CA 1
ATOM 2296 C C . TYR A 1 308 ? -6.460 8.953 1.153 1.00 97.19 308 TYR A C 1
ATOM 2298 O O . TYR A 1 308 ? -7.511 8.560 0.651 1.00 97.19 308 TYR A O 1
ATOM 2306 N N . GLY A 1 309 ? -5.972 10.178 0.921 1.00 96.88 309 GLY A N 1
ATOM 2307 C CA . GLY A 1 309 ? -6.641 11.130 0.039 1.00 96.88 309 GLY A CA 1
ATOM 2308 C C . GLY A 1 309 ? -6.852 10.577 -1.373 1.00 96.88 309 GLY A C 1
ATOM 2309 O O . GLY A 1 309 ? -7.883 10.862 -1.974 1.00 96.88 309 GLY A O 1
ATOM 2310 N N . ALA A 1 310 ? -5.926 9.751 -1.882 1.00 97.31 310 ALA A N 1
ATOM 2311 C CA . ALA A 1 310 ? -6.078 9.090 -3.180 1.00 97.31 310 ALA A CA 1
ATOM 2312 C C . ALA A 1 310 ? -7.155 7.996 -3.148 1.00 97.31 310 ALA A C 1
ATOM 2314 O O . ALA A 1 310 ? -7.902 7.836 -4.112 1.00 97.31 310 ALA A O 1
ATOM 2315 N N . MET A 1 311 ? -7.248 7.262 -2.035 1.00 96.12 311 MET A N 1
ATOM 2316 C CA . MET A 1 311 ? -8.168 6.132 -1.884 1.00 96.12 311 MET A CA 1
ATOM 2317 C C . MET A 1 311 ? -9.618 6.567 -2.061 1.00 96.12 311 MET A C 1
ATOM 2319 O O . MET A 1 311 ? -10.362 5.907 -2.778 1.00 96.12 311 MET A O 1
ATOM 2323 N N . LEU A 1 312 ? -9.988 7.710 -1.473 1.00 91.62 312 LEU A N 1
ATOM 2324 C CA . LEU A 1 312 ? -11.366 8.203 -1.461 1.00 91.62 312 LEU A CA 1
ATOM 2325 C C . LEU A 1 312 ? -11.985 8.285 -2.861 1.00 91.62 312 LEU A C 1
ATOM 2327 O O . LEU A 1 312 ? -13.111 7.846 -3.031 1.00 91.62 312 LEU A O 1
ATOM 2331 N N . HIS A 1 313 ? -11.260 8.792 -3.865 1.00 92.25 313 HIS A N 1
ATOM 2332 C CA . HIS A 1 313 ? -11.797 8.919 -5.230 1.00 92.25 313 HIS A CA 1
ATOM 2333 C C . HIS A 1 313 ? -11.443 7.763 -6.159 1.00 92.25 313 HIS A C 1
ATOM 2335 O O . HIS A 1 313 ? -12.125 7.569 -7.167 1.00 92.25 313 HIS A O 1
ATOM 2341 N N . ILE A 1 314 ? -10.397 6.987 -5.856 1.00 96.94 314 ILE A N 1
ATOM 2342 C CA . ILE A 1 314 ? -10.159 5.746 -6.598 1.00 96.94 314 ILE A CA 1
ATOM 2343 C C . ILE A 1 314 ? -11.300 4.768 -6.312 1.00 96.94 314 ILE A C 1
ATOM 2345 O O . ILE A 1 314 ? -11.866 4.228 -7.259 1.00 96.94 314 ILE A O 1
ATOM 2349 N N . LEU A 1 315 ? -11.657 4.596 -5.037 1.00 96.12 315 LEU A N 1
ATOM 2350 C CA . LEU A 1 315 ? -12.655 3.632 -4.568 1.00 96.12 315 LEU A CA 1
ATOM 2351 C C . LEU A 1 315 ? -14.112 4.095 -4.746 1.00 96.12 315 LEU A C 1
ATOM 2353 O O . LEU A 1 315 ? -15.015 3.278 -4.646 1.00 96.12 315 LEU A O 1
ATOM 2357 N N . ASP A 1 316 ? -14.351 5.369 -5.060 1.00 91.00 316 ASP A N 1
ATOM 2358 C CA . ASP A 1 316 ? -15.688 5.898 -5.397 1.00 91.00 316 ASP A CA 1
ATOM 2359 C C . ASP A 1 316 ? -16.211 5.382 -6.755 1.00 91.00 316 ASP A C 1
ATOM 2361 O O . ASP A 1 316 ? -17.382 5.512 -7.095 1.00 91.00 316 ASP A O 1
ATOM 2365 N N . LYS A 1 317 ? -15.331 4.786 -7.569 1.00 92.00 317 LYS A N 1
ATOM 2366 C CA . LYS A 1 317 ? -15.655 4.273 -8.904 1.00 92.00 317 LYS A CA 1
ATOM 2367 C C . LYS A 1 317 ? -15.735 2.752 -8.868 1.00 92.00 317 LYS A C 1
ATOM 2369 O O . LYS A 1 317 ? -14.708 2.090 -8.730 1.00 92.00 317 LYS A O 1
ATOM 2374 N N . GLU A 1 318 ? -16.924 2.201 -9.099 1.00 91.94 318 GLU A N 1
ATOM 2375 C CA . GLU A 1 318 ? -17.181 0.750 -9.085 1.00 91.94 318 GLU A CA 1
ATOM 2376 C C . GLU A 1 318 ? -16.191 -0.039 -9.959 1.00 91.94 318 GLU A C 1
ATOM 2378 O O . GLU A 1 318 ? -15.559 -0.977 -9.478 1.00 91.94 318 GLU A O 1
ATOM 2383 N N . ARG A 1 319 ? -15.911 0.440 -11.183 1.00 93.94 319 ARG A N 1
ATOM 2384 C CA . ARG A 1 319 ? -14.919 -0.175 -12.089 1.00 93.94 319 ARG A CA 1
ATOM 2385 C C . ARG A 1 319 ? -13.527 -0.350 -11.464 1.00 93.94 319 ARG A C 1
ATOM 2387 O O . ARG A 1 319 ? -12.808 -1.284 -11.805 1.00 93.94 319 ARG A O 1
ATOM 2394 N N . HIS A 1 320 ? -13.111 0.564 -10.584 1.00 95.25 320 HIS A N 1
ATOM 2395 C CA . HIS A 1 320 ? -11.821 0.460 -9.906 1.00 95.25 320 HIS A CA 1
ATOM 2396 C C . HIS A 1 320 ? -11.914 -0.495 -8.721 1.00 95.25 320 HIS A C 1
ATOM 2398 O O . HIS A 1 320 ? -11.003 -1.291 -8.528 1.00 95.25 320 HIS A O 1
ATOM 2404 N N . VAL A 1 321 ? -13.009 -0.452 -7.957 1.00 94.62 321 VAL A N 1
ATOM 2405 C CA . VAL A 1 321 ? -13.254 -1.387 -6.847 1.00 94.62 321 VAL A CA 1
ATOM 2406 C C . VAL A 1 321 ? -13.254 -2.832 -7.351 1.00 94.62 321 VAL A C 1
ATOM 2408 O O . VAL A 1 321 ? -12.666 -3.706 -6.717 1.00 94.62 321 VAL A O 1
ATOM 2411 N N . ASP A 1 322 ? -13.845 -3.090 -8.515 1.00 94.56 322 ASP A N 1
ATOM 2412 C CA . ASP A 1 322 ? -13.826 -4.417 -9.130 1.00 94.56 322 ASP A CA 1
ATOM 2413 C C . ASP A 1 322 ? -12.420 -4.859 -9.518 1.00 94.56 322 ASP A C 1
ATOM 2415 O O . ASP A 1 322 ? -12.050 -6.011 -9.278 1.00 94.56 322 ASP A O 1
ATOM 2419 N N . ARG A 1 323 ? -11.612 -3.937 -10.047 1.00 95.75 323 ARG A N 1
ATOM 2420 C CA . ARG A 1 323 ? -10.249 -4.215 -10.504 1.00 95.75 323 ARG A CA 1
ATOM 2421 C C . ARG A 1 323 ? -9.226 -4.339 -9.365 1.00 95.75 323 ARG A C 1
ATOM 2423 O O . ARG A 1 323 ? -8.222 -5.030 -9.528 1.00 95.75 323 ARG A O 1
ATOM 2430 N N . VAL A 1 324 ? -9.460 -3.682 -8.232 1.00 98.19 324 VAL A N 1
ATOM 2431 C CA . VAL A 1 324 ? -8.601 -3.739 -7.040 1.00 98.19 324 VAL A CA 1
ATOM 2432 C C . VAL A 1 324 ? -8.940 -4.987 -6.236 1.00 98.19 324 VAL A C 1
ATOM 2434 O O . VAL A 1 324 ? -10.086 -5.191 -5.854 1.00 98.19 324 VAL A O 1
ATOM 2437 N N . ASP A 1 325 ? -7.954 -5.835 -5.974 1.00 98.38 325 ASP A N 1
ATOM 2438 C CA . ASP A 1 325 ? -8.117 -7.073 -5.207 1.00 98.38 325 ASP A CA 1
ATOM 2439 C C . ASP A 1 325 ? -7.988 -6.842 -3.693 1.00 98.38 325 ASP A C 1
ATOM 2441 O O . ASP A 1 325 ? -8.700 -7.457 -2.896 1.00 98.38 325 ASP A O 1
ATOM 2445 N N . ALA A 1 326 ? -7.102 -5.922 -3.303 1.00 98.75 326 ALA A N 1
ATOM 2446 C CA . ALA A 1 326 ? -6.779 -5.665 -1.908 1.00 98.75 326 ALA A CA 1
ATOM 2447 C C . ALA A 1 326 ? -6.592 -4.175 -1.596 1.00 98.75 326 ALA A C 1
ATOM 2449 O O . ALA A 1 326 ? -6.114 -3.406 -2.430 1.00 98.75 326 ALA A O 1
ATOM 2450 N N . LEU A 1 327 ? -6.917 -3.793 -0.363 1.00 98.88 327 LEU A N 1
ATOM 2451 C CA . LEU A 1 327 ? -6.721 -2.466 0.206 1.00 98.88 327 LEU A CA 1
ATOM 2452 C C . LEU A 1 327 ? -5.923 -2.576 1.513 1.00 98.88 327 LEU A C 1
ATOM 2454 O O . LEU A 1 327 ? -6.337 -3.271 2.438 1.00 98.88 327 LEU A O 1
ATOM 2458 N N . LEU A 1 328 ? -4.785 -1.889 1.593 1.00 98.88 328 LEU A N 1
ATOM 2459 C CA . LEU A 1 328 ? -3.863 -1.913 2.731 1.00 98.88 328 LEU A CA 1
ATOM 2460 C C . LEU A 1 328 ? -3.642 -0.495 3.269 1.00 98.88 328 LEU A C 1
ATOM 2462 O O . LEU A 1 328 ? -2.945 0.308 2.648 1.00 98.88 328 LEU A O 1
ATOM 2466 N N . VAL A 1 329 ? -4.195 -0.176 4.433 1.00 98.81 329 VAL A N 1
ATOM 2467 C CA . VAL A 1 329 ? -4.109 1.173 5.008 1.00 98.81 329 VAL A CA 1
ATOM 2468 C C . VAL A 1 329 ? -3.275 1.146 6.284 1.00 98.81 329 VAL A C 1
ATOM 2470 O O . VAL A 1 329 ? -3.635 0.484 7.259 1.00 98.81 329 VAL A O 1
ATOM 2473 N N . THR A 1 330 ? -2.162 1.877 6.297 1.00 98.62 330 THR A N 1
ATOM 2474 C CA . THR A 1 330 ? -1.265 1.987 7.452 1.00 98.62 330 THR A CA 1
ATOM 2475 C C . THR A 1 330 ? -1.401 3.353 8.109 1.00 98.62 330 THR A C 1
ATOM 2477 O O . THR A 1 330 ? -0.959 4.362 7.572 1.00 98.62 330 THR A O 1
ATOM 2480 N N . ASP A 1 331 ? -2.081 3.403 9.255 1.00 98.19 331 ASP A N 1
ATOM 2481 C CA . ASP A 1 331 ? -2.320 4.620 10.048 1.00 98.19 331 ASP A CA 1
ATOM 2482 C C . ASP A 1 331 ? -2.711 5.854 9.216 1.00 98.19 331 ASP A C 1
ATOM 2484 O O . ASP A 1 331 ? -2.205 6.955 9.407 1.00 98.19 331 ASP A O 1
ATOM 2488 N N . GLY A 1 332 ? -3.569 5.640 8.215 1.00 95.31 332 GLY A N 1
ATOM 2489 C CA . GLY A 1 332 ? -3.887 6.650 7.206 1.00 95.31 332 GLY A CA 1
ATOM 2490 C C . GLY A 1 332 ? -5.373 6.927 7.025 1.00 95.31 332 GLY A C 1
ATOM 2491 O O . GLY A 1 332 ? -5.725 7.897 6.372 1.00 95.31 332 GLY A O 1
ATOM 2492 N N . MET A 1 333 ? -6.283 6.121 7.577 1.00 97.25 333 MET A N 1
ATOM 2493 C CA . MET A 1 333 ? -7.717 6.313 7.335 1.00 97.25 333 MET A CA 1
ATOM 2494 C C . MET A 1 333 ? -8.274 7.459 8.186 1.00 97.25 333 MET A C 1
ATOM 2496 O O . MET A 1 333 ? -8.465 7.292 9.385 1.00 97.25 333 MET A O 1
ATOM 2500 N N . HIS A 1 334 ? -8.580 8.604 7.575 1.00 96.62 334 HIS A N 1
ATOM 2501 C CA . HIS A 1 334 ? -9.143 9.762 8.275 1.00 96.62 334 HIS A CA 1
ATOM 2502 C C . HIS A 1 334 ? -10.489 10.190 7.686 1.00 96.62 334 HIS A C 1
ATOM 2504 O O . HIS A 1 334 ? -10.645 10.283 6.470 1.00 96.62 334 HIS A O 1
ATOM 2510 N N . GLY A 1 335 ? -11.445 10.495 8.565 1.00 93.44 335 GLY A N 1
ATOM 2511 C CA . GLY A 1 335 ? -12.764 11.023 8.213 1.00 93.44 335 GLY A CA 1
ATOM 2512 C C . GLY A 1 335 ? -12.905 12.520 8.499 1.00 93.44 335 GLY A C 1
ATOM 2513 O O . GLY A 1 335 ? -12.307 13.057 9.434 1.00 93.44 335 GLY A O 1
ATOM 2514 N N . GLY A 1 336 ? -13.732 13.196 7.705 1.00 93.38 336 GLY A N 1
ATOM 2515 C CA . GLY A 1 336 ? -14.184 14.557 7.998 1.00 93.38 336 GLY A CA 1
ATOM 2516 C C . GLY A 1 336 ? -15.349 14.529 8.984 1.00 93.38 336 GLY A C 1
ATOM 2517 O O . GLY A 1 336 ? -16.146 13.591 8.969 1.00 93.38 336 GLY A O 1
ATOM 2518 N N . TYR A 1 337 ? -15.468 15.544 9.837 1.00 93.62 337 TYR A N 1
ATOM 2519 C CA . TYR A 1 337 ? -16.635 15.682 10.708 1.00 93.62 337 TYR A CA 1
ATOM 2520 C C . TYR A 1 337 ? -17.805 16.359 9.983 1.00 93.62 337 TYR A C 1
ATOM 2522 O O . TYR A 1 337 ? -17.579 17.140 9.059 1.00 93.62 337 TYR A O 1
ATOM 2530 N N . ARG A 1 338 ? -19.050 16.078 10.399 1.00 89.50 338 ARG A N 1
ATOM 2531 C CA . ARG A 1 338 ? -20.249 16.794 9.914 1.00 89.50 338 ARG A CA 1
ATOM 2532 C C . ARG A 1 338 ? -20.158 18.283 10.225 1.00 89.50 338 ARG A C 1
ATOM 2534 O O . ARG A 1 338 ? -20.343 19.123 9.353 1.00 89.50 338 ARG A O 1
ATOM 2541 N N . THR A 1 339 ? -19.835 18.573 11.479 1.00 84.56 339 THR A N 1
ATOM 2542 C CA . THR A 1 339 ? -19.540 19.901 12.002 1.00 84.56 339 THR A CA 1
ATOM 2543 C C . THR A 1 339 ? -18.336 19.793 12.937 1.00 84.56 339 THR A C 1
ATOM 2545 O O . THR A 1 339 ? -18.100 18.747 13.551 1.00 84.56 339 THR A O 1
ATOM 2548 N N . GLU A 1 340 ? -17.550 20.864 13.069 1.00 76.31 340 GLU A N 1
ATOM 2549 C CA . GLU A 1 340 ? -16.403 20.862 13.991 1.00 76.31 340 GLU A CA 1
ATOM 2550 C C . GLU A 1 340 ? -16.825 20.701 15.462 1.00 76.31 340 GLU A C 1
ATOM 2552 O O . GLU A 1 340 ? -16.065 20.150 16.262 1.00 76.31 340 GLU A O 1
ATOM 2557 N N . ALA A 1 341 ? -18.036 21.154 15.807 1.00 80.25 341 ALA A N 1
ATOM 2558 C CA . ALA A 1 341 ? -18.572 21.129 17.163 1.00 80.25 341 ALA A CA 1
ATOM 2559 C C . ALA A 1 341 ? -18.997 19.720 17.606 1.00 80.25 341 ALA A C 1
ATOM 2561 O O . ALA A 1 341 ? -18.617 19.279 18.689 1.00 80.25 341 ALA A O 1
ATOM 2562 N N . GLU A 1 342 ? -19.746 18.995 16.771 1.00 78.88 342 GLU A N 1
ATOM 2563 C CA . GLU A 1 342 ? -20.288 17.674 17.130 1.00 78.88 342 GLU A CA 1
ATOM 2564 C C . GLU A 1 342 ? -19.218 16.582 17.072 1.00 78.88 342 GLU A C 1
ATOM 2566 O O . GLU A 1 342 ? -19.302 15.575 17.776 1.00 78.88 342 GLU A O 1
ATOM 2571 N N . ARG A 1 343 ? -18.192 16.771 16.228 1.00 87.69 343 ARG A N 1
ATOM 2572 C CA . ARG A 1 343 ? -17.139 15.776 15.966 1.00 87.69 343 ARG A CA 1
ATOM 2573 C C . ARG A 1 343 ? -17.701 14.393 15.602 1.00 87.69 343 ARG A C 1
ATOM 2575 O O . ARG A 1 343 ? -17.032 13.379 15.812 1.00 87.69 343 ARG A O 1
ATOM 2582 N N . GLU A 1 344 ? -18.909 14.328 15.057 1.00 92.50 344 GLU A N 1
ATOM 2583 C CA . GLU A 1 344 ? -19.464 13.125 14.442 1.00 92.50 344 GLU A CA 1
ATOM 2584 C C . GLU A 1 344 ? -18.879 12.988 13.035 1.00 92.50 344 GLU A C 1
ATOM 2586 O O . GLU A 1 344 ? -18.795 13.976 12.301 1.00 92.50 344 GLU A O 1
ATOM 2591 N N . ILE A 1 345 ? -18.431 11.789 12.658 1.00 95.38 345 ILE A N 1
ATOM 2592 C CA . ILE A 1 345 ? -17.900 11.549 11.312 1.00 95.38 345 ILE A CA 1
ATOM 2593 C C . ILE A 1 345 ? -19.023 11.746 10.292 1.00 95.38 345 ILE A C 1
ATOM 2595 O O . ILE A 1 345 ? -20.114 11.203 10.433 1.00 95.38 345 ILE A O 1
ATOM 2599 N N . HIS A 1 346 ? -18.747 12.515 9.242 1.00 94.19 346 HIS A N 1
ATOM 2600 C CA . HIS A 1 346 ? -19.652 12.641 8.111 1.00 94.19 346 HIS A CA 1
ATOM 2601 C C . HIS A 1 346 ? -19.642 11.323 7.313 1.00 94.19 346 HIS A C 1
ATOM 2603 O O . HIS A 1 346 ? -18.572 10.965 6.812 1.00 94.19 346 HIS A O 1
ATOM 2609 N N . PRO A 1 347 ? -20.778 10.626 7.109 1.00 91.94 347 PRO A N 1
ATOM 2610 C CA . PRO A 1 347 ? -20.796 9.290 6.496 1.00 91.94 347 PRO A CA 1
ATOM 2611 C C . PRO A 1 347 ? -20.101 9.225 5.131 1.00 91.94 347 PRO A C 1
ATOM 2613 O O . PRO A 1 347 ? -19.231 8.390 4.900 1.00 91.94 347 PRO A O 1
ATOM 2616 N N . MET A 1 348 ? -20.360 10.212 4.263 1.00 92.12 348 MET A N 1
ATOM 2617 C CA . MET A 1 348 ? -19.715 10.285 2.941 1.00 92.12 348 MET A CA 1
ATOM 2618 C C . MET A 1 348 ? -18.184 10.401 2.989 1.00 92.12 348 MET A C 1
ATOM 2620 O O . MET A 1 348 ? -17.528 10.184 1.977 1.00 92.12 348 MET A O 1
ATOM 2624 N N . SER A 1 349 ? -17.593 10.773 4.130 1.00 93.31 349 S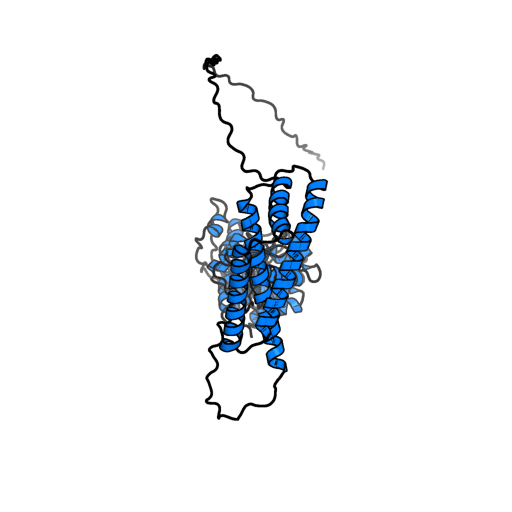ER A N 1
ATOM 2625 C CA . SER A 1 349 ? -16.137 10.888 4.235 1.00 93.31 349 SER A CA 1
ATOM 2626 C C . SER A 1 349 ? -15.431 9.533 4.288 1.00 93.31 349 SER A C 1
ATOM 2628 O O . SER A 1 349 ? -14.259 9.469 3.926 1.00 93.31 349 SER A O 1
ATOM 2630 N N . LEU A 1 350 ? -16.132 8.472 4.704 1.00 96.25 350 LEU A N 1
ATOM 2631 C CA . LEU A 1 350 ? -15.586 7.118 4.820 1.00 96.25 350 LEU A CA 1
ATOM 2632 C C . LEU A 1 350 ? -16.378 6.067 4.026 1.00 96.25 350 LEU A C 1
ATOM 2634 O O . LEU A 1 350 ? -15.959 4.912 4.012 1.00 96.25 350 LEU A O 1
ATOM 2638 N N . GLU A 1 351 ? -17.458 6.437 3.326 1.00 95.88 351 GLU A N 1
ATOM 2639 C CA . GLU A 1 351 ? -18.311 5.481 2.594 1.00 95.88 351 GLU A CA 1
ATOM 2640 C C . GLU A 1 351 ? -17.520 4.594 1.627 1.00 95.88 351 GLU A C 1
ATOM 2642 O O . GLU A 1 351 ? -17.750 3.391 1.581 1.00 95.88 351 GLU A O 1
ATOM 2647 N N . ALA A 1 352 ? -16.526 5.138 0.919 1.00 95.62 352 ALA A N 1
ATOM 2648 C CA . ALA A 1 352 ? -15.695 4.346 0.011 1.00 95.62 352 ALA A CA 1
ATOM 2649 C C . ALA A 1 352 ? -14.942 3.206 0.735 1.00 95.62 352 ALA A C 1
ATOM 2651 O O . ALA A 1 352 ? -14.829 2.095 0.214 1.00 95.62 352 ALA A O 1
ATOM 2652 N N . PHE A 1 353 ? -14.472 3.449 1.966 1.00 97.94 353 PHE A N 1
ATOM 2653 C CA . PHE A 1 353 ? -13.853 2.419 2.805 1.00 97.94 353 PHE A CA 1
ATOM 2654 C C . PHE A 1 353 ? -14.888 1.441 3.360 1.00 97.94 353 PHE A C 1
ATOM 2656 O O . PHE A 1 353 ? -14.622 0.241 3.394 1.00 97.94 353 PHE A O 1
ATOM 2663 N N . VAL A 1 354 ? -16.065 1.925 3.766 1.00 98.12 354 VAL A N 1
ATOM 2664 C CA . VAL A 1 354 ? -17.157 1.072 4.261 1.00 98.12 354 VAL A CA 1
ATOM 2665 C C . VAL A 1 354 ? -17.637 0.127 3.157 1.00 98.12 354 VAL A C 1
ATOM 2667 O O . VAL A 1 354 ? -17.726 -1.078 3.382 1.00 98.12 354 VAL A O 1
ATOM 2670 N N . ALA A 1 355 ? -17.868 0.627 1.943 1.00 97.31 355 ALA A N 1
ATOM 2671 C CA . ALA A 1 355 ? -18.275 -0.174 0.792 1.00 97.31 355 ALA A CA 1
ATOM 2672 C C . ALA A 1 355 ? -17.235 -1.252 0.440 1.00 97.31 355 ALA A C 1
ATOM 2674 O O . ALA A 1 355 ? -17.594 -2.420 0.269 1.00 97.31 355 ALA A O 1
ATOM 2675 N N . PHE A 1 356 ? -15.944 -0.901 0.412 1.00 98.56 356 PHE A N 1
ATOM 2676 C CA . PHE A 1 356 ? -14.873 -1.884 0.217 1.00 98.56 356 PHE A CA 1
ATOM 2677 C C . PHE A 1 356 ? -14.816 -2.898 1.374 1.00 98.56 356 PHE A C 1
ATOM 2679 O O . PHE A 1 356 ? -14.670 -4.100 1.153 1.00 98.56 356 PHE A O 1
ATOM 2686 N N . GLY A 1 357 ? -15.008 -2.434 2.610 1.00 98.44 357 GLY A N 1
ATOM 2687 C CA . GLY A 1 357 ? -15.070 -3.265 3.810 1.00 98.44 357 GLY A CA 1
ATOM 2688 C C . GLY A 1 357 ? -16.212 -4.277 3.799 1.00 98.44 357 GLY A C 1
ATOM 2689 O O . GLY A 1 357 ? -15.994 -5.418 4.197 1.00 98.44 357 GLY A O 1
ATOM 2690 N N . ARG A 1 358 ? -17.391 -3.927 3.268 1.00 98.56 358 ARG A N 1
ATOM 2691 C CA . ARG A 1 358 ? -18.502 -4.881 3.082 1.00 98.56 358 ARG A CA 1
ATOM 2692 C C . ARG A 1 358 ? -18.090 -6.039 2.164 1.00 98.56 358 ARG A C 1
ATOM 2694 O O . ARG A 1 358 ? -18.360 -7.192 2.493 1.00 98.56 358 ARG A O 1
ATOM 2701 N N . ARG A 1 359 ? -17.370 -5.753 1.071 1.00 98.38 359 ARG A N 1
ATOM 2702 C CA . ARG A 1 359 ? -16.818 -6.788 0.171 1.00 98.38 359 ARG A CA 1
ATOM 2703 C C . ARG A 1 359 ? -15.737 -7.627 0.848 1.00 98.38 359 ARG A C 1
ATOM 2705 O O . ARG A 1 359 ? -15.681 -8.833 0.639 1.00 98.38 359 ARG A O 1
ATOM 2712 N N . ALA A 1 360 ? -14.909 -7.014 1.692 1.00 98.62 360 ALA A N 1
ATOM 2713 C CA . ALA A 1 360 ? -13.903 -7.748 2.451 1.00 98.62 360 ALA A CA 1
ATOM 2714 C C . ALA A 1 360 ? -14.516 -8.680 3.505 1.00 98.62 360 ALA A C 1
ATOM 2716 O O . ALA A 1 360 ? -14.111 -9.834 3.626 1.00 98.62 360 ALA A O 1
ATOM 2717 N N . VAL A 1 361 ? -15.563 -8.233 4.200 1.00 98.75 361 VAL A N 1
ATOM 2718 C CA . VAL A 1 361 ? -16.347 -9.073 5.120 1.00 98.75 361 VAL A CA 1
ATOM 2719 C C . VAL A 1 361 ? -16.976 -10.270 4.398 1.00 98.75 361 VAL A C 1
ATOM 2721 O O . VAL A 1 361 ? -17.040 -11.352 4.979 1.00 98.75 361 VAL A O 1
ATOM 2724 N N . ALA A 1 362 ? -17.394 -10.099 3.140 1.00 98.19 362 ALA A N 1
ATOM 2725 C CA . ALA A 1 362 ? -17.905 -11.181 2.297 1.00 98.19 362 ALA A CA 1
ATOM 2726 C C . ALA A 1 362 ? -16.811 -12.136 1.767 1.00 98.19 362 ALA A C 1
ATOM 2728 O O . ALA A 1 362 ? -17.136 -13.220 1.295 1.00 98.19 362 ALA A O 1
ATOM 2729 N N . GLY A 1 363 ? -15.529 -11.764 1.867 1.00 96.69 363 GLY A N 1
ATOM 2730 C CA . GLY A 1 363 ? -14.384 -12.534 1.360 1.00 96.69 363 GLY A CA 1
ATOM 2731 C C . GLY A 1 363 ? -13.956 -12.184 -0.073 1.00 96.69 363 GLY A C 1
ATOM 2732 O O . GLY A 1 363 ? -12.885 -12.597 -0.523 1.00 96.69 363 GLY A O 1
ATOM 2733 N N . ASP A 1 364 ? -14.736 -11.359 -0.774 1.00 96.69 364 ASP A N 1
ATOM 2734 C CA . ASP A 1 364 ? -14.503 -11.001 -2.178 1.00 96.69 364 ASP A CA 1
ATOM 2735 C C . ASP A 1 364 ? -13.215 -10.198 -2.385 1.00 96.69 364 ASP A C 1
ATOM 2737 O O . ASP A 1 364 ? -12.590 -10.273 -3.443 1.00 96.69 364 ASP A O 1
ATOM 2741 N N . LYS A 1 365 ? -12.823 -9.401 -1.387 1.00 98.12 365 LYS A N 1
ATOM 2742 C CA . LYS A 1 365 ? -11.677 -8.477 -1.409 1.00 98.12 365 LYS A CA 1
ATOM 2743 C C . LYS A 1 365 ? -10.874 -8.617 -0.121 1.00 98.12 365 LYS A C 1
ATOM 2745 O O . LYS A 1 365 ? -11.428 -9.031 0.885 1.00 98.12 365 LYS A O 1
ATOM 2750 N N . LEU A 1 366 ? -9.603 -8.232 -0.107 1.00 98.75 366 LEU A N 1
ATOM 2751 C CA . LEU A 1 366 ? -8.841 -8.117 1.146 1.00 98.75 366 LEU A CA 1
ATOM 2752 C C . LEU A 1 366 ? -8.808 -6.675 1.623 1.00 98.75 366 LEU A C 1
ATOM 2754 O O . LEU A 1 366 ? -8.409 -5.797 0.865 1.00 98.75 366 LEU A O 1
ATOM 2758 N N . PHE A 1 367 ? -9.142 -6.426 2.886 1.00 98.88 367 PHE A N 1
ATOM 2759 C CA . PHE A 1 367 ? -8.934 -5.117 3.497 1.00 98.88 367 PHE A CA 1
ATOM 2760 C C . PHE A 1 367 ? -8.175 -5.265 4.814 1.00 98.88 367 PHE A C 1
ATOM 2762 O O . PHE A 1 367 ? -8.704 -5.793 5.788 1.00 98.88 367 PHE A O 1
ATOM 2769 N N . VAL A 1 368 ? -6.934 -4.774 4.842 1.00 98.88 368 VAL A N 1
ATOM 2770 C CA . VAL A 1 368 ? -6.127 -4.680 6.061 1.00 98.88 368 VAL A CA 1
ATOM 2771 C C . VAL A 1 368 ? -5.952 -3.220 6.460 1.00 98.88 368 VAL A C 1
ATOM 2773 O O . VAL A 1 368 ? -5.495 -2.396 5.667 1.00 98.88 368 VAL A O 1
ATOM 2776 N N . LEU A 1 369 ? -6.282 -2.900 7.705 1.00 98.88 369 LEU A N 1
ATOM 2777 C CA . LEU A 1 369 ? -6.142 -1.575 8.294 1.00 98.88 369 LEU A CA 1
ATOM 2778 C C . LEU A 1 369 ? -5.330 -1.672 9.584 1.00 98.88 369 LEU A C 1
ATOM 2780 O O . LEU A 1 369 ? -5.623 -2.490 10.452 1.00 98.88 369 LEU A O 1
ATOM 2784 N N . THR A 1 370 ? -4.347 -0.795 9.743 1.00 98.81 370 THR A N 1
ATOM 2785 C CA . THR A 1 370 ? -3.684 -0.566 11.031 1.00 98.81 370 THR A CA 1
ATOM 2786 C C . THR A 1 370 ? -3.910 0.873 11.473 1.00 98.81 370 THR A C 1
ATOM 2788 O O . THR A 1 370 ? -3.995 1.766 10.628 1.00 98.81 370 THR A O 1
ATOM 2791 N N . HIS A 1 371 ? -4.015 1.117 12.778 1.00 98.62 371 HIS A N 1
ATOM 2792 C CA . HIS A 1 371 ? -4.107 2.477 13.312 1.00 98.62 371 HIS A CA 1
ATOM 2793 C C . HIS A 1 371 ? -3.382 2.630 14.652 1.00 98.62 371 HIS A C 1
ATOM 2795 O O . HIS A 1 371 ? -3.353 1.697 15.460 1.00 98.62 371 HIS A O 1
ATOM 2801 N N . SER A 1 372 ? -2.861 3.828 14.891 1.00 97.69 372 SER A N 1
ATOM 2802 C CA . SER A 1 372 ? -2.335 4.280 16.177 1.00 97.69 372 SER A CA 1
ATOM 2803 C C . SER A 1 372 ? -3.467 4.864 17.036 1.00 97.69 372 SER A C 1
ATOM 2805 O O . SER A 1 372 ? -4.658 4.772 16.692 1.00 97.69 372 SER A O 1
ATOM 2807 N N . ARG A 1 373 ? -3.127 5.489 18.169 1.00 96.19 373 ARG A N 1
ATOM 2808 C CA . ARG A 1 373 ? -4.060 6.283 18.991 1.00 96.19 373 ARG A CA 1
ATOM 2809 C C . ARG A 1 373 ? -3.853 7.790 18.849 1.00 96.19 373 ARG A C 1
ATOM 2811 O O . ARG A 1 373 ? -4.454 8.535 19.632 1.00 96.19 373 ARG A O 1
ATOM 2818 N N . ILE A 1 374 ? -3.083 8.216 17.843 1.00 95.56 374 ILE A N 1
ATOM 2819 C CA . ILE A 1 374 ? -2.786 9.623 17.567 1.00 95.56 374 ILE A CA 1
ATOM 2820 C C . ILE A 1 374 ? -4.074 10.440 17.502 1.00 95.56 374 ILE A C 1
ATOM 2822 O O . ILE A 1 374 ? -4.993 10.140 16.735 1.00 95.56 374 ILE A O 1
ATOM 2826 N N . GLN A 1 375 ? -4.147 11.484 18.322 1.00 93.62 375 GLN A N 1
ATOM 2827 C CA . GLN A 1 375 ? -5.246 12.442 18.289 1.00 93.62 375 GLN A CA 1
ATOM 2828 C C . GLN A 1 375 ? -5.018 13.499 17.210 1.00 93.62 375 GLN A C 1
ATOM 2830 O O . GLN A 1 375 ? -3.919 14.018 17.034 1.00 93.62 375 GLN A O 1
ATOM 2835 N N . THR A 1 376 ? -6.090 13.851 16.508 1.00 91.75 376 THR A N 1
ATOM 2836 C CA . THR A 1 376 ? -6.072 14.826 15.416 1.00 91.75 376 THR A CA 1
ATOM 2837 C C . THR A 1 376 ? -6.970 16.012 15.746 1.00 91.75 376 THR A C 1
ATOM 2839 O O . THR A 1 376 ? -8.041 15.861 16.338 1.00 91.75 376 THR A O 1
ATOM 2842 N N . ALA A 1 377 ? -6.550 17.209 15.338 1.00 88.44 377 ALA A N 1
ATOM 2843 C CA . ALA A 1 377 ? -7.345 18.427 15.456 1.00 88.44 377 ALA A CA 1
ATOM 2844 C C . ALA A 1 377 ? -8.077 18.718 14.134 1.00 88.44 377 ALA A C 1
ATOM 2846 O O . ALA A 1 377 ? -7.460 18.721 13.071 1.00 88.44 377 ALA A O 1
ATOM 2847 N N . GLY A 1 378 ? -9.389 18.965 14.200 1.00 88.94 378 GLY A N 1
ATOM 2848 C CA . GLY A 1 378 ? -10.215 19.365 13.048 1.00 88.94 378 GLY A CA 1
ATOM 2849 C C . GLY A 1 378 ? -10.725 18.228 12.149 1.00 88.94 378 GLY A C 1
ATOM 2850 O O . GLY A 1 378 ? -11.522 18.473 11.252 1.00 88.94 378 GLY A O 1
ATOM 2851 N N . TYR A 1 379 ? -10.313 16.979 12.381 1.00 92.94 379 TYR A N 1
ATOM 2852 C CA . TYR A 1 379 ? -10.790 15.796 11.648 1.00 92.94 379 TYR A CA 1
ATOM 2853 C C . TYR A 1 379 ? -10.663 14.530 12.510 1.00 92.94 379 TYR A C 1
ATOM 2855 O O . TYR A 1 379 ? -10.074 14.575 13.596 1.00 92.94 379 TYR A O 1
ATOM 2863 N N . ALA A 1 380 ? -11.245 13.414 12.067 1.00 96.12 380 ALA A N 1
ATOM 2864 C CA . ALA A 1 380 ? -11.223 12.148 12.795 1.00 96.12 380 ALA A CA 1
ATOM 2865 C C . ALA A 1 380 ? -9.859 11.453 12.715 1.00 96.12 380 ALA A C 1
ATOM 2867 O O . ALA A 1 380 ? -9.259 11.333 11.644 1.00 96.12 380 ALA A O 1
ATOM 2868 N N . SER A 1 381 ? -9.389 10.949 13.856 1.00 96.94 381 SER A N 1
ATOM 2869 C CA . SER A 1 381 ? -8.153 10.171 13.928 1.00 96.94 381 SER A CA 1
ATOM 2870 C C . SER A 1 381 ? -8.292 8.822 13.224 1.00 96.94 381 SER A C 1
ATOM 2872 O O . SER A 1 381 ? -9.407 8.369 12.944 1.00 96.94 381 SER A O 1
ATOM 2874 N N . ALA A 1 382 ? -7.162 8.151 12.985 1.00 97.62 382 ALA A N 1
ATOM 2875 C CA . ALA A 1 382 ? -7.151 6.807 12.416 1.00 97.62 382 ALA A CA 1
ATOM 2876 C C . ALA A 1 382 ? -7.940 5.816 13.285 1.00 97.62 382 ALA A C 1
ATOM 2878 O O . ALA A 1 382 ? -8.793 5.095 12.771 1.00 97.62 382 ALA A O 1
ATOM 2879 N N . LYS A 1 383 ? -7.768 5.870 14.616 1.00 97.69 383 LYS A N 1
ATOM 2880 C CA . LYS A 1 383 ? -8.583 5.085 15.557 1.00 97.69 383 LYS A CA 1
ATOM 2881 C C . LYS A 1 383 ? -10.075 5.374 15.409 1.00 97.69 383 LYS A C 1
ATOM 2883 O O . LYS A 1 383 ? -10.859 4.445 15.267 1.00 97.69 383 LYS A O 1
ATOM 2888 N N . LYS A 1 384 ? -10.480 6.648 15.455 1.00 97.56 384 LYS A N 1
ATOM 2889 C CA . LYS A 1 384 ? -11.906 7.012 15.413 1.00 97.56 384 LYS A CA 1
ATOM 2890 C C . LYS A 1 384 ? -12.552 6.610 14.086 1.00 97.56 384 LYS A C 1
ATOM 2892 O O . LYS A 1 384 ? -13.697 6.173 14.068 1.00 97.56 384 LYS A O 1
ATOM 2897 N N . SER A 1 385 ? -11.802 6.716 12.994 1.00 98.38 385 SER A N 1
ATOM 2898 C CA . SER A 1 385 ? -12.237 6.262 11.673 1.00 98.38 385 SER A CA 1
ATOM 2899 C C . SER A 1 385 ? -12.334 4.734 11.610 1.00 98.38 385 SER A C 1
ATOM 2901 O O . SER A 1 385 ? -13.297 4.214 11.057 1.00 98.38 385 SER A O 1
ATOM 2903 N N . ALA A 1 386 ? -11.383 4.006 12.206 1.00 98.50 386 ALA A N 1
ATOM 2904 C CA . ALA A 1 386 ? -11.438 2.547 12.317 1.00 98.50 386 ALA A CA 1
ATOM 2905 C C . ALA A 1 386 ? -12.642 2.080 13.147 1.00 98.50 386 ALA A C 1
ATOM 2907 O O . ALA A 1 386 ? -13.328 1.144 12.753 1.00 98.50 386 ALA A O 1
ATOM 2908 N N . ASP A 1 387 ? -12.937 2.755 14.258 1.00 98.12 387 ASP A N 1
ATOM 2909 C CA . ASP A 1 387 ? -14.102 2.446 15.092 1.00 98.12 387 ASP A CA 1
ATOM 2910 C C . ASP A 1 387 ? -15.416 2.694 14.332 1.00 98.12 387 ASP A C 1
ATOM 2912 O O . ASP A 1 387 ? -16.326 1.871 14.399 1.00 98.12 387 ASP A O 1
ATOM 2916 N N . TYR A 1 388 ? -15.491 3.777 13.550 1.00 98.44 388 TYR A N 1
ATOM 2917 C CA . TYR A 1 388 ? -16.623 4.033 12.656 1.00 98.44 388 TYR A CA 1
ATOM 2918 C C . TYR A 1 388 ? -16.784 2.923 11.611 1.00 98.44 388 TYR A C 1
ATOM 2920 O O . TYR A 1 388 ? -17.865 2.357 11.485 1.00 98.44 388 TYR A O 1
ATOM 2928 N N . LEU A 1 389 ? -15.701 2.551 10.919 1.00 98.69 389 LEU A N 1
ATOM 2929 C CA . LEU A 1 389 ? -15.707 1.457 9.943 1.00 98.69 389 LEU A CA 1
ATOM 2930 C C . LEU A 1 389 ? -16.226 0.149 10.562 1.00 98.69 389 LEU A C 1
ATOM 2932 O O . LEU A 1 389 ? -17.094 -0.499 9.988 1.00 98.69 389 LEU A O 1
ATOM 2936 N N . LEU A 1 390 ? -15.713 -0.237 11.731 1.00 98.75 390 LEU A N 1
ATOM 2937 C CA . LEU A 1 390 ? -16.121 -1.469 12.411 1.00 98.75 390 LEU A CA 1
ATOM 2938 C C . LEU A 1 390 ? -17.597 -1.440 12.835 1.00 98.75 390 LEU A C 1
ATOM 2940 O O . LEU A 1 390 ? -18.293 -2.444 12.675 1.00 98.75 390 LEU A O 1
ATOM 2944 N N . SER A 1 391 ? -18.081 -0.286 13.306 1.00 98.44 391 SER A N 1
ATOM 2945 C CA . SER A 1 391 ? -19.493 -0.075 13.641 1.00 98.44 391 SER A CA 1
ATOM 2946 C C . SER A 1 391 ? -20.400 -0.265 12.423 1.00 98.44 391 SER A C 1
ATOM 2948 O O . SER A 1 391 ? -21.368 -1.018 12.495 1.00 98.44 391 SER A O 1
ATOM 2950 N N . GLU A 1 392 ? -20.070 0.360 11.289 1.00 98.50 392 GLU A N 1
ATOM 2951 C CA . GLU A 1 392 ? -20.848 0.250 10.042 1.00 98.50 392 GLU A CA 1
ATOM 2952 C C . GLU A 1 392 ? -20.869 -1.177 9.469 1.00 98.50 392 GLU A C 1
ATOM 2954 O O . GLU A 1 392 ? -21.808 -1.567 8.773 1.00 98.50 392 GLU A O 1
ATOM 2959 N N . LEU A 1 393 ? -19.836 -1.975 9.752 1.00 98.69 393 LEU A N 1
ATOM 2960 C CA . LEU A 1 393 ? -19.710 -3.353 9.267 1.00 98.69 393 LEU A CA 1
ATOM 2961 C C . LEU A 1 393 ? -20.246 -4.405 10.253 1.00 98.69 393 LEU A C 1
ATOM 2963 O O . LEU A 1 393 ? -20.262 -5.600 9.927 1.00 98.69 393 LEU A O 1
ATOM 2967 N N . GLY A 1 394 ? -20.666 -3.992 11.455 1.00 98.38 394 GLY A N 1
ATOM 2968 C CA . GLY A 1 394 ? -21.072 -4.910 12.520 1.00 98.38 394 GLY A CA 1
ATOM 2969 C C . GLY A 1 394 ? -19.962 -5.911 12.851 1.00 98.38 394 GLY A C 1
ATOM 2970 O O . GLY A 1 394 ? -20.187 -7.129 12.837 1.00 98.38 394 GLY A O 1
ATOM 2971 N N . VAL A 1 395 ? -18.740 -5.402 13.033 1.00 98.62 395 VAL A N 1
ATOM 2972 C CA . VAL A 1 395 ? -17.549 -6.192 13.369 1.00 98.62 395 VAL A CA 1
ATOM 2973 C C . VAL A 1 395 ? -17.065 -5.785 14.749 1.00 98.62 395 VAL A C 1
ATOM 2975 O O . VAL A 1 395 ? -16.722 -4.629 14.985 1.00 98.62 395 VAL A O 1
ATOM 2978 N N . GLU A 1 396 ? -17.011 -6.750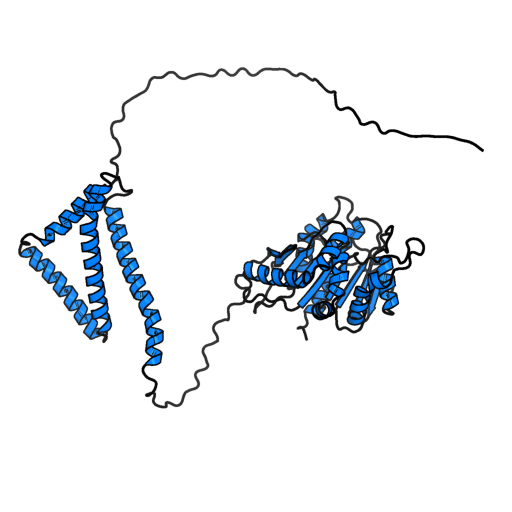 15.658 1.00 97.62 396 GLU A N 1
ATOM 2979 C CA . GLU A 1 396 ? -16.514 -6.517 17.006 1.00 97.62 396 GLU A CA 1
ATOM 2980 C C . GLU A 1 396 ? -14.985 -6.544 17.050 1.00 97.62 396 GLU A C 1
ATOM 2982 O O . GLU A 1 396 ? -14.314 -7.276 16.318 1.00 97.62 396 GLU A O 1
ATOM 2987 N N . ARG A 1 397 ? -14.440 -5.716 17.938 1.00 97.19 397 ARG A N 1
ATOM 2988 C CA . ARG A 1 397 ? -13.013 -5.620 18.225 1.00 97.19 397 ARG A CA 1
ATOM 2989 C C . ARG A 1 397 ? -12.726 -6.335 19.540 1.00 97.19 397 ARG A C 1
ATOM 2991 O O . ARG A 1 397 ? -13.420 -6.108 20.525 1.00 97.19 397 ARG A O 1
ATOM 2998 N N . THR A 1 398 ? -11.664 -7.126 19.568 1.00 97.88 398 THR A N 1
ATOM 2999 C CA . THR A 1 398 ? -11.154 -7.792 20.769 1.00 97.88 398 THR A CA 1
ATOM 3000 C C . THR A 1 398 ? -9.824 -7.168 21.178 1.00 97.88 398 THR A C 1
ATOM 3002 O O . THR A 1 398 ? -9.031 -6.765 20.325 1.00 97.88 398 THR A O 1
ATOM 3005 N N . GLU A 1 399 ? -9.576 -7.065 22.480 1.00 97.69 399 GLU A N 1
ATOM 3006 C CA . GLU A 1 399 ? -8.278 -6.639 23.007 1.00 97.69 399 GLU A CA 1
ATOM 3007 C C . GLU A 1 399 ? -7.199 -7.697 22.734 1.00 97.69 399 GLU A C 1
ATOM 3009 O O . GLU A 1 399 ? -7.473 -8.897 22.686 1.00 97.69 399 GLU A O 1
ATOM 3014 N N . THR A 1 400 ? -5.963 -7.252 22.529 1.00 96.00 400 THR A N 1
ATOM 3015 C CA . THR A 1 400 ? -4.795 -8.127 22.398 1.00 96.00 400 THR A CA 1
ATOM 3016 C C . THR A 1 400 ? -3.535 -7.371 22.795 1.00 96.00 400 THR A C 1
ATOM 3018 O O . THR A 1 400 ? -3.436 -6.176 22.546 1.00 96.00 400 THR A O 1
ATOM 3021 N N . ASP A 1 401 ? -2.566 -8.068 23.372 1.00 95.31 401 ASP A N 1
ATOM 3022 C CA . ASP A 1 401 ? -1.208 -7.587 23.647 1.00 95.31 401 ASP A CA 1
ATOM 3023 C C . ASP A 1 401 ? -0.187 -8.097 22.608 1.00 95.31 401 ASP A C 1
ATOM 3025 O O . ASP A 1 401 ? 1.012 -7.809 22.685 1.00 95.31 401 ASP A O 1
ATOM 3029 N N . VAL A 1 402 ? -0.656 -8.842 21.598 1.00 95.94 402 VAL A N 1
ATOM 3030 C CA . VAL A 1 402 ? 0.197 -9.416 20.559 1.00 95.94 402 VAL A CA 1
ATOM 3031 C C . VAL A 1 402 ? 0.727 -8.304 19.662 1.00 95.94 402 VAL A C 1
ATOM 3033 O O . VAL A 1 402 ? 0.004 -7.693 18.874 1.00 95.94 402 VAL A O 1
ATOM 3036 N N . SER A 1 403 ? 2.029 -8.071 19.771 1.00 97.50 403 SER A N 1
ATOM 3037 C CA . SER A 1 403 ? 2.761 -7.100 18.963 1.00 97.50 403 SER A CA 1
ATOM 3038 C C . SER A 1 403 ? 3.406 -7.786 17.754 1.00 97.50 403 SER A C 1
ATOM 3040 O O . SER A 1 403 ? 3.850 -8.932 17.872 1.00 97.50 403 SER A O 1
ATOM 3042 N N . PRO A 1 404 ? 3.479 -7.124 16.585 1.00 96.50 404 PRO A N 1
ATOM 3043 C CA . PRO A 1 404 ? 4.193 -7.670 15.443 1.00 96.50 404 PRO A CA 1
ATOM 3044 C C . PRO A 1 404 ? 5.684 -7.826 15.772 1.00 96.50 404 PRO A C 1
ATOM 3046 O O . PRO A 1 404 ? 6.222 -7.081 16.601 1.00 96.50 404 PRO A O 1
ATOM 3049 N N . PRO A 1 405 ? 6.381 -8.768 15.116 1.00 95.69 405 PRO A N 1
ATOM 3050 C CA . PRO A 1 405 ? 7.815 -8.911 15.299 1.00 95.69 405 PRO A CA 1
ATOM 3051 C C . PRO A 1 405 ? 8.540 -7.617 14.909 1.00 95.69 405 PRO A C 1
ATOM 3053 O O . PRO A 1 405 ? 8.091 -6.842 14.060 1.00 95.69 405 PRO A O 1
ATOM 3056 N N . LYS A 1 406 ? 9.687 -7.378 15.545 1.00 94.56 406 LYS A N 1
ATOM 3057 C CA . LYS A 1 406 ? 10.576 -6.275 15.167 1.00 94.56 406 LYS A CA 1
ATOM 3058 C C . LYS A 1 406 ? 11.188 -6.571 13.800 1.00 94.56 406 LYS A C 1
ATOM 3060 O O . LYS A 1 406 ? 11.42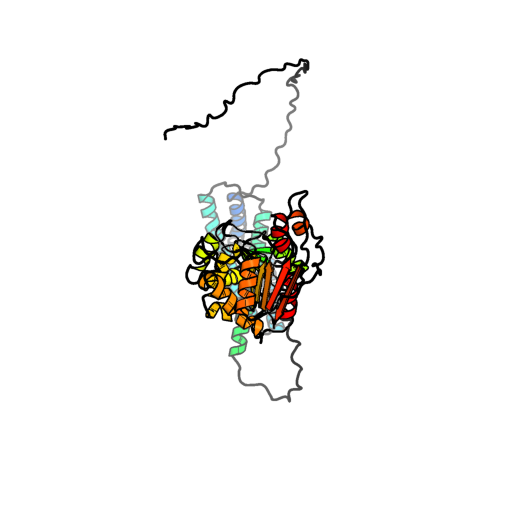7 -7.730 13.473 1.00 94.56 406 LYS A O 1
ATOM 3065 N N . VAL A 1 407 ? 11.469 -5.518 13.044 1.00 95.56 407 VAL A N 1
ATOM 3066 C CA . VAL A 1 407 ? 12.212 -5.596 11.782 1.00 95.56 407 VAL A CA 1
ATOM 3067 C C . VAL A 1 407 ? 13.622 -5.048 11.988 1.00 95.56 407 VAL A C 1
ATOM 3069 O O . VAL A 1 407 ? 13.823 -4.135 12.795 1.00 95.56 407 VAL A O 1
ATOM 3072 N N . ASP A 1 408 ? 14.598 -5.616 11.291 1.00 93.62 408 ASP A N 1
ATOM 3073 C CA . ASP A 1 408 ? 16.024 -5.335 11.485 1.00 93.62 408 ASP A CA 1
ATOM 3074 C C . ASP A 1 408 ? 16.747 -4.854 10.220 1.00 93.62 408 ASP A C 1
ATOM 3076 O O . ASP A 1 408 ? 17.911 -4.472 10.300 1.00 93.62 408 ASP A O 1
ATOM 3080 N N . PHE A 1 409 ? 16.061 -4.778 9.078 1.00 94.50 409 PHE A N 1
ATOM 3081 C CA . PHE A 1 409 ? 16.655 -4.265 7.851 1.00 94.50 409 PHE A CA 1
ATOM 3082 C C . PHE A 1 409 ? 16.848 -2.737 7.885 1.00 94.50 409 PHE A C 1
ATOM 3084 O O . PHE A 1 409 ? 15.994 -1.974 8.360 1.00 94.50 409 PHE A O 1
ATOM 3091 N N . ASP A 1 410 ? 17.988 -2.288 7.352 1.00 94.56 410 ASP A N 1
ATOM 3092 C CA . ASP A 1 410 ? 18.541 -0.947 7.580 1.00 94.56 410 ASP A CA 1
ATOM 3093 C C . ASP A 1 410 ? 17.568 0.197 7.278 1.00 94.56 410 ASP A C 1
ATOM 3095 O O . ASP A 1 410 ? 17.455 1.131 8.072 1.00 94.56 410 ASP A O 1
ATOM 3099 N N . VAL A 1 411 ? 16.835 0.156 6.159 1.00 95.38 411 VAL A N 1
ATOM 3100 C CA . VAL A 1 411 ? 15.949 1.273 5.787 1.00 95.38 411 VAL A CA 1
ATOM 3101 C C . VAL A 1 411 ? 14.773 1.444 6.759 1.00 95.38 411 VAL A C 1
ATOM 3103 O O . VAL A 1 411 ? 14.368 2.577 7.011 1.00 95.38 411 VAL A O 1
ATOM 3106 N N . ALA A 1 412 ? 14.251 0.366 7.359 1.00 95.00 412 ALA A N 1
ATOM 3107 C CA . ALA A 1 412 ? 13.201 0.465 8.381 1.00 95.00 412 ALA A CA 1
ATOM 3108 C C . ALA A 1 412 ? 13.761 0.954 9.715 1.00 95.00 412 ALA A C 1
ATOM 3110 O O . ALA A 1 412 ? 13.193 1.837 10.355 1.00 95.00 412 ALA A O 1
ATOM 3111 N N . VAL A 1 413 ? 14.912 0.417 10.113 1.00 92.69 413 VAL A N 1
ATOM 3112 C CA . VAL A 1 413 ? 15.663 0.814 11.310 1.00 92.69 413 VAL A CA 1
ATOM 3113 C C . VAL A 1 413 ? 15.999 2.314 11.270 1.00 92.69 413 VAL A C 1
ATOM 3115 O O . VAL A 1 413 ? 15.817 3.017 12.270 1.00 92.69 413 VAL A O 1
ATOM 3118 N N . ASN A 1 414 ? 16.414 2.818 10.109 1.00 93.31 414 ASN A N 1
ATOM 3119 C CA . ASN A 1 414 ? 16.819 4.208 9.892 1.00 93.31 414 ASN A CA 1
ATOM 3120 C C . ASN A 1 414 ? 15.658 5.151 9.529 1.00 93.31 414 ASN A C 1
ATOM 3122 O O . ASN A 1 414 ? 15.884 6.346 9.352 1.00 93.31 414 ASN A O 1
ATOM 3126 N N . ALA A 1 415 ? 14.420 4.650 9.430 1.00 92.25 415 ALA A N 1
ATOM 3127 C CA . ALA A 1 415 ? 13.245 5.485 9.168 1.00 92.25 415 ALA A CA 1
ATOM 3128 C C . ALA A 1 415 ? 12.873 6.385 10.360 1.00 92.25 415 ALA A C 1
ATOM 3130 O O . ALA A 1 415 ? 12.181 7.390 10.195 1.00 92.25 415 ALA A O 1
ATOM 3131 N N . PHE A 1 416 ? 13.320 6.019 11.561 1.00 90.38 416 PHE A N 1
ATOM 3132 C CA . PHE A 1 416 ? 13.038 6.739 12.795 1.00 90.38 416 PHE A CA 1
ATOM 3133 C C . PHE A 1 416 ? 14.060 7.856 13.047 1.00 90.38 416 PHE A C 1
ATOM 3135 O O . PHE A 1 416 ? 15.225 7.730 12.662 1.00 90.38 416 PHE A O 1
ATOM 3142 N N . PRO A 1 417 ? 13.680 8.915 13.783 1.00 83.69 417 PRO A N 1
ATOM 3143 C CA . PRO A 1 417 ? 14.643 9.844 14.366 1.00 83.69 417 PRO A CA 1
ATOM 3144 C C . PRO A 1 417 ? 15.673 9.098 15.233 1.00 83.69 417 PRO A C 1
ATOM 3146 O O . PRO A 1 417 ? 15.332 8.108 15.880 1.00 83.69 417 PRO A O 1
ATOM 3149 N N . ALA A 1 418 ? 16.914 9.598 15.289 1.00 71.44 418 ALA A N 1
ATOM 3150 C CA . ALA A 1 418 ? 18.089 8.892 15.828 1.00 71.44 418 ALA A CA 1
ATOM 3151 C C . ALA A 1 418 ? 17.913 8.233 17.217 1.00 71.44 418 ALA A C 1
ATOM 3153 O O . ALA A 1 418 ? 18.559 7.226 17.484 1.00 71.44 418 ALA A O 1
ATOM 3154 N N . ASN A 1 419 ? 17.027 8.757 18.075 1.00 70.00 419 ASN A N 1
ATOM 3155 C CA . ASN A 1 419 ? 16.749 8.227 19.419 1.00 70.00 419 ASN A CA 1
ATOM 3156 C C . ASN A 1 419 ? 15.253 7.951 19.684 1.00 70.00 419 ASN A C 1
ATOM 3158 O O . ASN A 1 419 ? 14.864 7.747 20.830 1.00 70.00 419 ASN A O 1
ATOM 3162 N N . GLY A 1 420 ? 14.407 7.985 18.650 1.00 75.31 420 GLY A N 1
ATOM 3163 C CA . GLY A 1 420 ? 12.945 7.947 18.789 1.00 75.31 420 GLY A CA 1
ATOM 3164 C C . GLY A 1 420 ? 12.298 6.608 18.439 1.00 75.31 420 GLY A C 1
ATOM 3165 O O . GLY A 1 420 ? 11.078 6.506 18.439 1.00 75.31 420 GLY A O 1
ATOM 3166 N N . ARG A 1 421 ? 13.072 5.571 18.097 1.00 84.75 421 ARG A N 1
ATOM 3167 C CA . ARG A 1 421 ? 12.500 4.323 17.573 1.00 84.75 421 ARG A CA 1
ATOM 3168 C C . ARG A 1 421 ? 11.534 3.668 18.563 1.00 84.75 421 ARG A C 1
ATOM 3170 O O . ARG A 1 421 ? 11.951 3.186 19.616 1.00 84.75 421 ARG A O 1
ATOM 3177 N N . LYS A 1 422 ? 10.276 3.554 18.144 1.00 90.56 422 LYS A N 1
ATOM 3178 C CA . LYS A 1 422 ? 9.210 2.823 18.828 1.00 90.56 422 LYS A CA 1
ATOM 3179 C C . LYS A 1 422 ? 8.603 1.832 17.851 1.00 90.56 422 LYS A C 1
ATOM 3181 O O . LYS A 1 422 ? 8.253 2.202 16.738 1.00 90.56 422 LYS A O 1
ATOM 3186 N N . TRP A 1 423 ? 8.552 0.567 18.243 1.00 95.44 423 TRP A N 1
ATOM 3187 C CA . TRP A 1 423 ? 7.866 -0.456 17.459 1.00 95.44 423 TRP A CA 1
ATOM 3188 C C . TRP A 1 423 ? 6.401 -0.525 17.875 1.00 95.44 423 TRP A C 1
ATOM 3190 O O . TRP A 1 423 ? 6.055 -0.135 18.986 1.00 95.44 423 TRP A O 1
ATOM 3200 N N . LEU A 1 424 ? 5.556 -1.021 16.979 1.00 97.88 424 LEU A N 1
ATOM 3201 C CA . LEU A 1 424 ? 4.131 -1.188 17.216 1.00 97.88 424 LEU A CA 1
ATOM 3202 C C . LEU A 1 424 ? 3.889 -2.117 18.407 1.00 97.88 424 LEU A C 1
ATOM 3204 O O . LEU A 1 424 ? 4.373 -3.249 18.431 1.00 97.88 424 LEU A O 1
ATOM 3208 N N . GLU A 1 425 ? 3.082 -1.646 19.351 1.00 97.81 425 GLU A N 1
ATOM 3209 C CA . GLU A 1 425 ? 2.627 -2.409 20.511 1.00 97.81 425 GLU A CA 1
ATOM 3210 C C . GLU A 1 425 ? 1.145 -2.747 20.337 1.00 97.81 425 GLU A C 1
ATOM 3212 O O . GLU A 1 425 ? 0.312 -1.851 20.168 1.00 97.81 425 GLU A O 1
ATOM 3217 N N . GLY A 1 426 ? 0.815 -4.039 20.309 1.00 97.75 426 GLY A N 1
ATOM 3218 C CA . GLY A 1 426 ? -0.547 -4.535 20.096 1.00 97.75 426 GLY A CA 1
ATOM 3219 C C . GLY A 1 426 ? -1.523 -4.047 21.163 1.00 97.75 426 GLY A C 1
ATOM 3220 O O . GLY A 1 426 ? -1.201 -4.067 22.346 1.00 97.75 426 GLY A O 1
ATOM 3221 N N . LEU A 1 427 ? -2.715 -3.613 20.739 1.00 97.62 427 LEU A N 1
ATOM 3222 C CA . LEU A 1 427 ? -3.825 -3.292 21.649 1.00 97.62 427 LEU A CA 1
ATOM 3223 C C . LEU A 1 427 ? -5.116 -4.021 21.305 1.00 97.62 427 LEU A C 1
ATOM 3225 O O . LEU A 1 427 ? -5.920 -4.327 22.183 1.00 97.62 427 LEU A O 1
ATOM 3229 N N . SER A 1 428 ? -5.390 -4.210 20.017 1.00 98.44 428 SER A N 1
ATOM 3230 C CA . SER A 1 428 ? -6.651 -4.810 19.601 1.00 98.44 428 SER A CA 1
ATOM 3231 C C . SER A 1 428 ? -6.599 -5.387 18.199 1.00 98.44 428 SER A C 1
ATOM 3233 O O . SER A 1 428 ? -5.823 -4.941 17.351 1.00 98.44 428 SER A O 1
ATOM 3235 N N . VAL A 1 429 ? -7.491 -6.333 17.950 1.00 98.44 429 VAL A N 1
ATOM 3236 C CA . VAL A 1 429 ? -7.723 -6.935 16.644 1.00 98.44 429 VAL A CA 1
ATOM 3237 C C . VAL A 1 429 ? -9.223 -7.034 16.392 1.00 98.44 429 VAL A C 1
ATOM 3239 O O . VAL A 1 429 ? -9.999 -7.340 17.293 1.00 98.44 429 VAL A O 1
ATOM 3242 N N . ALA A 1 430 ? -9.644 -6.770 15.163 1.00 98.62 430 ALA A N 1
ATOM 3243 C CA . ALA A 1 430 ? -10.978 -7.084 14.676 1.00 98.62 430 ALA A CA 1
ATOM 3244 C C . ALA A 1 430 ? -10.837 -7.829 13.348 1.00 98.62 430 ALA A C 1
ATOM 3246 O O . ALA A 1 430 ? -10.074 -7.408 12.474 1.00 98.62 430 ALA A O 1
ATOM 3247 N N . ARG A 1 431 ? -11.546 -8.950 13.203 1.00 98.12 431 ARG A N 1
ATOM 3248 C CA . ARG A 1 431 ? -11.479 -9.789 12.003 1.00 98.12 431 ARG A CA 1
ATOM 3249 C C . ARG A 1 431 ? -12.853 -10.334 11.646 1.00 98.12 431 ARG A C 1
ATOM 3251 O O . ARG A 1 431 ? -13.544 -10.869 12.509 1.00 98.12 431 ARG A O 1
ATOM 3258 N N . LYS A 1 432 ? -13.219 -10.253 10.366 1.00 98.50 432 LYS A N 1
ATOM 3259 C CA . LYS A 1 432 ? -14.407 -10.915 9.802 1.00 98.50 432 LYS A CA 1
ATOM 3260 C C . LYS A 1 432 ? -14.218 -11.090 8.297 1.00 98.50 432 LYS A C 1
ATOM 3262 O O . LYS A 1 432 ? -13.939 -10.113 7.612 1.00 98.50 432 LYS A O 1
ATOM 3267 N N . GLY A 1 433 ? -14.357 -12.315 7.790 1.00 97.62 433 GLY A N 1
ATOM 3268 C CA . GLY A 1 433 ? -13.988 -12.623 6.405 1.00 97.62 433 GLY A CA 1
ATOM 3269 C C . GLY A 1 433 ? -12.525 -12.257 6.130 1.00 97.62 433 GLY A C 1
ATOM 3270 O O . GLY A 1 433 ? -11.638 -12.617 6.909 1.00 97.62 433 GLY A O 1
ATOM 3271 N N . GLU A 1 434 ? -12.304 -11.481 5.072 1.00 98.25 434 GLU A N 1
ATOM 3272 C CA . GLU A 1 434 ? -11.006 -10.933 4.660 1.00 98.25 434 GLU A CA 1
ATOM 3273 C C . GLU A 1 434 ? -10.815 -9.460 5.086 1.00 98.25 434 GLU A C 1
ATOM 3275 O O . GLU A 1 434 ? -9.983 -8.735 4.535 1.00 98.25 434 GLU A O 1
ATOM 3280 N N . LEU A 1 435 ? -11.583 -8.991 6.077 1.00 98.88 435 LEU A N 1
ATOM 3281 C CA . LEU A 1 435 ? -11.316 -7.738 6.783 1.00 98.88 435 LEU A CA 1
ATOM 3282 C C . LEU A 1 435 ? -10.449 -8.001 8.021 1.00 98.88 435 LEU A C 1
ATOM 3284 O O . LEU A 1 435 ? -10.827 -8.793 8.890 1.00 98.88 435 LEU A O 1
ATOM 3288 N N . TYR A 1 436 ? -9.349 -7.259 8.136 1.00 98.81 436 TYR A N 1
ATOM 3289 C CA . TYR A 1 436 ? -8.426 -7.271 9.270 1.00 98.81 436 TYR A CA 1
ATOM 3290 C C . TYR A 1 436 ? -8.183 -5.836 9.744 1.00 98.81 436 TYR A C 1
ATOM 3292 O O . TYR A 1 436 ? -7.697 -5.000 8.982 1.00 98.81 436 TYR A O 1
ATOM 3300 N N . VAL A 1 437 ? -8.489 -5.538 11.006 1.00 98.81 437 VAL A N 1
ATOM 3301 C CA . VAL A 1 437 ? -8.190 -4.240 11.623 1.00 98.81 437 VAL A CA 1
ATOM 3302 C C . VAL A 1 437 ? -7.335 -4.456 12.863 1.00 98.81 437 VAL A C 1
ATOM 3304 O O . VAL A 1 437 ? -7.788 -5.069 13.828 1.00 98.81 437 VAL A O 1
ATOM 3307 N N . TYR A 1 438 ? -6.116 -3.926 12.852 1.00 98.75 438 TYR A N 1
ATOM 3308 C CA . TYR A 1 438 ? -5.188 -3.978 13.980 1.00 98.75 438 TYR A CA 1
ATOM 3309 C C . TYR A 1 438 ? -5.059 -2.595 14.620 1.00 98.75 438 TYR A C 1
ATOM 3311 O O . TYR A 1 438 ? -4.746 -1.605 13.954 1.00 98.75 438 TYR A O 1
ATOM 3319 N N . GLY A 1 439 ? -5.311 -2.520 15.922 1.00 98.50 439 GLY A N 1
ATOM 3320 C CA . GLY A 1 439 ? -5.073 -1.317 16.709 1.00 98.50 439 GLY A CA 1
ATOM 3321 C C . GLY A 1 439 ? -3.789 -1.451 17.507 1.00 98.50 439 GLY A C 1
ATOM 3322 O O . GLY A 1 439 ? -3.621 -2.436 18.229 1.00 98.50 439 GLY A O 1
ATOM 3323 N N . TYR A 1 440 ? -2.935 -0.439 17.411 1.00 98.56 440 TYR A N 1
ATOM 3324 C CA . TYR A 1 440 ? -1.678 -0.357 18.143 1.00 98.56 440 TYR A CA 1
ATOM 3325 C C . TYR A 1 440 ? -1.679 0.829 19.109 1.00 98.56 440 TYR A C 1
ATOM 3327 O O . TYR A 1 440 ? -2.466 1.775 18.970 1.00 98.56 440 TYR A O 1
ATOM 3335 N N . ALA A 1 441 ? -0.825 0.750 20.127 1.00 96.56 441 ALA A N 1
ATOM 3336 C CA . ALA A 1 441 ? -0.572 1.854 21.040 1.00 96.56 441 ALA A CA 1
ATOM 3337 C C . ALA A 1 441 ? 0.168 2.999 20.331 1.00 96.56 441 ALA A C 1
ATOM 3339 O O . ALA A 1 441 ? 0.453 2.939 19.137 1.00 96.56 441 ALA A O 1
ATOM 3340 N N . GLY A 1 442 ? 0.441 4.065 21.082 1.00 92.88 442 GLY A N 1
ATOM 3341 C CA . GLY A 1 442 ? 1.194 5.205 20.574 1.00 92.88 442 GLY A CA 1
ATOM 3342 C C . GLY A 1 442 ? 0.343 6.407 20.168 1.00 92.88 442 GLY A C 1
ATOM 3343 O O . GLY A 1 442 ? -0.805 6.283 19.731 1.00 92.88 442 GLY A O 1
ATOM 3344 N N . ASN A 1 443 ? 0.902 7.594 20.377 1.00 94.88 443 ASN A N 1
ATOM 3345 C CA . ASN A 1 443 ? 0.261 8.893 20.148 1.00 94.88 443 ASN A CA 1
ATOM 3346 C C . ASN A 1 443 ? 1.279 9.962 19.689 1.00 94.88 443 ASN A C 1
ATOM 3348 O O . ASN A 1 443 ? 0.994 11.156 19.764 1.00 94.88 443 ASN A O 1
ATOM 3352 N N . GLU A 1 444 ? 2.457 9.543 19.224 1.00 93.19 444 GLU A N 1
ATOM 3353 C CA . GLU A 1 444 ? 3.555 10.404 18.779 1.00 93.19 444 GLU A CA 1
ATOM 3354 C C . GLU A 1 444 ? 3.952 10.090 17.326 1.00 93.19 444 GLU A C 1
ATOM 3356 O O . GLU A 1 444 ? 3.469 9.140 16.707 1.00 93.19 444 GLU A O 1
ATOM 3361 N N . SER A 1 445 ? 4.827 10.909 16.741 1.00 91.94 445 SER A N 1
ATOM 3362 C CA . SER A 1 445 ? 5.238 10.759 15.337 1.00 91.94 445 SER A CA 1
ATOM 3363 C C . SER A 1 445 ? 5.976 9.455 15.041 1.00 91.94 445 SER A C 1
ATOM 3365 O O . SER A 1 445 ? 5.900 8.933 13.933 1.00 91.94 445 SER A O 1
ATOM 3367 N N . GLU A 1 446 ? 6.694 8.913 16.011 1.00 94.50 446 GLU A N 1
ATOM 3368 C CA . GLU A 1 446 ? 7.474 7.696 15.857 1.00 94.50 446 GLU A CA 1
ATOM 3369 C C . GLU A 1 446 ? 6.566 6.472 15.841 1.00 94.50 446 GLU A C 1
ATOM 3371 O O . GLU A 1 446 ? 6.807 5.553 15.062 1.00 94.50 446 GLU A O 1
ATOM 3376 N N . ASP A 1 447 ? 5.465 6.519 16.595 1.00 95.19 447 ASP A N 1
ATOM 3377 C CA . ASP A 1 447 ? 4.408 5.514 16.522 1.00 95.19 447 ASP A CA 1
ATOM 3378 C C . ASP A 1 447 ? 3.785 5.511 15.117 1.00 95.19 447 ASP A C 1
ATOM 3380 O O . ASP A 1 447 ? 3.614 4.457 14.509 1.00 95.19 447 ASP A O 1
ATOM 3384 N N . HIS A 1 448 ? 3.542 6.697 14.545 1.00 96.44 448 HIS A N 1
ATOM 3385 C CA . HIS A 1 448 ? 3.047 6.848 13.173 1.00 96.44 448 HIS A CA 1
ATOM 3386 C C . HIS A 1 448 ? 4.000 6.252 12.124 1.00 96.44 448 HIS A C 1
ATOM 3388 O O . HIS A 1 448 ? 3.564 5.587 11.180 1.00 96.44 448 HIS A O 1
ATOM 3394 N N . ILE A 1 449 ? 5.309 6.483 12.281 1.00 96.88 449 ILE A N 1
ATOM 3395 C CA . ILE A 1 449 ? 6.354 5.941 11.398 1.00 96.88 449 ILE A CA 1
ATOM 3396 C C . ILE A 1 449 ? 6.424 4.414 11.514 1.00 96.88 449 ILE A C 1
ATOM 3398 O O . ILE A 1 449 ? 6.598 3.738 10.496 1.00 96.88 449 ILE A O 1
ATOM 3402 N N . ALA A 1 450 ? 6.231 3.858 12.716 1.00 97.44 450 ALA A N 1
ATOM 3403 C CA . ALA A 1 450 ? 6.288 2.419 12.965 1.00 97.44 450 ALA A CA 1
ATOM 3404 C C . ALA A 1 450 ? 5.314 1.621 12.086 1.00 97.44 450 ALA A C 1
ATOM 3406 O O . ALA A 1 450 ? 5.655 0.537 11.614 1.00 97.44 450 ALA A O 1
ATOM 3407 N N . HIS A 1 451 ? 4.142 2.187 11.784 1.00 98.25 451 HIS A N 1
ATOM 3408 C CA . HIS A 1 451 ? 3.160 1.576 10.886 1.00 98.25 451 HIS A CA 1
ATOM 3409 C C . HIS A 1 451 ? 3.683 1.351 9.466 1.00 98.25 451 HIS A C 1
ATOM 3411 O O . HIS A 1 451 ? 3.387 0.320 8.861 1.00 98.25 451 HIS A O 1
ATOM 3417 N N . LEU A 1 452 ? 4.454 2.298 8.926 1.00 98.25 452 LEU A N 1
ATOM 3418 C CA . LEU A 1 452 ? 5.097 2.119 7.628 1.00 98.25 452 LEU A CA 1
ATOM 3419 C C . LEU A 1 452 ? 6.330 1.219 7.755 1.00 98.25 452 LEU A C 1
ATOM 3421 O O . LEU A 1 452 ? 6.512 0.313 6.947 1.00 98.25 452 LEU A O 1
ATOM 3425 N N . ALA A 1 453 ? 7.147 1.431 8.790 1.00 97.94 453 ALA A N 1
ATOM 3426 C CA . ALA A 1 453 ? 8.385 0.685 9.005 1.00 97.94 453 ALA A CA 1
ATOM 3427 C C . ALA A 1 453 ? 8.159 -0.823 9.210 1.00 97.94 453 ALA A C 1
ATOM 3429 O O . ALA A 1 453 ? 8.989 -1.624 8.793 1.00 97.94 453 ALA A O 1
ATOM 3430 N N . GLN A 1 454 ? 7.033 -1.220 9.810 1.00 98.25 454 GLN A N 1
ATOM 3431 C CA . GLN A 1 454 ? 6.668 -2.620 10.050 1.00 98.25 454 GLN A CA 1
ATOM 3432 C C . GLN A 1 454 ? 5.612 -3.146 9.066 1.00 98.25 454 GLN A C 1
ATOM 3434 O O . GLN A 1 454 ? 4.955 -4.154 9.344 1.00 98.25 454 GLN A O 1
ATOM 3439 N N . MET A 1 455 ? 5.424 -2.512 7.901 1.00 98.50 455 MET A N 1
ATOM 3440 C CA . MET A 1 455 ? 4.412 -2.965 6.936 1.00 98.50 455 MET A CA 1
ATOM 3441 C C . MET A 1 455 ? 4.665 -4.399 6.424 1.00 98.50 455 MET A C 1
ATOM 3443 O O . MET A 1 455 ? 3.704 -5.126 6.166 1.00 98.50 455 MET A O 1
ATOM 3447 N N . SER A 1 456 ? 5.934 -4.833 6.355 1.00 98.44 456 SER A N 1
ATOM 3448 C CA . SER A 1 456 ? 6.354 -6.194 5.961 1.00 98.44 456 SER A CA 1
ATOM 3449 C C . SER A 1 456 ? 5.851 -7.296 6.891 1.00 98.44 456 SER A C 1
ATOM 3451 O O . SER A 1 456 ? 5.678 -8.432 6.457 1.00 98.44 456 SER A O 1
ATOM 3453 N N . VAL A 1 457 ? 5.565 -6.958 8.148 1.00 98.38 457 VAL A N 1
ATOM 3454 C CA . VAL A 1 457 ? 5.143 -7.899 9.197 1.00 98.38 457 VAL A CA 1
ATOM 3455 C C . VAL A 1 457 ? 3.746 -7.590 9.746 1.00 98.38 457 VAL A C 1
ATOM 3457 O O . VAL A 1 457 ? 3.319 -8.201 10.721 1.00 98.38 457 VAL A O 1
ATOM 3460 N N . THR A 1 458 ? 3.022 -6.653 9.123 1.00 98.31 458 THR A N 1
ATOM 3461 C CA . THR A 1 458 ? 1.660 -6.258 9.526 1.00 98.31 458 THR A CA 1
ATOM 3462 C C . THR A 1 458 ? 0.664 -6.369 8.374 1.00 98.31 458 THR A C 1
ATOM 3464 O O . THR A 1 458 ? -0.115 -7.317 8.329 1.00 98.31 458 THR A O 1
ATOM 3467 N N . VAL A 1 459 ? 0.681 -5.433 7.421 1.00 98.50 459 VAL A N 1
ATOM 3468 C CA . VAL A 1 459 ? -0.323 -5.367 6.342 1.00 98.50 459 VAL A CA 1
ATOM 3469 C C . VAL A 1 459 ? 0.010 -6.227 5.126 1.00 98.50 459 VAL A C 1
ATOM 3471 O O . VAL A 1 459 ? -0.896 -6.641 4.406 1.00 98.50 459 VAL A O 1
ATOM 3474 N N . LEU A 1 460 ? 1.290 -6.512 4.883 1.00 98.69 460 LEU A N 1
ATOM 3475 C CA . LEU A 1 460 ? 1.731 -7.308 3.737 1.00 98.69 460 LEU A CA 1
ATOM 3476 C C . LEU A 1 460 ? 1.547 -8.832 3.908 1.00 98.69 460 LEU A C 1
ATOM 3478 O O . LEU A 1 460 ? 1.193 -9.476 2.921 1.00 98.69 460 LEU A O 1
ATOM 3482 N N . PRO A 1 461 ? 1.704 -9.447 5.098 1.00 98.19 461 PRO A N 1
ATOM 3483 C CA . PRO A 1 461 ? 1.508 -10.891 5.243 1.00 98.19 461 PRO A CA 1
ATOM 3484 C C . PRO A 1 461 ? 0.109 -11.398 4.840 1.00 98.19 461 PRO A C 1
ATOM 3486 O O . PRO A 1 461 ? 0.051 -12.382 4.103 1.00 98.19 461 PRO A O 1
ATOM 3489 N N . PRO A 1 462 ? -1.018 -10.743 5.201 1.00 98.19 462 PRO A N 1
ATOM 3490 C CA . PRO A 1 462 ? -2.329 -11.154 4.690 1.00 98.19 462 PRO A CA 1
ATOM 3491 C C . PRO A 1 462 ? -2.439 -11.055 3.160 1.00 98.19 462 PRO A C 1
ATOM 3493 O O . PRO A 1 462 ? -3.055 -11.912 2.529 1.00 98.19 462 PRO A O 1
ATOM 3496 N N . LEU A 1 463 ? -1.800 -10.048 2.546 1.00 98.44 463 LEU A N 1
ATOM 3497 C CA . LEU A 1 463 ? -1.750 -9.915 1.087 1.00 98.44 463 LEU A CA 1
ATOM 3498 C C . LEU A 1 463 ? -1.004 -11.083 0.445 1.00 98.44 463 LEU A C 1
ATOM 3500 O O . LEU A 1 463 ? -1.483 -11.647 -0.538 1.00 98.44 463 LEU A O 1
ATOM 3504 N N . LYS A 1 464 ? 0.141 -11.469 1.018 1.00 97.44 464 LYS A N 1
ATOM 3505 C CA . LYS A 1 464 ? 0.909 -12.630 0.564 1.00 97.44 464 LYS A CA 1
ATOM 3506 C C . LYS A 1 464 ? 0.041 -13.884 0.534 1.00 97.44 464 LYS A C 1
ATOM 3508 O O . LYS A 1 464 ? 0.015 -14.563 -0.489 1.00 97.44 464 LYS A O 1
ATOM 3513 N N . GLU A 1 465 ? -0.706 -14.154 1.606 1.00 96.81 465 GLU A N 1
ATOM 3514 C CA . GLU A 1 465 ? -1.547 -15.356 1.661 1.00 96.81 465 GLU A CA 1
ATOM 3515 C C . GLU A 1 465 ? -2.691 -15.315 0.666 1.00 96.81 465 GLU A C 1
ATOM 3517 O O . GLU A 1 465 ? -2.926 -16.312 -0.018 1.00 96.81 465 GLU A O 1
ATOM 3522 N N . ARG A 1 466 ? -3.334 -14.158 0.495 1.00 95.44 466 ARG A N 1
ATOM 3523 C CA . ARG A 1 466 ? -4.349 -13.998 -0.547 1.00 95.44 466 ARG A CA 1
ATOM 3524 C C . ARG A 1 466 ? -3.777 -14.234 -1.943 1.00 95.44 466 ARG A C 1
ATOM 3526 O O . ARG A 1 466 ? -4.431 -14.840 -2.788 1.00 95.44 466 ARG A O 1
ATOM 3533 N N . TRP A 1 467 ? -2.558 -13.767 -2.198 1.00 96.00 467 TRP A N 1
ATOM 3534 C CA . TRP A 1 467 ? -1.946 -13.834 -3.522 1.00 96.00 467 TRP A CA 1
ATOM 3535 C C . TRP A 1 467 ? -1.249 -15.152 -3.855 1.00 96.00 467 TRP A C 1
ATOM 3537 O O . TRP A 1 467 ? -0.926 -15.359 -5.028 1.00 96.00 467 TRP A O 1
ATOM 3547 N N . LYS A 1 468 ? -1.091 -16.066 -2.891 1.00 91.12 468 LYS A N 1
ATOM 3548 C CA . LYS A 1 468 ? -0.674 -17.454 -3.159 1.00 91.12 468 LYS A CA 1
ATOM 3549 C C . LYS A 1 468 ? -1.678 -18.214 -4.022 1.00 91.12 468 LYS A C 1
ATOM 3551 O O . LYS A 1 468 ? -1.288 -19.099 -4.776 1.00 91.12 468 LYS A O 1
ATOM 3556 N N . ILE A 1 469 ? -2.959 -17.884 -3.900 1.00 79.31 469 ILE A N 1
ATOM 3557 C CA . ILE A 1 469 ? -4.025 -18.497 -4.688 1.00 79.31 469 ILE A CA 1
ATOM 3558 C C . ILE A 1 469 ? -4.070 -17.783 -6.043 1.00 79.31 469 ILE A C 1
ATOM 3560 O O . ILE A 1 469 ? -3.943 -16.555 -6.109 1.00 79.31 469 ILE A O 1
ATOM 3564 N N . ALA A 1 470 ? -4.211 -18.537 -7.135 1.00 66.19 470 ALA A N 1
ATOM 3565 C CA . ALA A 1 470 ? -4.451 -17.945 -8.447 1.00 66.19 470 ALA A CA 1
ATOM 3566 C C . ALA A 1 470 ? -5.732 -17.085 -8.398 1.00 66.19 470 ALA A C 1
ATOM 3568 O O . ALA A 1 470 ? -6.663 -17.435 -7.670 1.00 66.19 470 ALA A O 1
ATOM 3569 N N . PRO A 1 471 ? -5.788 -15.944 -9.107 1.00 60.62 471 PRO A N 1
ATOM 3570 C CA . PRO A 1 471 ? -7.024 -15.178 -9.198 1.00 60.62 471 PRO A CA 1
ATOM 3571 C C . PRO A 1 471 ? -8.142 -16.079 -9.756 1.00 60.62 471 PRO A C 1
ATOM 3573 O O . PRO A 1 471 ? -7.835 -16.930 -10.595 1.00 60.62 471 PRO A O 1
ATOM 3576 N N . PRO A 1 472 ? -9.386 -15.929 -9.269 1.00 49.69 472 PRO A N 1
ATOM 3577 C CA . PRO A 1 472 ? -10.531 -16.674 -9.785 1.00 49.69 472 PRO A CA 1
ATOM 3578 C C . PRO A 1 472 ? -10.809 -16.388 -11.264 1.00 49.69 472 PRO A C 1
ATOM 3580 O O . PRO A 1 472 ? -10.424 -15.293 -11.748 1.00 49.69 472 PRO A O 1
#

Sequence (472 aa):
MSEKEGTGDFEAPDVSRLSSSRLSSEGSGRITIPRPSDYRPSSQLPKRNTTTFVELNAVAERLSVVTAEKVPIGRQIALSSAGGLLLVLLVIGVLVGGTLRWVLLGGVFLVVTGLLAVGAARLLPRLAQRYGSVELPGGLRVWLGGGVTLLAASAAGLTWGLSEATATLAGAAFPELRPHIPEEEKEPPPPEPVERADAHLKRGTKGRARPGLLFVPPDFTSEDGQFDLIVHFHGNPELVSQSVSEAGINALVQVTNLGLRSGPYKQWSMVPDAFDRLLSASEQSAAELGLRDAKIRRIALSCWSAGYGAMLHILDKERHVDRVDALLVTDGMHGGYRTEAEREIHPMSLEAFVAFGRRAVAGDKLFVLTHSRIQTAGYASAKKSADYLLSELGVERTETDVSPPKVDFDVAVNAFPANGRKWLEGLSVARKGELYVYGYAGNESEDHIAHLAQMSVTVLPPLKERWKIAPP

Secondary structure (DSSP, 8-state):
--------PPPPPP------------------PPP--------------EEEHHHHHHHHHHHHHTTTS---HHHHHHHHHHHHHHHHHHHHHHHHH--HHHHHHHHHHHHHHHHHHHHHHHHHHHHHHHH-SPEEEB-HHHHHHHHHHHHHHHHHHHHHHHHHHHHHHHTTS--S-----------PPPPP----TTTT---SEEEEETTEEEEE-TT---SSSEEEEEEEESS-HHHHHHHHHHTT--EEEEEE---SSHHHHHHHHHSTTHHHHHHHHHHHHHHHTT-TT-EEEEEEEEEEGGGHHHHHHHTTSHHHHHHEEEEEEES-----BSSTTT-PBPGGGTHHHHHHHHHHHHTSSEEEEEE-----SSS--HHHHHHHHHHHHT---EE---PPPP--SHHHHTTS-TT------EEEEEEETTEEEEEE---SHHHHHHHHHTGGGTTHHHHHHHHHSPP-

Foldseek 3Di:
DDDDDDDDDDDDDDDDDDDDDDDDDDDDDDDDDDDDDDDDDDDDDDDDQWDWLVNVLVVLVVVVVVVPDDDPPVVVVVVVVVVVVVVVVVVVCCVVPVDPVVVVVVVVLVVVVVVVSVVCNVVSVVCCVVPPGDTDPGHPVVVVVVVVVVSVVVVVVVVVVVVVVVVVVVVPDDPDDDDDDPDPPDDPDDPDPPQFLCNQFDAQDWFDQPPFIKHHHNPAGGRHQEFAEEEEEDDDPVLQNVLCVLLVPNHIYTYHYQDDALVRLLVQLPPPCSVVSSQVSNQVRRVVSRRHPHDYDAYEYEYAASNCSNQLNQLVDPVSLLRHQEYYYQQHQWFAAPDLVVQHGDCSRCVSVLVSVLCQLVQRHAYEAEHEPADDHRIGGSVRRVVVSCVSNVWDKDFDQDFFDDDDDDVLVPLDDPPLADAWGFTIWIDHRNYIYTYTYDHDVNNSSNSSSCCSRGRVNSVRVVVVDRDD

Solvent-accessible surface area (backbone atoms only — not comparable to full-atom values): 26814 Å² total; per-residue (Å²): 140,89,84,86,89,86,89,84,85,87,82,81,88,84,90,85,88,87,81,88,82,87,82,88,80,91,83,91,76,88,87,81,83,86,81,94,83,86,86,79,89,83,88,79,82,78,85,77,65,61,31,34,45,60,58,56,44,54,52,51,47,60,62,52,53,70,74,77,56,90,68,56,67,73,58,48,52,52,52,51,49,53,52,48,51,53,50,50,53,50,50,51,48,45,75,77,61,78,48,75,64,60,60,54,52,53,50,52,51,53,52,53,53,50,51,51,52,54,49,49,65,65,45,44,62,58,50,33,71,73,57,47,84,49,70,41,91,47,37,68,67,54,59,55,49,51,54,53,52,51,52,53,51,52,53,51,53,55,59,53,62,55,55,63,64,45,63,68,53,66,77,73,75,73,95,82,89,77,82,91,66,88,75,76,81,71,74,74,75,77,76,73,79,76,77,44,20,40,77,64,38,58,53,64,43,72,37,72,16,59,83,32,37,32,33,32,37,72,83,53,75,31,64,75,13,52,37,33,36,37,42,35,24,35,72,62,58,66,46,54,49,47,29,40,48,76,46,68,44,69,38,35,32,36,37,33,64,70,65,89,51,29,63,50,29,30,57,50,34,63,40,85,62,41,62,59,49,31,53,52,27,41,31,51,26,39,36,77,40,30,24,38,72,37,35,79,71,46,30,31,44,31,25,28,40,38,19,36,28,26,48,53,46,45,43,64,35,65,76,47,48,73,58,39,46,30,40,34,35,30,45,17,52,58,24,43,40,69,41,88,85,76,62,44,69,28,65,83,52,44,42,41,59,43,56,53,42,54,38,2,44,74,51,79,24,40,32,32,38,39,22,38,56,41,83,55,85,92,38,40,23,28,40,58,32,49,53,50,47,30,60,77,66,76,50,70,73,45,80,38,74,72,47,59,75,87,75,81,56,65,61,41,60,63,68,40,60,99,89,50,77,42,76,61,40,29,43,28,42,29,73,45,70,36,26,40,39,40,36,29,51,49,66,52,73,39,40,60,48,23,43,65,51,41,29,33,64,58,54,39,50,63,50,43,62,61,62,72,50,77,82,131